Protein 1QLW (pdb70)

Sequence (635 aa):
VPKTPAGPLTLSGQGSFFVGGRDVTSETLSLSPKYDAHGTVTVDQMYVRYQIPQRAKRYPITLIHGCCLTGMTWETTPDGRMGWDEYFLRKGYSTYVIDQSGRGRSATDISAINAVKLGKAPASSLPDLFAAGHEAAWAIFRFGPRYPDAFKDTQFPVQAQAELWQQMVPDWLGSMPTPNPTVANLSKLAIKLDGTVLLSHSQSGIYPFQTAAMNPKGITAIVSVEPGECPKPEDVKPLTSIPVLVVFGDHIEEFPRWAPRLKACHAFIDALNAAGGKGQLMSLPALGVHGNSHMMMQDRNNLQVADLILDWIGRNTAVPKTPAGPLTLSGQGSFFVGGRDVTSETLSLSPKYDAHGTVTVDQMYVRYQIPQRAKRYPITLIHGCCLTGMTWETTPDGRMGWDEYFLRKGYSTYVIDQSGRGRSATDISAINAVKLGKAPASSLPDLFAAGHEAAWAIFRFGPRYPDAFKDTQFPVQAQAELWQQMVPDWLGSMPTPNPTVANLSKLAIKLDGTVLLSHSQSGIYPFQTAAMNPKGITAIVSVEPGECPKPEDVKPLTSIPVLVVFGDHIEEFPRWAPRLKACHAFIDALNAAGGKGQLMSLPALGVHGNSHMMMQDRNNLQVADLILDWIGRNT

Solvent-accessible surface area: 22019 Å² total; per-residue (Å²): 145,35,93,83,41,96,43,72,15,38,4,62,23,17,2,2,42,19,12,20,34,135,94,26,89,7,100,11,0,5,59,52,139,108,17,79,39,108,2,24,12,13,4,21,0,0,0,0,16,48,13,51,6,79,210,39,104,137,57,15,0,0,0,0,0,0,14,1,2,0,0,5,1,1,13,22,3,13,47,55,70,26,2,0,13,32,1,0,2,58,88,17,14,5,1,16,3,0,0,1,1,3,9,18,0,2,5,25,46,0,16,43,1,0,15,4,49,73,68,148,31,85,34,91,52,5,18,57,0,19,8,6,2,10,55,12,0,3,33,18,6,2,0,0,53,154,86,85,81,32,26,212,72,11,28,2,1,38,140,5,48,61,76,0,10,24,1,14,11,12,0,22,59,41,46,32,90,124,69,6,20,0,1,40,7,0,8,112,0,0,66,134,30,81,4,0,0,0,0,0,1,14,30,0,0,30,7,0,5,51,0,1,67,106,50,78,112,15,13,28,0,0,0,0,0,0,0,10,110,10,9,133,53,127,67,9,141,69,3,42,109,9,14,0,0,0,0,0,3,28,34,7,145,99,19,119,78,1,34,73,59,23,160,50,1,75,49,0,6,88,24,0,68,96,51,61,10,110,15,63,25,7,31,0,38,89,93,52,11,102,1,1,0,3,0,0,2,1,0,133,12,2,15,37,0,0,44,49,0,16,79,8,0,36,135,21,38,122,134,37,93,84,37,96,44,73,21,35,4,59,25,37,6,4,44,19,12,21,37,132,92,30,125,9,90,5,0,5,69,45,140,148,32,80,31,134,11,28,13,12,3,20,0,0,0,0,32,51,8,38,8,69,213,41,102,135,61,15,0,0,0,0,0,0,14,1,3,1,0,5,1,1,3,19,4,15,44,56,69,26,2,0,7,19,0,0,2,53,92,15,14,4,2,18,7,0,0,1,1,2,8,17,1,2,3,24,46,0,18,40,0,0,16,4,48,80,66,119,23,94,37,86,47,4,15,62,3,24,8,7,0,9,59,9,0,1,38,15,5,3,0,0,63,155,80,76,75,42,26,118,74,24,42,2,0,29,125,3,46,61,78,0,11,24,1,14,11,12,0,21,55,46,50,29,92,120,67,7,22,0,0,41,8,0,8,116,0,0,66,136,31,86,4,0,0,0,0,0,1,14,31,0,0,20,7,0,5,41,0,2,67,100,50,80,119,16,12,29,0,0,0,0,0,0,0,18,114,16,15,131,56,115,70,7,129,66,4,41,107,9,8,0,0,0,0,0,2,26,35,10,141,100,20,119,69,0,18,74,43,22,152,56,1,76,45,0,6,87,24,0,64,94,52,62,14,97,15,69,26,9,31,0,38,89,95,51,13,102,1,1,1,4,0,0,1,0,0,135,8,2,12,39,0,0,48,49,0,16,85,10,0,47,147,25,76

Structure (mmCIF, N/CA/C/O backbone):
data_1QLW
#
_entry.id   1QLW
#
_cell.length_a   134.730
_cell.length_b   55.600
_cell.length_c   110.200
_cell.angle_alpha   90.00
_cell.angle_beta   125.06
_cell.angle_gamma   90.00
#
_symmetry.space_group_name_H-M   'C 1 2 1'
#
loop_
_entity.id
_entity.type
_entity.pdbx_description
1 polymer ESTERASE
2 non-polymer 'SULFATE ION'
3 water water
#
loop_
_atom_site.group_PDB
_atom_site.id
_atom_site.type_symbol
_atom_site.label_atom_id
_atom_site.label_alt_id
_atom_site.label_comp_id
_atom_site.label_asym_id
_atom_site.label_entity_id
_atom_site.label_seq_id
_atom_site.pdbx_PDB_ins_code
_atom_site.Cartn_x
_atom_site.Cartn_y
_atom_site.Cartn_z
_atom_site.occupancy
_atom_site.B_iso_or_equiv
_atom_site.auth_seq_id
_atom_site.auth_comp_id
_atom_site.auth_asym_id
_atom_site.auth_atom_id
_atom_site.pdbx_PDB_model_num
ATOM 1 N N . VAL A 1 5 ? 53.977 -4.021 35.077 1.00 70.08 5 VAL A N 1
ATOM 2 C CA . VAL A 1 5 ? 52.824 -4.805 34.644 1.00 70.43 5 VAL A CA 1
ATOM 3 C C . VAL A 1 5 ? 51.916 -5.103 35.828 1.00 67.68 5 VAL A C 1
ATOM 4 O O . VAL A 1 5 ? 52.282 -5.828 36.752 1.00 68.01 5 VAL A O 1
ATOM 8 N N . PRO A 1 6 ? 50.725 -4.518 35.816 1.00 63.94 6 PRO A N 1
ATOM 9 C CA . PRO A 1 6 ? 49.758 -4.698 36.877 1.00 60.55 6 PRO A CA 1
ATOM 10 C C . PRO A 1 6 ? 49.040 -6.034 36.787 1.00 54.38 6 PRO A C 1
ATOM 11 O O . PRO A 1 6 ? 48.870 -6.585 35.698 1.00 52.91 6 PRO A O 1
ATOM 15 N N . LYS A 1 7 ? 48.631 -6.545 37.947 1.00 48.77 7 LYS A N 1
ATOM 16 C CA . LYS A 1 7 ? 47.807 -7.759 37.922 1.00 42.71 7 LYS A CA 1
ATOM 17 C C . LYS A 1 7 ? 46.432 -7.314 37.415 1.00 39.27 7 LYS A C 1
ATOM 18 O O . LYS A 1 7 ? 46.039 -6.170 37.650 1.00 38.33 7 LYS A O 1
ATOM 20 N N . THR A 1 8 ? 45.778 -8.176 36.656 1.00 34.31 8 THR A N 1
ATOM 21 C CA . THR A 1 8 ? 44.425 -7.840 36.192 1.00 31.58 8 THR A CA 1
ATOM 22 C C . THR A 1 8 ? 43.489 -7.810 37.391 1.00 29.29 8 THR A C 1
ATOM 23 O O . THR A 1 8 ? 43.433 -8.769 38.169 1.00 29.52 8 THR A O 1
ATOM 27 N N . PRO A 1 9 ? 42.764 -6.716 37.568 1.00 28.02 9 PRO A N 1
ATOM 28 C CA . PRO A 1 9 ? 41.862 -6.612 38.711 1.00 28.65 9 PRO A CA 1
ATOM 29 C C . PRO A 1 9 ? 40.836 -7.731 38.685 1.00 28.34 9 PRO A C 1
ATOM 30 O O . PRO A 1 9 ? 40.260 -8.010 37.635 1.00 30.12 9 PRO A O 1
ATOM 34 N N . ALA A 1 10 ? 40.617 -8.365 39.825 1.00 28.34 10 ALA A N 1
ATOM 35 C CA . ALA A 1 10 ? 39.675 -9.461 39.938 1.00 28.85 10 ALA A CA 1
ATOM 36 C C . ALA A 1 10 ? 38.385 -8.997 40.610 1.00 27.39 10 ALA A C 1
ATOM 37 O O . ALA A 1 10 ? 38.262 -7.905 41.170 1.00 28.14 10 ALA A O 1
ATOM 39 N N . GLY A 1 11 ? 37.384 -9.868 40.542 1.00 25.56 11 GLY A N 1
ATOM 40 C CA . GLY A 1 11 ? 36.114 -9.628 41.181 1.00 23.91 11 GLY A CA 1
ATOM 41 C C . GLY A 1 11 ? 35.149 -8.723 40.439 1.00 21.56 11 GLY A C 1
ATOM 42 O O . GLY A 1 11 ? 35.385 -8.293 39.312 1.00 22.61 11 GLY A O 1
ATOM 43 N N . PRO A 1 12 ? 34.038 -8.434 41.111 1.00 20.33 12 PRO A N 1
ATOM 44 C CA . PRO A 1 12 ? 32.970 -7.655 40.503 1.00 20.04 12 PRO A CA 1
ATOM 45 C C . PRO A 1 12 ? 33.285 -6.183 40.382 1.00 19.70 12 PRO A C 1
ATOM 46 O O . PRO A 1 12 ? 34.284 -5.684 40.895 1.00 23.04 12 PRO A O 1
ATOM 50 N N . LEU A 1 13 ? 32.472 -5.483 39.605 1.00 19.28 13 LEU A N 1
ATOM 51 C CA . LEU A 1 13 ? 32.570 -4.034 39.462 1.00 18.85 13 LEU A CA 1
ATOM 52 C C . LEU A 1 13 ? 31.233 -3.426 39.869 1.00 18.19 13 LEU A C 1
ATOM 53 O O . LEU A 1 13 ? 30.180 -3.890 39.457 1.00 20.25 13 LEU A O 1
ATOM 58 N N . THR A 1 14 ? 31.290 -2.383 40.679 1.00 20.58 14 THR A N 1
ATOM 59 C CA . THR A 1 14 ? 30.103 -1.673 41.106 1.00 20.58 14 THR A CA 1
ATOM 60 C C . THR A 1 14 ? 30.049 -0.334 40.399 1.00 19.66 14 THR A C 1
ATOM 61 O O . THR A 1 14 ? 31.022 0.425 40.387 1.00 21.92 14 THR A O 1
ATOM 65 N N . LEU A 1 15 ? 28.897 -0.067 39.804 1.00 18.67 15 LEU A N 1
ATOM 66 C CA . LEU A 1 15 ? 28.707 1.209 39.161 1.00 19.69 15 LEU A CA 1
ATOM 67 C C . LEU A 1 15 ? 27.621 2.023 39.839 1.00 18.32 15 LEU A C 1
ATOM 68 O O . LEU A 1 15 ? 26.557 1.535 40.229 1.00 21.82 15 LEU A O 1
ATOM 73 N N . SER A 1 16 ? 27.930 3.306 39.965 1.00 16.12 16 SER A N 1
ATOM 74 C CA . SER A 1 16 ? 26.963 4.258 40.494 1.00 16.39 16 SER A CA 1
ATOM 75 C C . SER A 1 16 ? 25.893 4.455 39.424 1.00 18.44 16 SER A C 1
ATOM 76 O O . SER A 1 16 ? 24.728 4.629 39.781 1.00 21.97 16 SER A O 1
ATOM 79 N N . GLY A 1 17 ? 26.246 4.421 38.145 1.00 19.31 17 GLY A N 1
ATOM 80 C CA . GLY A 1 17 ? 25.249 4.571 37.095 1.00 20.92 17 GLY A CA 1
ATOM 81 C C . GLY A 1 17 ? 25.832 4.160 35.751 1.00 17.52 17 GLY A C 1
ATOM 82 O O . GLY A 1 17 ? 27.030 3.965 35.600 1.00 15.05 17 GLY A O 1
ATOM 83 N N . GLN A 1 18 ? 24.924 4.054 34.790 1.00 17.28 18 GLN A N 1
ATOM 84 C CA . GLN A 1 18 ? 25.282 3.706 33.430 1.00 15.08 18 GLN A CA 1
ATOM 85 C C . GLN A 1 18 ? 24.144 4.181 32.529 1.00 14.05 18 GLN A C 1
ATOM 86 O O . GLN A 1 18 ? 23.008 4.342 32.980 1.00 14.93 18 GLN A O 1
ATOM 92 N N . GLY A 1 19 ? 24.459 4.352 31.260 1.00 13.15 19 GLY A N 1
ATOM 93 C CA . GLY A 1 19 ? 23.414 4.757 30.336 1.00 13.38 19 GLY A CA 1
ATOM 94 C C . GLY A 1 19 ? 24.003 5.071 28.970 1.00 12.32 19 GLY A C 1
ATOM 95 O O . GLY A 1 19 ? 25.200 4.898 28.706 1.00 11.99 19 GLY A O 1
ATOM 96 N N . SER A 1 20 ? 23.136 5.620 28.140 1.00 12.51 20 SER A N 1
ATOM 97 C CA . SER A 1 20 ? 23.451 5.933 26.762 1.00 12.70 20 SER A CA 1
ATOM 98 C C . SER A 1 20 ? 22.649 7.140 26.315 1.00 12.49 20 SER A C 1
ATOM 99 O O . SER A 1 20 ? 21.507 7.324 26.776 1.00 13.91 20 SER A O 1
ATOM 102 N N . PHE A 1 21 ? 23.225 7.922 25.412 1.00 12.73 21 PHE A N 1
ATOM 103 C CA . PHE A 1 21 ? 22.530 9.077 24.859 1.00 12.73 21 PHE A CA 1
ATOM 104 C C . PHE A 1 21 ? 23.243 9.448 23.552 1.00 11.86 21 PHE A C 1
ATOM 105 O O . PHE A 1 21 ? 24.285 8.864 23.233 1.00 13.17 21 PHE A O 1
ATOM 113 N N . PHE A 1 22 ? 22.675 10.421 22.857 1.00 12.20 22 PHE A N 1
ATOM 114 C CA . PHE A 1 22 ? 23.296 10.922 21.648 1.00 12.03 22 PHE A CA 1
ATOM 115 C C . PHE A 1 22 ? 23.595 12.399 21.787 1.00 12.85 22 PHE A C 1
ATOM 116 O O . PHE A 1 22 ? 22.919 13.138 22.511 1.00 14.78 22 PHE A O 1
ATOM 124 N N . VAL A 1 23 ? 24.623 12.839 21.066 1.00 12.74 23 VAL A N 1
ATOM 125 C CA . VAL A 1 23 ? 24.998 14.238 21.000 1.00 13.32 23 VAL A CA 1
ATOM 126 C C . VAL A 1 23 ? 24.863 14.708 19.551 1.00 13.13 23 VAL A C 1
ATOM 127 O O . VAL A 1 23 ? 25.332 14.072 18.611 1.00 14.70 23 VAL A O 1
ATOM 131 N N . GLY A 1 24 ? 24.213 15.863 19.385 1.00 14.25 24 GLY A N 1
ATOM 132 C CA . GLY A 1 24 ? 24.198 16.517 18.094 1.00 15.18 24 GLY A CA 1
ATOM 133 C C . GLY A 1 24 ? 23.246 15.894 17.091 1.00 15.13 24 GLY A C 1
ATOM 134 O O . GLY A 1 24 ? 22.218 15.293 17.416 1.00 17.01 24 GLY A O 1
ATOM 135 N N . GLY A 1 25 ? 23.598 16.097 15.828 1.00 16.42 25 GLY A N 1
ATOM 136 C CA . GLY A 1 25 ? 22.756 15.693 14.700 1.00 18.40 25 GLY A CA 1
ATOM 137 C C . GLY A 1 25 ? 22.156 16.921 14.013 1.00 18.64 25 GLY A C 1
ATOM 138 O O . GLY A 1 25 ? 22.068 18.019 14.551 1.00 20.71 25 GLY A O 1
ATOM 139 N N . ARG A 1 26 ? 21.787 16.686 12.759 1.00 17.89 26 ARG A N 1
ATOM 140 C CA . ARG A 1 26 ? 21.105 17.663 11.922 1.00 18.87 26 ARG A CA 1
ATOM 141 C C . ARG A 1 26 ? 19.976 16.930 11.202 1.00 17.37 26 ARG A C 1
ATOM 142 O O . ARG A 1 26 ? 20.089 15.738 10.900 1.00 16.77 26 ARG A O 1
ATOM 150 N N . ASP A 1 27 ? 18.886 17.650 10.929 1.00 18.13 27 ASP A N 1
ATOM 151 C CA . ASP A 1 27 ? 17.761 17.066 10.213 1.00 18.16 27 ASP A CA 1
ATOM 152 C C . ASP A 1 27 ? 17.923 17.315 8.720 1.00 18.90 27 ASP A C 1
ATOM 153 O O . ASP A 1 27 ? 18.290 18.407 8.273 1.00 23.15 27 ASP A O 1
ATOM 158 N N . VAL A 1 28 ? 17.692 16.282 7.934 1.00 17.82 28 VAL A N 1
ATOM 159 C CA . VAL A 1 28 ? 17.811 16.270 6.490 1.00 19.15 28 VAL A CA 1
ATOM 160 C C . VAL A 1 28 ? 16.468 15.843 5.901 1.00 17.40 28 VAL A C 1
ATOM 161 O O . VAL A 1 28 ? 15.929 14.810 6.297 1.00 17.56 28 VAL A O 1
ATOM 165 N N . THR A 1 29 ? 15.970 16.612 4.943 1.00 17.64 29 THR A N 1
ATOM 166 C CA . THR A 1 29 ? 14.770 16.213 4.213 1.00 18.31 29 THR A CA 1
ATOM 167 C C . THR A 1 29 ? 15.220 15.480 2.957 1.00 17.56 29 THR A C 1
ATOM 168 O O . THR A 1 29 ? 15.993 16.038 2.162 1.00 22.61 29 THR A O 1
ATOM 172 N N . SER A 1 30 ? 14.782 14.259 2.790 1.00 16.15 30 SER A N 1
ATOM 173 C CA . SER A 1 30 ? 15.211 13.423 1.686 1.00 16.69 30 SER A CA 1
ATOM 174 C C . SER A 1 30 ? 14.022 12.975 0.855 1.00 16.11 30 SER A C 1
ATOM 175 O O . SER A 1 30 ? 12.899 12.859 1.349 1.00 17.21 30 SER A O 1
ATOM 178 N N . GLU A 1 31 ? 14.286 12.718 -0.413 1.00 16.51 31 GLU A N 1
ATOM 179 C CA . GLU A 1 31 ? 13.323 12.192 -1.354 1.00 17.23 31 GLU A CA 1
ATOM 180 C C . GLU A 1 31 ? 13.585 10.726 -1.657 1.00 15.86 31 GLU A C 1
ATOM 181 O O . GLU A 1 31 ? 12.780 10.122 -2.381 1.00 17.08 31 GLU A O 1
ATOM 187 N N . THR A 1 32 ? 14.639 10.134 -1.101 1.00 14.70 32 THR A N 1
ATOM 188 C CA . THR A 1 32 ? 15.045 8.794 -1.490 1.00 14.86 32 THR A CA 1
ATOM 189 C C . THR A 1 32 ? 15.336 7.896 -0.292 1.00 14.43 32 THR A C 1
ATOM 190 O O . THR A 1 32 ? 16.272 7.086 -0.325 1.00 15.26 32 THR A O 1
ATOM 194 N N . LEU A 1 33 ? 14.490 7.961 0.746 1.00 14.87 33 LEU A N 1
ATOM 195 C CA . LEU A 1 33 ? 14.714 7.163 1.942 1.00 15.16 33 LEU A CA 1
ATOM 196 C C . LEU A 1 33 ? 14.390 5.699 1.772 1.00 15.26 33 LEU A C 1
ATOM 197 O O . LEU A 1 33 ? 14.772 4.868 2.604 1.00 16.50 33 LEU A O 1
ATOM 202 N N . SER A 1 34 ? 13.642 5.343 0.730 1.00 16.67 34 SER A N 1
ATOM 203 C CA . SER A 1 34 ? 13.133 3.985 0.589 1.00 18.80 34 SER A CA 1
ATOM 204 C C . SER A 1 34 ? 12.897 3.681 -0.884 1.00 18.72 34 SER A C 1
ATOM 205 O O . SER A 1 34 ? 12.565 4.566 -1.651 1.00 22.08 34 SER A O 1
ATOM 208 N N . LEU A 1 35 ? 12.986 2.412 -1.201 1.00 19.92 35 LEU A N 1
ATOM 209 C CA . LEU A 1 35 ? 12.653 1.854 -2.494 1.00 22.66 35 LEU A CA 1
ATOM 210 C C . LEU A 1 35 ? 11.332 1.086 -2.446 1.00 24.93 35 LEU A C 1
ATOM 211 O O . LEU A 1 35 ? 10.941 0.518 -3.472 1.00 28.47 35 LEU A O 1
ATOM 216 N N . SER A 1 36 ? 10.703 0.991 -1.275 1.00 28.16 36 SER A N 1
ATOM 217 C CA . SER A 1 36 ? 9.444 0.244 -1.195 1.00 32.28 36 SER A CA 1
ATOM 218 C C . SER A 1 36 ? 8.395 1.018 -0.417 1.00 33.68 36 SER A C 1
ATOM 219 O O . SER A 1 36 ? 8.663 1.904 0.394 1.00 31.46 36 SER A O 1
ATOM 222 N N . PRO A 1 37 ? 7.139 0.594 -0.592 1.00 34.81 37 PRO A N 1
ATOM 223 C CA . PRO A 1 37 ? 6.018 1.227 0.073 1.00 34.91 37 PRO A CA 1
ATOM 224 C C . PRO A 1 37 ? 5.935 0.997 1.566 1.00 33.57 37 PRO A C 1
ATOM 225 O O . PRO A 1 37 ? 5.174 1.707 2.235 1.00 34.49 37 PRO A O 1
ATOM 229 N N . LYS A 1 38 ? 6.738 0.103 2.139 1.00 29.76 38 LYS A N 1
ATOM 230 C CA . LYS A 1 38 ? 6.717 -0.123 3.576 1.00 30.06 38 LYS A CA 1
ATOM 231 C C . LYS A 1 38 ? 7.214 1.092 4.342 1.00 27.56 38 LYS A C 1
ATOM 232 O O . LYS A 1 38 ? 7.004 1.184 5.559 1.00 28.52 38 LYS A O 1
ATOM 238 N N . TYR A 1 39 ? 8.107 1.887 3.757 1.00 25.00 39 TYR A N 1
ATOM 239 C CA . TYR A 1 39 ? 8.689 3.064 4.386 1.00 25.50 39 TYR A CA 1
ATOM 240 C C . TYR A 1 39 ? 8.605 4.225 3.402 1.00 25.78 39 TYR A C 1
ATOM 241 O O . TYR A 1 39 ? 8.964 4.063 2.232 1.00 27.00 39 TYR A O 1
ATOM 250 N N . ASP A 1 40 ? 8.150 5.390 3.844 1.00 25.36 40 ASP A N 1
ATOM 251 C CA . ASP A 1 40 ? 8.018 6.541 2.948 1.00 23.70 40 ASP A CA 1
ATOM 252 C C . ASP A 1 40 ? 9.351 6.970 2.343 1.00 21.38 40 ASP A C 1
ATOM 253 O O . ASP A 1 40 ? 10.340 7.119 3.071 1.00 22.46 40 ASP A O 1
ATOM 258 N N . ALA A 1 41 ? 9.410 7.214 1.027 1.00 21.66 41 ALA A N 1
ATOM 259 C CA . ALA A 1 41 ? 10.641 7.692 0.404 1.00 19.94 41 ALA A CA 1
ATOM 260 C C . ALA A 1 41 ? 10.918 9.158 0.741 1.00 18.04 41 ALA A C 1
ATOM 261 O O . ALA A 1 41 ? 12.089 9.550 0.791 1.00 17.16 41 ALA A O 1
ATOM 263 N N . HIS A 1 42 ? 9.872 9.961 0.911 1.00 18.67 42 HIS A N 1
ATOM 264 C CA . HIS A 1 42 ? 10.053 11.363 1.278 1.00 19.01 42 HIS A CA 1
ATOM 265 C C . HIS A 1 42 ? 9.925 11.463 2.796 1.00 18.07 42 HIS A C 1
ATOM 266 O O . HIS A 1 42 ? 8.897 11.016 3.327 1.00 20.85 42 HIS A O 1
ATOM 273 N N . GLY A 1 43 ? 10.877 12.068 3.483 1.00 16.44 43 GLY A N 1
ATOM 274 C CA . GLY A 1 43 ? 10.774 12.216 4.918 1.00 16.23 43 GLY A CA 1
ATOM 275 C C . GLY A 1 43 ? 12.015 12.904 5.459 1.00 15.51 43 GLY A C 1
ATOM 276 O O . GLY A 1 43 ? 12.917 13.248 4.702 1.00 16.73 43 GLY A O 1
ATOM 277 N N . THR A 1 44 ? 12.009 13.104 6.756 1.00 15.01 44 THR A N 1
ATOM 278 C CA . THR A 1 44 ? 13.098 13.780 7.439 1.00 15.84 44 THR A CA 1
ATOM 279 C C . THR A 1 44 ? 13.833 12.790 8.325 1.00 14.12 44 THR A C 1
ATOM 280 O O . THR A 1 44 ? 13.210 12.063 9.102 1.00 15.33 44 THR A O 1
ATOM 284 N N . VAL A 1 45 ? 15.158 12.780 8.227 1.00 13.69 45 VAL A N 1
ATOM 285 C CA . VAL A 1 45 ? 15.986 11.927 9.073 1.00 13.55 45 VAL A CA 1
ATOM 286 C C . VAL A 1 45 ? 16.979 12.802 9.836 1.00 13.80 45 VAL A C 1
ATOM 287 O O . VAL A 1 45 ? 17.393 13.847 9.351 1.00 16.09 45 VAL A O 1
ATOM 291 N N . THR A 1 46 ? 17.449 12.275 10.963 1.00 13.42 46 THR A N 1
ATOM 292 C CA . THR A 1 46 ? 18.536 12.915 11.720 1.00 13.21 46 THR A CA 1
ATOM 293 C C . THR A 1 46 ? 19.823 12.178 11.403 1.00 12.40 46 THR A C 1
ATOM 294 O O . THR A 1 46 ? 19.886 10.947 11.523 1.00 13.84 46 THR A O 1
ATOM 298 N N . VAL A 1 47 ? 20.860 12.930 11.042 1.00 13.45 47 VAL A N 1
ATOM 299 C CA . VAL A 1 47 ? 22.170 12.360 10.715 1.00 13.90 47 VAL A CA 1
ATOM 300 C C . VAL A 1 47 ? 23.262 13.181 11.403 1.00 13.68 47 VAL A C 1
ATOM 301 O O . VAL A 1 47 ? 23.013 14.288 11.876 1.00 15.08 47 VAL A O 1
ATOM 305 N N . ASP A 1 48 ? 24.444 12.605 11.531 1.00 13.77 48 ASP A N 1
ATOM 306 C CA . ASP A 1 48 ? 25.639 13.197 12.129 1.00 14.53 48 ASP A CA 1
ATOM 307 C C . ASP A 1 48 ? 25.685 13.163 13.657 1.00 13.01 48 ASP A C 1
ATOM 308 O O . ASP A 1 48 ? 26.727 13.505 14.225 1.00 14.68 48 ASP A O 1
ATOM 313 N N . GLN A 1 49 ? 24.633 12.692 14.311 1.00 12.08 49 GLN A N 1
ATOM 314 C CA . GLN A 1 49 ? 24.625 12.534 15.750 1.00 11.66 49 GLN A CA 1
ATOM 315 C C . GLN A 1 49 ? 25.651 11.477 16.172 1.00 11.56 49 GLN A C 1
ATOM 316 O O . GLN A 1 49 ? 25.978 10.551 15.429 1.00 14.33 49 GLN A O 1
ATOM 322 N N . MET A 1 50 ? 26.079 11.572 17.431 1.00 11.56 50 MET A N 1
ATOM 323 C CA . MET A 1 50 ? 27.124 10.702 17.985 1.00 11.52 50 MET A CA 1
ATOM 324 C C . MET A 1 50 ? 26.574 9.901 19.162 1.00 11.30 50 MET A C 1
ATOM 325 O O . MET A 1 50 ? 26.133 10.501 20.165 1.00 11.90 50 MET A O 1
ATOM 330 N N . TYR A 1 51 ? 26.624 8.585 19.065 1.00 11.42 51 TYR A N 1
ATOM 331 C CA . TYR A 1 51 ? 26.266 7.682 20.163 1.00 11.28 51 TYR A CA 1
ATOM 332 C C . TYR A 1 51 ? 27.299 7.754 21.278 1.00 10.31 51 TYR A C 1
ATOM 333 O O . TYR A 1 51 ? 28.508 7.728 21.021 1.00 10.96 51 TYR A O 1
ATOM 342 N N . VAL A 1 52 ? 26.815 7.794 22.513 1.00 10.99 52 VAL A N 1
ATOM 343 C CA . VAL A 1 52 ? 27.650 7.829 23.698 1.00 11.26 52 VAL A CA 1
ATOM 344 C C . VAL A 1 52 ? 27.129 6.822 24.723 1.00 11.01 52 VAL A C 1
ATOM 345 O O . VAL A 1 52 ? 25.967 6.913 25.131 1.00 12.76 52 VAL A O 1
ATOM 349 N N . ARG A 1 53 ? 27.980 5.909 25.170 1.00 11.10 53 ARG A N 1
ATOM 350 C CA . ARG A 1 53 ? 27.661 4.972 26.249 1.00 11.73 53 ARG A CA 1
ATOM 351 C C . ARG A 1 53 ? 28.508 5.371 27.444 1.00 12.05 53 ARG A C 1
ATOM 352 O O . ARG A 1 53 ? 29.733 5.497 27.313 1.00 13.35 53 ARG A O 1
ATOM 360 N N . TYR A 1 54 ? 27.907 5.596 28.605 1.00 12.63 54 TYR A N 1
ATOM 361 C CA . TYR A 1 54 ? 28.634 6.021 29.797 1.00 13.23 54 TYR A CA 1
ATOM 362 C C . TYR A 1 54 ? 28.478 4.985 30.912 1.00 13.26 54 TYR A C 1
ATOM 363 O O . TYR A 1 54 ? 27.448 4.321 31.082 1.00 13.19 54 TYR A O 1
ATOM 372 N N . GLN A 1 55 ? 29.551 4.880 31.699 1.00 12.66 55 GLN A N 1
ATOM 373 C CA . GLN A 1 55 ? 29.571 4.067 32.910 1.00 13.11 55 GLN A CA 1
ATOM 374 C C . GLN A 1 55 ? 30.275 4.901 33.976 1.00 12.37 55 GLN A C 1
ATOM 375 O O . GLN A 1 55 ? 31.329 5.482 33.712 1.00 12.99 55 GLN A O 1
ATOM 381 N N . ILE A 1 56 ? 29.692 4.934 35.171 1.00 12.72 56 ILE A N 1
ATOM 382 C CA . ILE A 1 56 ? 30.158 5.811 36.244 1.00 13.99 56 ILE A CA 1
ATOM 383 C C . ILE A 1 56 ? 30.450 4.952 37.470 1.00 13.62 56 ILE A C 1
ATOM 384 O O . ILE A 1 56 ? 29.529 4.340 38.022 1.00 14.07 56 ILE A O 1
ATOM 389 N N . PRO A 1 57 ? 31.705 4.868 37.879 1.00 13.72 57 PRO A N 1
ATOM 390 C CA . PRO A 1 57 ? 32.061 4.101 39.067 1.00 14.44 57 PRO A CA 1
ATOM 391 C C . PRO A 1 57 ? 31.586 4.845 40.303 1.00 14.17 57 PRO A C 1
ATOM 392 O O . PRO A 1 57 ? 31.242 6.035 40.245 1.00 15.44 57 PRO A O 1
ATOM 396 N N . GLN A 1 58 ? 31.639 4.173 41.453 1.00 15.06 58 GLN A N 1
ATOM 397 C CA . GLN A 1 58 ? 31.338 4.861 42.699 1.00 15.43 58 GLN A CA 1
ATOM 398 C C . GLN A 1 58 ? 32.411 5.898 42.985 1.00 14.33 58 GLN A C 1
ATOM 399 O O . GLN A 1 58 ? 33.588 5.683 42.714 1.00 14.94 58 GLN A O 1
ATOM 405 N N . ARG A 1 59 ? 32.028 7.049 43.534 1.00 14.41 59 ARG A N 1
ATOM 406 C CA . ARG A 1 59 ? 32.967 8.094 43.925 1.00 14.47 59 ARG A CA 1
ATOM 407 C C . ARG A 1 59 ? 33.914 8.413 42.783 1.00 14.09 59 ARG A C 1
ATOM 408 O O . ARG A 1 59 ? 35.135 8.475 42.942 1.00 14.60 59 ARG A O 1
ATOM 416 N N . ALA A 1 60 ? 33.347 8.644 41.600 1.00 14.37 60 ALA A N 1
ATOM 417 C CA . ALA A 1 60 ? 34.172 8.808 40.425 1.00 14.83 60 ALA A CA 1
ATOM 418 C C . ALA A 1 60 ? 35.114 9.987 40.529 1.00 14.59 60 ALA A C 1
ATOM 419 O O . ALA A 1 60 ? 34.802 11.003 41.145 1.00 16.05 60 ALA A O 1
ATOM 421 N N . LYS A 1 61 ? 36.264 9.856 39.902 1.00 14.45 61 LYS A N 1
ATOM 422 C CA . LYS A 1 61 ? 37.219 10.955 39.826 1.00 15.29 61 LYS A CA 1
ATOM 423 C C . LYS A 1 61 ? 36.552 12.127 39.103 1.00 15.43 61 LYS A C 1
ATOM 424 O O . LYS A 1 61 ? 35.600 11.972 38.333 1.00 15.90 61 LYS A O 1
ATOM 430 N N . ARG A 1 62 ? 37.075 13.322 39.360 1.00 16.63 62 ARG A N 1
ATOM 431 C CA . ARG A 1 62 ? 36.452 14.554 38.886 1.00 17.91 62 ARG A CA 1
ATOM 432 C C . ARG A 1 62 ? 36.240 14.604 37.382 1.00 16.16 62 ARG A C 1
ATOM 433 O O . ARG A 1 62 ? 35.201 15.126 36.933 1.00 18.37 62 ARG A O 1
ATOM 441 N N . TYR A 1 63 ? 37.208 14.130 36.597 1.00 15.30 63 TYR A N 1
ATOM 442 C CA . TYR A 1 63 ? 37.123 14.239 35.157 1.00 15.62 63 TYR A CA 1
ATOM 443 C C . TYR A 1 63 ? 36.921 12.892 34.494 1.00 14.34 63 TYR A C 1
ATOM 444 O O . TYR A 1 63 ? 37.762 12.003 34.620 1.00 15.92 63 TYR A O 1
ATOM 453 N N . PRO A 1 64 ? 35.801 12.695 33.813 1.00 13.77 64 PRO A N 1
ATOM 454 C CA . PRO A 1 64 ? 35.611 11.478 33.036 1.00 12.94 64 PRO A CA 1
ATOM 455 C C . PRO A 1 64 ? 36.587 11.394 31.873 1.00 13.06 64 PRO A C 1
ATOM 456 O O . PRO A 1 64 ? 37.056 12.420 31.384 1.00 16.40 64 PRO A O 1
ATOM 460 N N . ILE A 1 65 ? 36.820 10.194 31.375 1.00 12.14 65 ILE A N 1
ATOM 461 C CA . ILE A 1 65 ? 37.590 9.961 30.171 1.00 12.31 65 ILE A CA 1
ATOM 462 C C . ILE A 1 65 ? 36.617 9.618 29.044 1.00 11.52 65 ILE A C 1
ATOM 463 O O . ILE A 1 65 ? 35.777 8.733 29.191 1.00 12.84 65 ILE A O 1
ATOM 468 N N . THR A 1 66 ? 36.744 10.347 27.940 1.00 11.91 66 THR A N 1
ATOM 469 C CA . THR A 1 66 ? 35.979 10.074 26.725 1.00 11.84 66 THR A CA 1
ATOM 470 C C . THR A 1 66 ? 36.897 9.328 25.763 1.00 10.98 66 THR A C 1
ATOM 471 O O . THR A 1 66 ? 37.962 9.847 25.399 1.00 12.86 66 THR A O 1
ATOM 475 N N . LEU A 1 67 ? 36.505 8.133 25.357 1.00 10.92 67 LEU A N 1
ATOM 476 C CA . LEU A 1 67 ? 37.284 7.248 24.496 1.00 11.18 67 LEU A CA 1
ATOM 477 C C . LEU A 1 67 ? 36.756 7.291 23.073 1.00 11.41 67 LEU A C 1
ATOM 478 O O . LEU A 1 67 ? 35.566 7.054 22.856 1.00 10.76 67 LEU A O 1
ATOM 485 N N . ILE A 1 68 ? 37.642 7.601 22.129 1.00 10.80 68 ILE A N 1
ATOM 486 C CA . ILE A 1 68 ? 37.289 7.941 20.760 1.00 10.91 68 ILE A CA 1
ATOM 487 C C . ILE A 1 68 ? 38.045 7.049 19.783 1.00 10.37 68 ILE A C 1
ATOM 488 O O . ILE A 1 68 ? 39.261 7.227 19.580 1.00 11.30 68 ILE A O 1
ATOM 493 N N . HIS A 1 69 ? 37.373 6.068 19.201 1.00 10.56 69 HIS A N 1
ATOM 494 C CA . HIS A 1 69 ? 37.986 5.121 18.285 1.00 11.24 69 HIS A CA 1
ATOM 495 C C . HIS A 1 69 ? 38.424 5.783 16.977 1.00 10.58 69 HIS A C 1
ATOM 496 O O . HIS A 1 69 ? 38.010 6.889 16.641 1.00 12.02 69 HIS A O 1
ATOM 503 N N . GLY A 1 70 ? 39.241 5.030 16.237 1.00 11.55 70 GLY A N 1
ATOM 504 C CA . GLY A 1 70 ? 39.755 5.472 14.958 1.00 12.33 70 GLY A CA 1
ATOM 505 C C . GLY A 1 70 ? 39.091 4.804 13.767 1.00 11.22 70 GLY A C 1
ATOM 506 O O . GLY A 1 70 ? 37.886 4.524 13.801 1.00 11.83 70 GLY A O 1
ATOM 507 N N . CYS A 1 71 ? 39.837 4.641 12.673 1.00 12.20 71 CYS A N 1
ATOM 508 C CA . CYS A 1 71 ? 39.233 4.160 11.443 1.00 12.48 71 CYS A CA 1
ATOM 509 C C . CYS A 1 71 ? 38.764 2.733 11.574 1.00 12.51 71 CYS A C 1
ATOM 510 O O . CYS A 1 71 ? 39.268 1.941 12.365 1.00 15.79 71 CYS A O 1
ATOM 513 N N . CYS A 1 72 ? 37.769 2.368 10.749 1.00 12.01 72 CYS A N 1
ATOM 514 C CA . CYS A 1 72 ? 37.527 0.971 10.451 1.00 12.47 72 CYS A CA 1
ATOM 515 C C . CYS A 1 72 ? 37.044 0.170 11.652 1.00 10.97 72 CYS A C 1
ATOM 516 O O . CYS A 1 72 ? 37.046 -1.064 11.607 1.00 12.21 72 CYS A O 1
ATOM 519 N N . LEU A 1 73 ? 36.641 0.843 12.714 1.00 11.23 73 LEU A N 1
ATOM 520 C CA . LEU A 1 73 ? 36.368 0.284 14.021 1.00 11.06 73 LEU A CA 1
ATOM 521 C C . LEU A 1 73 ? 35.239 1.084 14.656 1.00 10.34 73 LEU A C 1
ATOM 522 O O . LEU A 1 73 ? 34.829 2.122 14.132 1.00 11.16 73 LEU A O 1
ATOM 527 N N . THR A 1 74 ? 34.766 0.604 15.795 1.00 10.82 74 THR A N 1
ATOM 528 C CA . THR A 1 74 ? 33.748 1.299 16.574 1.00 10.70 74 THR A CA 1
ATOM 529 C C . THR A 1 74 ? 34.246 1.405 18.008 1.00 9.94 74 THR A C 1
ATOM 530 O O . THR A 1 74 ? 35.401 1.104 18.327 1.00 10.71 74 THR A O 1
ATOM 534 N N . GLY A 1 75 ? 33.374 1.825 18.920 1.00 10.20 75 GLY A N 1
ATOM 535 C CA . GLY A 1 75 ? 33.716 1.875 20.337 1.00 11.09 75 GLY A CA 1
ATOM 536 C C . GLY A 1 75 ? 34.038 0.519 20.921 1.00 10.24 75 GLY A C 1
ATOM 537 O O . GLY A 1 75 ? 34.632 0.436 22.009 1.00 11.15 75 GLY A O 1
ATOM 538 N N . MET A 1 76 ? 33.693 -0.577 20.223 1.00 10.54 76 MET A N 1
ATOM 539 C CA . MET A 1 76 ? 34.191 -1.904 20.573 1.00 11.05 76 MET A CA 1
ATOM 540 C C . MET A 1 76 ? 35.697 -1.912 20.752 1.00 10.88 76 MET A C 1
ATOM 541 O O . MET A 1 76 ? 36.198 -2.751 21.524 1.00 11.70 76 MET A O 1
ATOM 546 N N . THR A 1 77 ? 36.445 -1.039 20.098 1.00 10.47 77 THR A N 1
ATOM 547 C CA . THR A 1 77 ? 37.891 -0.929 20.241 1.00 10.70 77 THR A CA 1
ATOM 548 C C . THR A 1 77 ? 38.304 -1.075 21.707 1.00 11.03 77 THR A C 1
ATOM 549 O O . THR A 1 77 ? 39.327 -1.718 21.976 1.00 11.48 77 THR A O 1
ATOM 553 N N . TRP A 1 78 ? 37.584 -0.408 22.594 1.00 11.08 78 TRP A N 1
ATOM 554 C CA . TRP A 1 78 ? 37.950 -0.251 23.985 1.00 11.30 78 TRP A CA 1
ATOM 555 C C . TRP A 1 78 ? 37.349 -1.271 24.924 1.00 10.93 78 TRP A C 1
ATOM 556 O O . TRP A 1 78 ? 37.608 -1.216 26.129 1.00 11.90 78 TRP A O 1
ATOM 567 N N . GLU A 1 79 ? 36.469 -2.127 24.395 1.00 11.25 79 GLU A N 1
ATOM 568 C CA . GLU A 1 79 ? 35.723 -3.105 25.190 1.00 12.03 79 GLU A CA 1
ATOM 569 C C . GLU A 1 79 ? 36.567 -4.349 25.368 1.00 12.04 79 GLU A C 1
ATOM 570 O O . GLU A 1 79 ? 37.803 -4.264 25.313 1.00 14.58 79 GLU A O 1
ATOM 576 N N . THR A 1 80 ? 36.003 -5.527 25.591 1.00 12.00 80 THR A N 1
ATOM 577 C CA . THR A 1 80 ? 36.808 -6.733 25.741 1.00 11.83 80 THR A CA 1
ATOM 578 C C . THR A 1 80 ? 37.749 -6.864 24.553 1.00 11.58 80 THR A C 1
ATOM 579 O O . THR A 1 80 ? 37.345 -6.667 23.406 1.00 12.50 80 THR A O 1
ATOM 583 N N . THR A 1 81 ? 38.996 -7.255 24.828 1.00 11.43 81 THR A N 1
ATOM 584 C CA . THR A 1 81 ? 39.944 -7.406 23.722 1.00 11.78 81 THR A CA 1
ATOM 585 C C . THR A 1 81 ? 39.520 -8.561 22.831 1.00 12.12 81 THR A C 1
ATOM 586 O O . THR A 1 81 ? 38.731 -9.435 23.208 1.00 12.97 81 THR A O 1
ATOM 590 N N . PRO A 1 82 ? 40.089 -8.653 21.621 1.00 12.35 82 PRO A N 1
ATOM 591 C CA . PRO A 1 82 ? 39.743 -9.758 20.717 1.00 13.23 82 PRO A CA 1
ATOM 592 C C . PRO A 1 82 ? 39.956 -11.131 21.312 1.00 13.52 82 PRO A C 1
ATOM 593 O O . PRO A 1 82 ? 39.216 -12.073 20.991 1.00 15.05 82 PRO A O 1
ATOM 597 N N . ASP A 1 83 ? 40.949 -11.302 22.188 1.00 13.97 83 ASP A N 1
ATOM 598 C CA . ASP A 1 83 ? 41.243 -12.556 22.850 1.00 14.66 83 ASP A CA 1
ATOM 599 C C . ASP A 1 83 ? 40.583 -12.708 24.209 1.00 15.41 83 ASP A C 1
ATOM 600 O O . ASP A 1 83 ? 40.916 -13.645 24.947 1.00 18.48 83 ASP A O 1
ATOM 605 N N . GLY A 1 84 ? 39.638 -11.846 24.551 1.00 13.54 84 GLY A N 1
ATOM 606 C CA . GLY A 1 84 ? 38.795 -12.053 25.713 1.00 13.84 84 GLY A CA 1
ATOM 607 C C . GLY A 1 84 ? 39.234 -11.405 26.999 1.00 13.97 84 GLY A C 1
ATOM 608 O O . GLY A 1 84 ? 38.642 -11.701 28.048 1.00 16.18 84 GLY A O 1
ATOM 609 N N . ARG A 1 85 ? 40.226 -10.537 26.977 1.00 12.94 85 ARG A N 1
ATOM 610 C CA . ARG A 1 85 ? 40.737 -9.913 28.181 1.00 13.11 85 ARG A CA 1
ATOM 611 C C . ARG A 1 85 ? 40.061 -8.565 28.428 1.00 12.86 85 ARG A C 1
ATOM 612 O O . ARG A 1 85 ? 39.434 -7.950 27.574 1.00 12.98 85 ARG A O 1
ATOM 620 N N . MET A 1 86 ? 40.268 -8.070 29.638 1.00 13.75 86 MET A N 1
ATOM 621 C CA . MET A 1 86 ? 39.773 -6.764 30.036 1.00 13.94 86 MET A CA 1
ATOM 622 C C . MET A 1 86 ? 40.354 -5.681 29.120 1.00 14.09 86 MET A C 1
ATOM 623 O O . MET A 1 86 ? 41.557 -5.636 28.836 1.00 15.69 86 MET A O 1
ATOM 628 N N . GLY A 1 87 ? 39.472 -4.812 28.676 1.00 15.80 87 GLY A N 1
ATOM 629 C CA . GLY A 1 87 ? 39.873 -3.676 27.852 1.00 17.71 87 GLY A CA 1
ATOM 630 C C . GLY A 1 87 ? 40.051 -2.432 28.724 1.00 16.37 87 GLY A C 1
ATOM 631 O O . GLY A 1 87 ? 39.832 -2.411 29.935 1.00 18.19 87 GLY A O 1
ATOM 632 N N . TRP A 1 88 ? 40.407 -1.343 28.035 1.00 15.32 88 TRP A N 1
ATOM 633 C CA . TRP A 1 88 ? 40.635 -0.093 28.733 1.00 15.77 88 TRP A CA 1
ATOM 634 C C . TRP A 1 88 ? 39.359 0.495 29.300 1.00 16.06 88 TRP A C 1
ATOM 635 O O . TRP A 1 88 ? 39.420 1.148 30.351 1.00 17.57 88 TRP A O 1
ATOM 646 N N . ASP A 1 89 ? 38.216 0.323 28.652 1.00 16.19 89 ASP A N 1
ATOM 647 C CA . ASP A 1 89 ? 36.991 0.873 29.236 1.00 16.33 89 ASP A CA 1
ATOM 648 C C . ASP A 1 89 ? 36.740 0.328 30.641 1.00 15.82 89 ASP A C 1
ATOM 649 O O . ASP A 1 89 ? 36.639 1.066 31.625 1.00 18.00 89 ASP A O 1
ATOM 654 N N . GLU A 1 90 ? 36.723 -1.009 30.775 1.00 15.29 90 GLU A N 1
ATOM 655 C CA . GLU A 1 90 ? 36.512 -1.632 32.069 1.00 15.16 90 GLU A CA 1
ATOM 656 C C . GLU A 1 90 ? 37.642 -1.306 33.029 1.00 14.24 90 GLU A C 1
ATOM 657 O O . GLU A 1 90 ? 37.411 -1.051 34.215 1.00 14.77 90 GLU A O 1
ATOM 663 N N . TYR A 1 91 ? 38.878 -1.308 32.552 1.00 14.08 91 TYR A N 1
ATOM 664 C CA . TYR A 1 91 ? 40.012 -1.024 33.429 1.00 14.48 91 TYR A CA 1
ATOM 665 C C . TYR A 1 91 ? 39.918 0.387 33.991 1.00 13.70 91 TYR A C 1
ATOM 666 O O . TYR A 1 91 ? 40.123 0.618 35.189 1.00 14.32 91 TYR A O 1
ATOM 675 N N . PHE A 1 92 ? 39.580 1.356 33.131 1.00 13.62 92 PHE A N 1
ATOM 676 C CA . PHE A 1 92 ? 39.464 2.736 33.584 1.00 13.18 92 PHE A CA 1
ATOM 677 C C . PHE A 1 92 ? 38.372 2.858 34.642 1.00 12.80 92 PHE A C 1
ATOM 678 O O . PHE A 1 92 ? 38.555 3.558 35.648 1.00 13.76 92 PHE A O 1
ATOM 686 N N . LEU A 1 93 ? 37.245 2.174 34.439 1.00 12.87 93 LEU A N 1
ATOM 687 C CA . LEU A 1 93 ? 36.168 2.176 35.436 1.00 13.66 93 LEU A CA 1
ATOM 688 C C . LEU A 1 93 ? 36.666 1.624 36.765 1.00 13.86 93 LEU A C 1
ATOM 689 O O . LEU A 1 93 ? 36.394 2.181 37.837 1.00 14.65 93 LEU A O 1
ATOM 694 N N . ARG A 1 94 ? 37.419 0.522 36.723 1.00 14.12 94 ARG A N 1
ATOM 695 C CA . ARG A 1 94 ? 37.963 -0.115 37.918 1.00 14.89 94 ARG A CA 1
ATOM 696 C C . ARG A 1 94 ? 38.989 0.767 38.611 1.00 15.01 94 ARG A C 1
ATOM 697 O O . ARG A 1 94 ? 39.173 0.686 39.827 1.00 16.93 94 ARG A O 1
ATOM 705 N N . LYS A 1 95 ? 39.637 1.656 37.862 1.00 14.37 95 LYS A N 1
ATOM 706 C CA . LYS A 1 95 ? 40.572 2.630 38.385 1.00 15.37 95 LYS A CA 1
ATOM 707 C C . LYS A 1 95 ? 39.877 3.890 38.874 1.00 15.15 95 LYS A C 1
ATOM 708 O O . LYS A 1 95 ? 40.562 4.807 39.361 1.00 17.98 95 LYS A O 1
ATOM 714 N N . GLY A 1 96 ? 38.553 3.957 38.782 1.00 14.70 96 GLY A N 1
ATOM 715 C CA . GLY A 1 96 ? 37.798 5.048 39.348 1.00 14.60 96 GLY A CA 1
ATOM 716 C C . GLY A 1 96 ? 37.419 6.173 38.421 1.00 13.20 96 GLY A C 1
ATOM 717 O O . GLY A 1 96 ? 36.950 7.209 38.890 1.00 15.06 96 GLY A O 1
ATOM 718 N N . TYR A 1 97 ? 37.649 6.004 37.111 1.00 13.11 97 TYR A N 1
ATOM 719 C CA . TYR A 1 97 ? 37.250 7.009 36.145 1.00 13.29 97 TYR A CA 1
ATOM 720 C C . TYR A 1 97 ? 35.918 6.643 35.502 1.00 13.19 97 TYR A C 1
ATOM 721 O O . TYR A 1 97 ? 35.719 5.528 35.038 1.00 14.68 97 TYR A O 1
ATOM 730 N N . SER A 1 98 ? 35.038 7.634 35.417 1.00 12.72 98 SER A N 1
ATOM 731 C CA . SER A 1 98 ? 33.894 7.521 34.538 1.00 13.09 98 SER A CA 1
ATOM 732 C C . SER A 1 98 ? 34.340 7.465 33.086 1.00 13.01 98 SER A C 1
ATOM 733 O O . SER A 1 98 ? 35.312 8.138 32.733 1.00 14.30 98 SER A O 1
ATOM 736 N N . THR A 1 99 ? 33.652 6.660 32.295 1.00 12.24 99 THR A N 1
ATOM 737 C CA . THR A 1 99 ? 34.006 6.510 30.898 1.00 12.97 99 THR A CA 1
ATOM 738 C C . THR A 1 99 ? 32.821 6.848 29.996 1.00 11.91 99 THR A C 1
ATOM 739 O O . THR A 1 99 ? 31.669 6.512 30.291 1.00 13.39 99 THR A O 1
ATOM 743 N N . TYR A 1 100 ? 33.137 7.546 28.918 1.00 12.01 100 TYR A N 1
ATOM 744 C CA . TYR A 1 100 ? 32.165 7.913 27.879 1.00 11.98 100 TYR A CA 1
ATOM 745 C C . TYR A 1 100 ? 32.728 7.353 26.577 1.00 11.70 100 TYR A C 1
ATOM 746 O O . TYR A 1 100 ? 33.732 7.875 26.096 1.00 13.32 100 TYR A O 1
ATOM 755 N N . VAL A 1 101 ? 32.162 6.272 26.079 1.00 11.15 101 VAL A N 1
ATOM 756 C CA . VAL A 1 101 ? 32.700 5.562 24.913 1.00 11.43 101 VAL A CA 1
ATOM 757 C C . VAL A 1 101 ? 31.774 5.849 23.742 1.00 11.02 101 VAL A C 1
ATOM 758 O O . VAL A 1 101 ? 30.588 5.485 23.779 1.00 11.84 101 VAL A O 1
ATOM 762 N N . ILE A 1 102 ? 32.312 6.487 22.710 1.00 11.15 102 ILE A N 1
ATOM 763 C CA . ILE A 1 102 ? 31.503 6.929 21.584 1.00 11.42 102 ILE A CA 1
ATOM 764 C C . ILE A 1 102 ? 31.589 5.981 20.398 1.00 10.88 102 ILE A C 1
ATOM 765 O O . ILE A 1 102 ? 32.522 5.189 20.266 1.00 12.02 102 ILE A O 1
ATOM 770 N N . ASP A 1 103 ? 30.578 6.098 19.521 1.00 10.72 103 ASP A N 1
ATOM 771 C CA . ASP A 1 103 ? 30.747 5.720 18.121 1.00 10.59 103 ASP A CA 1
ATOM 772 C C . ASP A 1 103 ? 30.787 7.041 17.338 1.00 10.24 103 ASP A C 1
ATOM 773 O O . ASP A 1 103 ? 29.908 7.883 17.501 1.00 11.08 103 ASP A O 1
ATOM 778 N N . GLN A 1 104 ? 31.830 7.198 16.518 1.00 10.91 104 GLN A N 1
ATOM 779 C CA . GLN A 1 104 ? 31.938 8.404 15.712 1.00 11.00 104 GLN A CA 1
ATOM 780 C C . GLN A 1 104 ? 30.670 8.648 14.903 1.00 10.71 104 GLN A C 1
ATOM 781 O O . GLN A 1 104 ? 29.971 7.703 14.523 1.00 11.21 104 GLN A O 1
ATOM 787 N N . SER A 1 105 ? 30.421 9.910 14.592 1.00 11.81 105 SER A N 1
ATOM 788 C CA . SER A 1 105 ? 29.373 10.224 13.624 1.00 11.79 105 SER A CA 1
ATOM 789 C C . SER A 1 105 ? 29.570 9.347 12.389 1.00 12.19 105 SER A C 1
ATOM 790 O O . SER A 1 105 ? 30.691 9.166 11.903 1.00 12.86 105 SER A O 1
ATOM 793 N N . GLY A 1 106 ? 28.477 8.790 11.882 1.00 11.83 106 GLY A N 1
ATOM 794 C CA . GLY A 1 106 ? 28.522 7.981 10.685 1.00 12.55 106 GLY A CA 1
ATOM 795 C C . GLY A 1 106 ? 29.219 6.645 10.835 1.00 11.30 106 GLY A C 1
ATOM 796 O O . GLY A 1 106 ? 29.672 6.101 9.826 1.00 12.59 106 GLY A O 1
ATOM 797 N N . ARG A 1 107 ? 29.288 6.119 12.044 1.00 11.31 107 ARG A N 1
ATOM 798 C CA . ARG A 1 107 ? 29.930 4.844 12.326 1.00 11.09 107 ARG A CA 1
ATOM 799 C C . ARG A 1 107 ? 29.108 4.125 13.399 1.00 10.37 107 ARG A C 1
ATOM 800 O O . ARG A 1 107 ? 28.572 4.750 14.297 1.00 11.18 107 ARG A O 1
ATOM 808 N N . GLY A 1 108 ? 29.087 2.790 13.361 1.00 11.17 108 GLY A N 1
ATOM 809 C CA . GLY A 1 108 ? 28.482 2.057 14.465 1.00 11.74 108 GLY A CA 1
ATOM 810 C C . GLY A 1 108 ? 27.030 2.463 14.660 1.00 10.98 108 GLY A C 1
ATOM 811 O O . GLY A 1 108 ? 26.224 2.463 13.708 1.00 11.54 108 GLY A O 1
ATOM 812 N N . ARG A 1 109 ? 26.690 2.766 15.907 1.00 10.61 109 ARG A N 1
ATOM 813 C CA . ARG A 1 109 ? 25.321 3.138 16.255 1.00 10.84 109 ARG A CA 1
ATOM 814 C C . ARG A 1 109 ? 24.928 4.567 15.905 1.00 10.83 109 ARG A C 1
ATOM 815 O O . ARG A 1 109 ? 23.791 4.953 16.180 1.00 12.14 109 ARG A O 1
ATOM 823 N N . SER A 1 110 ? 25.840 5.329 15.304 1.00 10.74 110 SER A N 1
ATOM 824 C CA . SER A 1 110 ? 25.636 6.715 14.886 1.00 10.85 110 SER A CA 1
ATOM 825 C C . SER A 1 110 ? 25.249 6.775 13.415 1.00 10.81 110 SER A C 1
ATOM 826 O O . SER A 1 110 ? 26.023 6.366 12.542 1.00 11.87 110 SER A O 1
ATOM 829 N N . ALA A 1 111 ? 24.045 7.273 13.118 1.00 11.76 111 ALA A N 1
ATOM 830 C CA . ALA A 1 111 ? 23.457 7.130 11.799 1.00 11.96 111 ALA A CA 1
ATOM 831 C C . ALA A 1 111 ? 24.230 7.796 10.672 1.00 11.77 111 ALA A C 1
ATOM 832 O O . ALA A 1 111 ? 24.684 8.934 10.776 1.00 13.67 111 ALA A O 1
ATOM 834 N N . THR A 1 112 ? 24.264 7.097 9.552 1.00 13.02 112 THR A N 1
ATOM 835 C CA . THR A 1 112 ? 24.616 7.608 8.247 1.00 12.76 112 THR A CA 1
ATOM 836 C C . THR A 1 112 ? 23.346 8.028 7.499 1.00 13.23 112 THR A C 1
ATOM 837 O O . THR A 1 112 ? 22.247 7.749 7.948 1.00 14.54 112 THR A O 1
ATOM 841 N N . ASP A 1 113 ? 23.508 8.676 6.354 1.00 14.66 113 ASP A N 1
ATOM 842 C CA . ASP A 1 113 ? 22.414 8.998 5.438 1.00 14.54 113 ASP A CA 1
ATOM 843 C C . ASP A 1 113 ? 22.602 8.095 4.209 1.00 13.54 113 ASP A C 1
ATOM 844 O O . ASP A 1 113 ? 23.655 8.188 3.556 1.00 15.89 113 ASP A O 1
ATOM 849 N N . ILE A 1 114 ? 21.620 7.267 3.911 1.00 13.27 114 ILE A N 1
ATOM 850 C CA . ILE A 1 114 ? 21.697 6.380 2.761 1.00 13.76 114 ILE A CA 1
ATOM 851 C C . ILE A 1 114 ? 21.007 6.937 1.529 1.00 13.13 114 ILE A C 1
ATOM 852 O O . ILE A 1 114 ? 20.926 6.279 0.487 1.00 14.35 114 ILE A O 1
ATOM 857 N N . SER A 1 115 ? 20.583 8.192 1.577 1.00 13.22 115 SER A N 1
ATOM 858 C CA . SER A 1 115 ? 19.799 8.785 0.495 1.00 14.00 115 SER A CA 1
ATOM 859 C C . SER A 1 115 ? 20.523 8.726 -0.843 1.00 13.53 115 SER A C 1
ATOM 860 O O . SER A 1 115 ? 19.850 8.482 -1.854 1.00 13.73 115 SER A O 1
ATOM 863 N N . ALA A 1 116 ? 21.828 9.007 -0.871 1.00 13.35 116 ALA A N 1
ATOM 864 C CA . ALA A 1 116 ? 22.510 9.036 -2.156 1.00 14.12 116 ALA A CA 1
ATOM 865 C C . ALA A 1 116 ? 22.604 7.661 -2.785 1.00 13.93 116 ALA A C 1
ATOM 866 O O . ALA A 1 116 ? 22.589 7.527 -4.011 1.00 16.53 116 ALA A O 1
ATOM 868 N N . ILE A 1 117 ? 22.747 6.618 -1.953 1.00 13.37 117 ILE A N 1
ATOM 869 C CA . ILE A 1 117 ? 22.793 5.265 -2.497 1.00 13.59 117 ILE A CA 1
ATOM 870 C C . ILE A 1 117 ? 21.456 4.946 -3.160 1.00 13.09 117 ILE A C 1
ATOM 871 O O . ILE A 1 117 ? 21.424 4.493 -4.309 1.00 14.05 117 ILE A O 1
ATOM 876 N N . ASN A 1 118 ? 20.358 5.235 -2.453 1.00 13.75 118 ASN A N 1
ATOM 877 C CA . ASN A 1 118 ? 19.050 4.950 -3.040 1.00 14.05 118 ASN A CA 1
ATOM 878 C C . ASN A 1 118 ? 18.797 5.804 -4.277 1.00 13.76 118 ASN A C 1
ATOM 879 O O . ASN A 1 118 ? 18.152 5.329 -5.214 1.00 14.60 118 ASN A O 1
ATOM 884 N N . ALA A 1 119 ? 19.275 7.059 -4.308 1.00 13.57 119 ALA A N 1
ATOM 885 C CA . ALA A 1 119 ? 19.061 7.887 -5.487 1.00 13.84 119 ALA A CA 1
ATOM 886 C C . ALA A 1 119 ? 19.668 7.264 -6.715 1.00 13.58 119 ALA A C 1
ATOM 887 O O . ALA A 1 119 ? 19.116 7.323 -7.829 1.00 14.36 119 ALA A O 1
ATOM 889 N N . VAL A 1 120 ? 20.866 6.676 -6.583 1.00 13.53 120 VAL A N 1
ATOM 890 C CA . VAL A 1 120 ? 21.502 5.996 -7.705 1.00 14.09 120 VAL A CA 1
ATOM 891 C C . VAL A 1 120 ? 20.737 4.740 -8.071 1.00 14.55 120 VAL A C 1
ATOM 892 O O . VAL A 1 120 ? 20.482 4.462 -9.246 1.00 15.86 120 VAL A O 1
ATOM 896 N N . LYS A 1 121 ? 20.306 3.949 -7.083 1.00 14.83 121 LYS A N 1
ATOM 897 C CA . LYS A 1 121 ? 19.542 2.738 -7.366 1.00 16.00 121 LYS A CA 1
ATOM 898 C C . LYS A 1 121 ? 18.264 3.050 -8.119 1.00 16.48 121 LYS A C 1
ATOM 899 O O . LYS A 1 121 ? 17.829 2.262 -8.961 1.00 18.81 121 LYS A O 1
ATOM 905 N N . LEU A 1 122 ? 17.639 4.173 -7.801 1.00 15.97 122 LEU A N 1
ATOM 906 C CA . LEU A 1 122 ? 16.412 4.629 -8.432 1.00 17.53 122 LEU A CA 1
ATOM 907 C C . LEU A 1 122 ? 16.629 5.254 -9.796 1.00 17.70 122 LEU A C 1
ATOM 908 O O . LEU A 1 122 ? 15.655 5.674 -10.442 1.00 20.47 122 LEU A O 1
ATOM 913 N N . GLY A 1 123 ? 17.873 5.412 -10.238 1.00 16.91 123 GLY A N 1
ATOM 914 C CA . GLY A 1 123 ? 18.175 5.996 -11.529 1.00 18.14 123 GLY A CA 1
ATOM 915 C C . GLY A 1 123 ? 18.024 7.506 -11.560 1.00 16.65 123 GLY A C 1
ATOM 916 O O . GLY A 1 123 ? 17.983 8.077 -12.652 1.00 20.94 123 GLY A O 1
ATOM 917 N N . LYS A 1 124 ? 18.019 8.145 -10.403 1.00 15.41 124 LYS A N 1
ATOM 918 C CA . LYS A 1 124 ? 17.853 9.596 -10.304 1.00 14.81 124 LYS A CA 1
ATOM 919 C C . LYS A 1 124 ? 19.170 10.340 -10.188 1.00 15.48 124 LYS A C 1
ATOM 920 O O . LYS A 1 124 ? 19.194 11.561 -10.348 1.00 17.59 124 LYS A O 1
ATOM 926 N N . ALA A 1 125 ? 20.256 9.648 -9.886 1.00 15.25 125 ALA A N 1
ATOM 927 C CA . ALA A 1 125 ? 21.564 10.248 -9.697 1.00 14.93 125 ALA A CA 1
ATOM 928 C C . ALA A 1 125 ? 22.601 9.267 -10.239 1.00 15.08 125 ALA A C 1
ATOM 929 O O . ALA A 1 125 ? 22.380 8.050 -10.274 1.00 15.50 125 ALA A O 1
ATOM 931 N N . PRO A 1 126 ? 23.764 9.765 -10.645 1.00 16.88 126 PRO A N 1
ATOM 932 C CA . PRO A 1 126 ? 24.798 8.960 -11.225 1.00 17.19 126 PRO A CA 1
ATOM 933 C C . PRO A 1 126 ? 25.639 8.207 -10.223 1.00 15.49 126 PRO A C 1
ATOM 934 O O . PRO A 1 126 ? 25.792 8.629 -9.079 1.00 15.85 126 PRO A O 1
ATOM 938 N N . ALA A 1 127 ? 26.298 7.153 -10.680 1.00 15.82 127 ALA A N 1
ATOM 939 C CA . ALA A 1 127 ? 27.181 6.369 -9.813 1.00 15.68 127 ALA A CA 1
ATOM 940 C C . ALA A 1 127 ? 28.283 7.190 -9.181 1.00 15.25 127 ALA A C 1
ATOM 941 O O . ALA A 1 127 ? 28.703 6.895 -8.054 1.00 15.23 127 ALA A O 1
ATOM 943 N N . SER A 1 128 ? 28.760 8.247 -9.844 1.00 14.64 128 SER A N 1
ATOM 944 C CA . SER A 1 128 ? 29.801 9.094 -9.287 1.00 15.45 128 SER A CA 1
ATOM 945 C C . SER A 1 128 ? 29.360 9.827 -8.030 1.00 14.54 128 SER A C 1
ATOM 946 O O . SER A 1 128 ? 30.196 10.308 -7.274 1.00 16.70 128 SER A O 1
ATOM 949 N N . SER A 1 129 ? 28.048 9.921 -7.795 1.00 14.99 129 SER A N 1
ATOM 950 C CA . SER A 1 129 ? 27.553 10.580 -6.600 1.00 15.49 129 SER A CA 1
ATOM 951 C C . SER A 1 129 ? 27.411 9.639 -5.411 1.00 14.97 129 SER A C 1
ATOM 952 O O . SER A 1 129 ? 26.979 10.057 -4.335 1.00 16.88 129 SER A O 1
ATOM 955 N N . LEU A 1 130 ? 27.756 8.361 -5.570 1.00 13.74 130 LEU A N 1
ATOM 956 C CA . LEU A 1 130 ? 27.739 7.462 -4.410 1.00 13.42 130 LEU A CA 1
ATOM 957 C C . LEU A 1 130 ? 28.741 7.954 -3.383 1.00 14.56 130 LEU A C 1
ATOM 958 O O . LEU A 1 130 ? 29.785 8.529 -3.721 1.00 15.84 130 LEU A O 1
ATOM 963 N N . PRO A 1 131 ? 28.495 7.705 -2.102 1.00 15.13 131 PRO A N 1
ATOM 964 C CA . PRO A 1 131 ? 29.439 8.128 -1.075 1.00 15.55 131 PRO A CA 1
ATOM 965 C C . PRO A 1 131 ? 30.792 7.473 -1.217 1.00 14.84 131 PRO A C 1
ATOM 966 O O . PRO A 1 131 ? 30.899 6.348 -1.687 1.00 16.03 131 PRO A O 1
ATOM 970 N N . ASP A 1 132 ? 31.825 8.164 -0.755 1.00 16.42 132 ASP A N 1
ATOM 971 C CA . ASP A 1 132 ? 33.177 7.647 -0.666 1.00 16.40 132 ASP A CA 1
ATOM 972 C C . ASP A 1 132 ? 33.277 6.769 0.581 1.00 14.89 132 ASP A C 1
ATOM 973 O O . ASP A 1 132 ? 33.248 7.274 1.707 1.00 17.94 132 ASP A O 1
ATOM 978 N N . LEU A 1 133 ? 33.384 5.472 0.389 1.00 13.79 133 LEU A N 1
ATOM 979 C CA . LEU A 1 133 ? 33.407 4.472 1.444 1.00 13.36 133 LEU A CA 1
ATOM 980 C C . LEU A 1 133 ? 34.635 3.592 1.318 1.00 12.98 133 LEU A C 1
ATOM 981 O O . LEU A 1 133 ? 35.082 3.337 0.184 1.00 14.49 133 LEU A O 1
ATOM 986 N N . PHE A 1 134 ? 35.147 3.077 2.438 1.00 12.79 134 PHE A N 1
ATOM 987 C CA . PHE A 1 134 ? 36.209 2.090 2.340 1.00 13.18 134 PHE A CA 1
ATOM 988 C C . PHE A 1 134 ? 36.095 1.120 3.502 1.00 12.51 134 PHE A C 1
ATOM 989 O O . PHE A 1 134 ? 35.433 1.370 4.500 1.00 13.25 134 PHE A O 1
ATOM 997 N N . ALA A 1 135 ? 36.789 0.006 3.349 1.00 12.69 135 ALA A N 1
ATOM 998 C CA . ALA A 1 135 ? 36.962 -0.964 4.425 1.00 13.13 135 ALA A CA 1
ATOM 999 C C . ALA A 1 135 ? 38.420 -1.431 4.346 1.00 13.57 135 ALA A C 1
ATOM 1000 O O . ALA A 1 135 ? 38.949 -1.551 3.247 1.00 15.70 135 ALA A O 1
ATOM 1002 N N . ALA A 1 136 ? 39.020 -1.668 5.494 1.00 13.26 136 ALA A N 1
ATOM 1003 C CA . ALA A 1 136 ? 40.388 -2.183 5.534 1.00 14.27 136 ALA A CA 1
ATOM 1004 C C . ALA A 1 136 ? 40.316 -3.710 5.570 1.00 13.70 136 ALA A C 1
ATOM 1005 O O . ALA A 1 136 ? 39.746 -4.306 6.488 1.00 16.95 136 ALA A O 1
ATOM 1007 N N . GLY A 1 137 ? 40.886 -4.321 4.555 1.00 13.42 137 GLY A N 1
ATOM 1008 C CA . GLY A 1 137 ? 40.951 -5.780 4.501 1.00 14.59 137 GLY A CA 1
ATOM 1009 C C . GLY A 1 137 ? 41.924 -6.301 5.562 1.00 13.08 137 GLY A C 1
ATOM 1010 O O . GLY A 1 137 ? 42.758 -5.570 6.088 1.00 14.19 137 GLY A O 1
ATOM 1011 N N . HIS A 1 138 ? 41.850 -7.607 5.795 1.00 12.51 138 HIS A N 1
ATOM 1012 C CA . HIS A 1 138 ? 42.703 -8.228 6.804 1.00 13.24 138 HIS A CA 1
ATOM 1013 C C . HIS A 1 138 ? 44.186 -8.001 6.503 1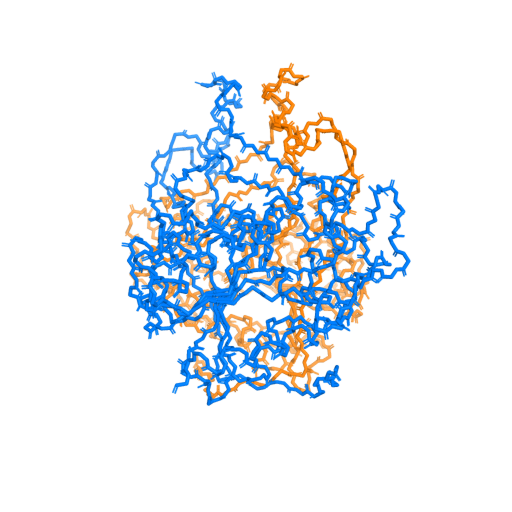.00 13.28 138 HIS A C 1
ATOM 1014 O O . HIS A 1 138 ? 44.977 -7.688 7.394 1.00 14.01 138 HIS A O 1
ATOM 1021 N N . GLU A 1 139 ? 44.526 -8.166 5.236 1.00 13.97 139 GLU A N 1
ATOM 1022 C CA . GLU A 1 139 ? 45.922 -8.085 4.818 1.00 15.70 139 GLU A CA 1
ATOM 1023 C C . GLU A 1 139 ? 46.451 -6.666 4.959 1.00 15.61 139 GLU A C 1
ATOM 1024 O O . GLU A 1 139 ? 47.567 -6.444 5.438 1.00 17.85 139 GLU A O 1
ATOM 1030 N N . ALA A 1 140 ? 45.635 -5.687 4.552 1.00 15.61 140 ALA A N 1
ATOM 1031 C CA . ALA A 1 140 ? 46.020 -4.287 4.676 1.00 16.93 140 ALA A CA 1
ATOM 1032 C C . ALA A 1 140 ? 46.147 -3.903 6.147 1.00 15.81 140 ALA A C 1
ATOM 1033 O O . ALA A 1 140 ? 47.112 -3.239 6.550 1.00 16.86 140 ALA A O 1
ATOM 1035 N N . ALA A 1 141 ? 45.178 -4.318 6.954 1.00 14.31 141 ALA A N 1
ATOM 1036 C CA . ALA A 1 141 ? 45.163 -3.984 8.371 1.00 13.73 141 ALA A CA 1
ATOM 1037 C C . ALA A 1 141 ? 46.384 -4.544 9.082 1.00 13.42 141 ALA A C 1
ATOM 1038 O O . ALA A 1 141 ? 46.918 -3.904 9.997 1.00 14.06 141 ALA A O 1
ATOM 1040 N N . TRP A 1 142 ? 46.813 -5.742 8.724 1.00 14.09 142 TRP A N 1
ATOM 1041 C CA . TRP A 1 142 ? 47.985 -6.348 9.359 1.00 14.97 142 TRP A CA 1
ATOM 1042 C C . TRP A 1 142 ? 49.185 -5.411 9.320 1.00 15.40 142 TRP A C 1
ATOM 1043 O O . TRP A 1 142 ? 49.917 -5.261 10.301 1.00 16.57 142 TRP A O 1
ATOM 1054 N N . ALA A 1 143 ? 49.401 -4.790 8.170 1.00 16.09 143 ALA A N 1
ATOM 1055 C CA . ALA A 1 143 ? 50.527 -3.879 7.983 1.00 16.93 143 ALA A CA 1
ATOM 1056 C C . ALA A 1 143 ? 50.239 -2.515 8.582 1.00 16.37 143 ALA A C 1
ATOM 1057 O O . ALA A 1 143 ? 51.135 -1.909 9.197 1.00 17.58 143 ALA A O 1
ATOM 1059 N N . ILE A 1 144 ? 49.030 -1.974 8.431 1.00 15.74 144 ILE A N 1
ATOM 1060 C CA . ILE A 1 144 ? 48.689 -0.695 9.058 1.00 16.29 144 ILE A CA 1
ATOM 1061 C C . ILE A 1 144 ? 48.875 -0.752 10.568 1.00 14.21 144 ILE A C 1
ATOM 1062 O O . ILE A 1 144 ? 49.366 0.185 11.202 1.00 15.59 144 ILE A O 1
ATOM 1067 N N . PHE A 1 145 ? 48.519 -1.897 11.156 1.00 13.48 145 PHE A N 1
ATOM 1068 C CA . PHE A 1 145 ? 48.588 -2.071 12.591 1.00 12.87 145 PHE A CA 1
ATOM 1069 C C . PHE A 1 145 ? 49.958 -2.523 13.075 1.00 12.45 145 PHE A C 1
ATOM 1070 O O . PHE A 1 145 ? 50.188 -2.583 14.284 1.00 13.69 145 PHE A O 1
ATOM 1078 N N . A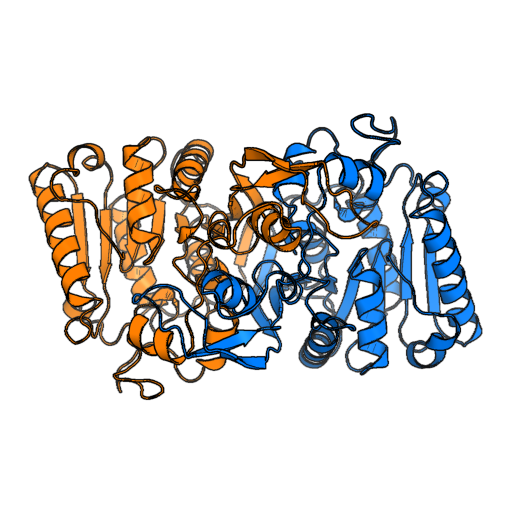RG A 1 146 ? 50.864 -2.832 12.147 1.00 13.53 146 ARG A N 1
ATOM 1079 C CA . ARG A 1 146 ? 52.231 -3.211 12.430 1.00 14.29 146 ARG A CA 1
ATOM 1080 C C . ARG A 1 146 ? 52.292 -4.516 13.218 1.00 15.17 146 ARG A C 1
ATOM 1081 O O . ARG A 1 146 ? 53.154 -4.688 14.097 1.00 17.28 146 ARG A O 1
ATOM 1089 N N . PHE A 1 147 ? 51.490 -5.495 12.808 1.00 14.81 147 PHE A N 1
ATOM 1090 C CA . PHE A 1 147 ? 51.591 -6.804 13.424 1.00 15.21 147 PHE A CA 1
ATOM 1091 C C . PHE A 1 147 ? 52.804 -7.591 12.921 1.00 15.97 147 PHE A C 1
ATOM 1092 O O . PHE A 1 147 ? 53.267 -8.496 13.592 1.00 16.64 147 PHE A O 1
ATOM 1100 N N . GLY A 1 148 ? 53.244 -7.252 11.721 1.00 16.07 148 GLY A N 1
ATOM 1101 C CA . GLY A 1 148 ? 54.399 -7.905 11.091 1.00 17.37 148 GLY A CA 1
ATOM 1102 C C . GLY A 1 148 ? 54.628 -7.166 9.791 1.00 19.10 148 GLY A C 1
ATOM 1103 O O . GLY A 1 148 ? 53.928 -6.228 9.451 1.00 20.92 148 GLY A O 1
ATOM 1104 N N . PRO A 1 149 ? 55.663 -7.575 9.070 1.00 21.53 149 PRO A N 1
ATOM 1105 C CA . PRO A 1 149 ? 56.054 -6.847 7.869 1.00 24.34 149 PRO A CA 1
ATOM 1106 C C . PRO A 1 149 ? 55.035 -6.896 6.755 1.00 24.87 149 PRO A C 1
ATOM 1107 O O . PRO A 1 149 ? 54.819 -5.938 5.999 1.00 28.18 149 PRO A O 1
ATOM 1111 N N . ARG A 1 150 ? 54.343 -8.027 6.664 1.00 23.09 150 ARG A N 1
ATOM 1112 C CA . ARG A 1 150 ? 53.350 -8.273 5.640 1.00 23.19 150 ARG A CA 1
ATOM 1113 C C . ARG A 1 150 ? 52.542 -9.492 6.067 1.00 19.95 150 ARG A C 1
ATOM 1114 O O . ARG A 1 150 ? 52.998 -10.335 6.844 1.00 20.24 150 ARG A O 1
ATOM 1122 N N . TYR A 1 151 ? 51.284 -9.513 5.654 1.00 18.51 151 TYR A N 1
ATOM 1123 C CA . TYR A 1 151 ? 50.402 -10.602 6.048 1.00 17.05 151 TYR A CA 1
ATOM 1124 C C . TYR A 1 151 ? 50.858 -11.906 5.410 1.00 17.16 151 TYR A C 1
ATOM 1125 O O . TYR A 1 151 ? 51.248 -11.923 4.224 1.00 19.99 151 TYR A O 1
ATOM 1134 N N . PRO A 1 152 ? 50.803 -13.031 6.118 1.00 16.79 152 PRO A N 1
ATOM 1135 C CA . PRO A 1 152 ? 50.358 -13.221 7.474 1.00 16.12 152 PRO A CA 1
ATOM 1136 C C . PRO A 1 152 ? 51.509 -13.524 8.435 1.00 15.91 152 PRO A C 1
ATOM 1137 O O . PRO A 1 152 ? 51.396 -14.369 9.316 1.00 18.36 152 PRO A O 1
ATOM 1141 N N . ASP A 1 153 ? 52.618 -12.824 8.262 1.00 17.36 153 ASP A N 1
ATOM 1142 C CA . ASP A 1 153 ? 53.796 -13.033 9.099 1.00 18.22 153 ASP A CA 1
ATOM 1143 C C . ASP A 1 153 ? 53.867 -12.012 10.225 1.00 17.01 153 ASP A C 1
ATOM 1144 O O . ASP A 1 153 ? 53.865 -10.816 9.975 1.00 18.12 153 ASP A O 1
ATOM 1149 N N . ALA A 1 154 ? 53.834 -12.498 11.458 1.00 17.57 154 ALA A N 1
ATOM 1150 C CA . ALA A 1 154 ? 53.852 -11.625 12.615 1.00 17.53 154 ALA A CA 1
ATOM 1151 C C . ALA A 1 154 ? 55.277 -11.398 13.119 1.00 17.85 154 ALA A C 1
ATOM 1152 O O . ALA A 1 154 ? 56.123 -12.294 13.073 1.00 19.52 154 ALA A O 1
ATOM 1154 N N . PHE A 1 155 ? 55.516 -10.215 13.662 1.00 17.15 155 PHE A N 1
ATOM 1155 C CA . PHE A 1 155 ? 56.756 -9.985 14.393 1.00 17.56 155 PHE A CA 1
ATOM 1156 C C . PHE A 1 155 ? 56.803 -10.976 15.554 1.00 18.26 155 PHE A C 1
ATOM 1157 O O . PHE A 1 155 ? 55.799 -11.164 16.250 1.00 18.86 155 PHE A O 1
ATOM 1165 N N . LYS A 1 156 ? 57.955 -11.586 15.806 1.00 19.60 156 LYS A N 1
ATOM 1166 C CA . LYS A 1 156 ? 58.086 -12.531 16.909 1.00 21.98 156 LYS A CA 1
ATOM 1167 C C . LYS A 1 156 ? 57.848 -11.892 18.268 1.00 21.42 156 LYS A C 1
ATOM 1168 O O . LYS A 1 156 ? 57.359 -12.582 19.168 1.00 25.00 156 LYS A O 1
ATOM 1174 N N . ASP A 1 157 ? 58.102 -10.589 18.404 1.00 18.96 157 ASP A N 1
ATOM 1175 C CA . ASP A 1 157 ? 57.917 -9.917 19.683 1.00 19.37 157 ASP A CA 1
ATOM 1176 C C . ASP A 1 157 ? 56.630 -9.106 19.763 1.00 18.44 157 ASP A C 1
ATOM 1177 O O . ASP A 1 157 ? 56.483 -8.307 20.699 1.00 19.30 157 ASP A O 1
ATOM 1182 N N . THR A 1 158 ? 55.697 -9.278 18.829 1.00 17.42 158 THR A N 1
ATOM 1183 C CA . THR A 1 158 ? 54.515 -8.427 18.895 1.00 16.79 158 THR A CA 1
ATOM 1184 C C . THR A 1 158 ? 53.750 -8.683 20.190 1.00 16.51 158 THR A C 1
ATOM 1185 O O . THR A 1 158 ? 53.621 -9.799 20.678 1.00 18.73 158 THR A O 1
ATOM 1189 N N . GLN A 1 159 ? 53.227 -7.598 20.747 1.00 15.03 159 GLN A N 1
ATOM 1190 C CA . GLN A 1 159 ? 52.309 -7.684 21.879 1.00 15.22 159 GLN A CA 1
ATOM 1191 C C . GLN A 1 159 ? 50.874 -7.967 21.435 1.00 14.44 159 GLN A C 1
ATOM 1192 O O . GLN A 1 159 ? 50.038 -8.259 22.291 1.00 15.32 159 GLN A O 1
ATOM 1198 N N . PHE A 1 160 ? 50.567 -7.859 20.149 1.00 14.27 160 PHE A N 1
ATOM 1199 C CA . PHE A 1 160 ? 49.168 -8.085 19.783 1.00 13.95 160 PHE A CA 1
ATOM 1200 C C . PHE A 1 160 ? 48.867 -9.565 19.845 1.00 14.28 160 PHE A C 1
ATOM 1201 O O . PHE A 1 160 ? 49.689 -10.373 19.402 1.00 15.90 160 PHE A O 1
ATOM 1209 N N . PRO A 1 161 ? 47.694 -9.958 20.356 1.00 14.30 161 PRO A N 1
ATOM 1210 C CA . PRO A 1 161 ? 47.310 -11.372 20.410 1.00 15.82 161 PRO A CA 1
ATOM 1211 C C . PRO A 1 161 ? 46.895 -11.851 19.013 1.00 15.39 161 PRO A C 1
ATOM 1212 O O . PRO A 1 161 ? 45.708 -12.020 18.704 1.00 15.68 161 PRO A O 1
ATOM 1216 N N . VAL A 1 162 ? 47.892 -12.116 18.161 1.00 16.46 162 VAL A N 1
ATOM 1217 C CA . VAL A 1 162 ? 47.646 -12.487 16.782 1.00 16.20 162 VAL A CA 1
ATOM 1218 C C . VAL A 1 162 ? 46.915 -13.802 16.643 1.00 15.91 162 VAL A C 1
ATOM 1219 O O . VAL A 1 162 ? 46.256 -14.019 15.620 1.00 16.43 162 VAL A O 1
ATOM 1223 N N . GLN A 1 163 ? 46.917 -14.663 17.661 1.00 16.45 163 GLN A N 1
ATOM 1224 C CA . GLN A 1 163 ? 46.075 -15.853 17.642 1.00 17.28 163 GLN A CA 1
ATOM 1225 C C . GLN A 1 163 ? 44.595 -15.516 17.566 1.00 15.33 163 GLN A C 1
ATOM 1226 O O . GLN A 1 163 ? 43.799 -16.374 17.167 1.00 18.00 163 GLN A O 1
ATOM 1232 N N . ALA A 1 164 ? 44.220 -14.309 17.944 1.00 14.32 164 ALA A N 1
ATOM 1233 C CA . ALA A 1 164 ? 42.845 -13.834 17.918 1.00 13.86 164 ALA A CA 1
ATOM 1234 C C . ALA A 1 164 ? 42.613 -12.867 16.775 1.00 12.71 164 ALA A C 1
ATOM 1235 O O . ALA A 1 164 ? 41.705 -12.034 16.820 1.00 13.17 164 ALA A O 1
ATOM 1237 N N . GLN A 1 165 ? 43.380 -13.005 15.682 1.00 13.13 165 GLN A N 1
ATOM 1238 C CA . GLN A 1 165 ? 43.164 -12.112 14.547 1.00 12.83 165 GLN A CA 1
ATOM 1239 C C . GLN A 1 165 ? 41.739 -12.239 14.016 1.00 12.28 165 GLN A C 1
ATOM 1240 O O . GLN A 1 165 ? 41.159 -11.247 13.595 1.00 13.24 165 GLN A O 1
ATOM 1246 N N . ALA A 1 166 ? 41.145 -13.442 14.014 1.00 12.91 166 ALA A N 1
ATOM 1247 C CA . ALA A 1 166 ? 39.776 -13.573 13.507 1.00 13.28 166 ALA A CA 1
ATOM 1248 C C . ALA A 1 166 ? 38.801 -12.679 14.260 1.00 12.50 166 ALA A C 1
ATOM 1249 O O . ALA A 1 166 ? 37.872 -12.095 13.680 1.00 12.83 166 ALA A O 1
ATOM 1251 N N . GLU A 1 167 ? 38.967 -12.606 15.576 1.00 12.63 167 GLU A N 1
ATOM 1252 C CA . GLU A 1 167 ? 38.111 -11.781 16.425 1.00 12.61 167 GLU A CA 1
ATOM 1253 C C . GLU A 1 167 ? 38.375 -10.315 16.136 1.00 11.40 167 GLU A C 1
ATOM 1254 O O . GLU A 1 167 ? 37.413 -9.529 16.090 1.00 12.24 167 GLU A O 1
ATOM 1260 N N . LEU A 1 168 ? 39.618 -9.907 15.907 1.00 11.52 168 LEU A N 1
ATOM 1261 C CA . LEU A 1 168 ? 39.847 -8.524 15.505 1.00 12.14 168 LEU A CA 1
ATOM 1262 C C . LEU A 1 168 ? 39.101 -8.225 14.206 1.00 11.76 168 LEU A C 1
ATOM 1263 O O . LEU A 1 168 ? 38.425 -7.209 14.079 1.00 11.87 168 LEU A O 1
ATOM 1268 N N . TRP A 1 169 ? 39.198 -9.130 13.233 1.00 11.49 169 TRP A N 1
ATOM 1269 C CA . TRP A 1 169 ? 38.514 -8.879 11.958 1.00 11.75 169 TRP A CA 1
ATOM 1270 C C . TRP A 1 169 ? 37.021 -8.746 12.143 1.00 11.53 169 TRP A C 1
ATOM 1271 O O . TRP A 1 169 ? 36.347 -7.979 11.456 1.00 12.06 169 TRP A O 1
ATOM 1282 N N . GLN A 1 170 ? 36.439 -9.495 13.109 1.00 11.17 170 GLN A N 1
ATOM 1283 C CA . GLN A 1 170 ? 35.024 -9.377 13.389 1.00 11.31 170 GLN A CA 1
ATOM 1284 C C . GLN A 1 170 ? 34.622 -7.969 13.817 1.00 11.18 170 GLN A C 1
ATOM 1285 O O . GLN A 1 170 ? 33.469 -7.588 13.569 1.00 11.64 170 GLN A O 1
ATOM 1291 N N . GLN A 1 171 ? 35.491 -7.232 14.516 1.00 10.81 171 GLN A N 1
ATOM 1292 C CA . GLN A 1 171 ? 35.087 -5.924 15.005 1.00 11.18 171 GLN A CA 1
ATOM 1293 C C . GLN A 1 171 ? 35.349 -4.799 14.014 1.00 11.18 171 GLN A C 1
ATOM 1294 O O . GLN A 1 171 ? 34.988 -3.649 14.313 1.00 11.16 171 GLN A O 1
ATOM 1300 N N . MET A 1 172 ? 35.940 -5.085 12.869 1.00 11.17 172 MET A N 1
ATOM 1301 C CA . MET A 1 172 ? 36.226 -4.065 11.864 1.00 11.44 172 MET A CA 1
ATOM 1302 C C . MET A 1 172 ? 35.021 -3.878 10.953 1.00 11.10 172 MET A C 1
ATOM 1303 O O . MET A 1 172 ? 34.306 -4.835 10.625 1.00 12.81 172 MET A O 1
ATOM 1308 N N . VAL A 1 173 ? 34.791 -2.623 10.580 1.00 11.14 173 VAL A N 1
ATOM 1309 C CA . VAL A 1 173 ? 33.595 -2.197 9.858 1.00 11.09 173 VAL A CA 1
ATOM 1310 C C . VAL A 1 173 ? 33.950 -1.220 8.756 1.00 11.05 173 VAL A C 1
ATOM 1311 O O . VAL A 1 173 ? 34.987 -0.543 8.817 1.00 11.70 173 VAL A O 1
ATOM 1315 N N . PRO A 1 174 ? 33.062 -1.041 7.775 1.00 11.59 174 PRO A N 1
ATOM 1316 C CA . PRO A 1 174 ? 33.247 0.014 6.780 1.00 11.64 174 PRO A CA 1
ATOM 1317 C C . PRO A 1 174 ? 33.274 1.393 7.405 1.00 11.01 174 PRO A C 1
ATOM 1318 O O . PRO A 1 174 ? 32.624 1.671 8.411 1.00 11.79 174 PRO A O 1
ATOM 1322 N N . ASP A 1 175 ? 33.994 2.269 6.728 1.00 11.37 175 ASP A N 1
ATOM 1323 C CA . ASP A 1 175 ? 34.275 3.617 7.204 1.00 11.64 175 ASP A CA 1
ATOM 1324 C C . ASP A 1 175 ? 33.744 4.638 6.219 1.00 11.37 175 ASP A C 1
ATOM 1325 O O . ASP A 1 175 ? 34.075 4.590 5.032 1.00 12.81 175 ASP A O 1
ATOM 1330 N N . TRP A 1 176 ? 32.899 5.549 6.721 1.00 12.02 176 TRP A N 1
ATOM 1331 C CA . TRP A 1 176 ? 32.274 6.595 5.936 1.00 12.40 176 TRP A CA 1
ATOM 1332 C C . TRP A 1 176 ? 32.987 7.930 6.086 1.00 12.90 176 TRP A C 1
ATOM 1333 O O . TRP A 1 176 ? 32.438 8.946 5.587 1.00 15.58 176 TRP A O 1
ATOM 1344 N N . LEU A 1 177 ? 34.191 7.993 6.615 1.00 13.13 177 LEU A N 1
ATOM 1345 C CA . LEU A 1 177 ? 34.890 9.254 6.830 1.00 13.79 177 LEU A CA 1
ATOM 1346 C C . LEU A 1 177 ? 34.900 10.144 5.593 1.00 14.04 177 LEU A C 1
ATOM 1347 O O . LEU A 1 177 ? 34.656 11.362 5.662 1.00 15.91 177 LEU A O 1
ATOM 1352 N N . GLY A 1 178 ? 35.209 9.544 4.443 1.00 14.92 178 GLY A N 1
ATOM 1353 C CA . GLY A 1 178 ? 35.408 10.277 3.217 1.00 18.37 178 GLY A CA 1
ATOM 1354 C C . GLY A 1 178 ? 34.157 10.872 2.628 1.00 18.66 178 GLY A C 1
ATOM 1355 O O . GLY A 1 178 ? 34.241 11.697 1.710 1.00 21.06 178 GLY A O 1
ATOM 1356 N N . SER A 1 179 ? 32.997 10.485 3.141 1.00 17.27 179 SER A N 1
ATOM 1357 C CA . SER A 1 179 ? 31.717 10.971 2.695 1.00 19.04 179 SER A CA 1
ATOM 1358 C C . SER A 1 179 ? 31.119 12.011 3.640 1.00 18.57 179 SER A C 1
ATOM 1359 O O . SER A 1 179 ? 29.982 12.419 3.444 1.00 21.87 179 SER A O 1
ATOM 1362 N N . MET A 1 180 ? 31.851 12.479 4.630 1.00 16.99 180 MET A N 1
ATOM 1363 C CA . MET A 1 180 ? 31.424 13.506 5.574 1.00 16.36 180 MET A CA 1
ATOM 1364 C C . MET A 1 180 ? 32.397 14.658 5.448 1.00 13.80 180 MET A C 1
ATOM 1365 O O . MET A 1 180 ? 33.506 14.513 4.885 1.00 15.37 180 MET A O 1
ATOM 1370 N N . PRO A 1 181 ? 32.053 15.828 5.981 1.00 13.88 181 PRO A N 1
ATOM 1371 C CA . PRO A 1 181 ? 32.936 16.985 5.942 1.00 13.11 181 PRO A CA 1
ATOM 1372 C C . PRO A 1 181 ? 34.184 16.759 6.784 1.00 12.81 181 PRO A C 1
ATOM 1373 O O . PRO A 1 181 ? 34.268 15.839 7.607 1.00 13.35 181 PRO A O 1
ATOM 1377 N N . THR A 1 182 ? 35.127 17.683 6.622 1.00 13.42 182 THR A N 1
ATOM 1378 C CA . THR A 1 182 ? 36.308 17.783 7.462 1.00 13.71 182 THR A CA 1
ATOM 1379 C C . THR A 1 182 ? 36.369 19.206 7.997 1.00 13.94 182 THR A C 1
ATOM 1380 O O . THR A 1 182 ? 36.294 20.139 7.183 1.00 15.59 182 THR A O 1
ATOM 1384 N N . PRO A 1 183 ? 36.503 19.407 9.293 1.00 14.24 183 PRO A N 1
ATOM 1385 C CA . PRO A 1 183 ? 36.585 18.389 10.325 1.00 14.30 183 PRO A CA 1
ATOM 1386 C C . PRO A 1 183 ? 35.357 17.507 10.392 1.00 12.67 183 PRO A C 1
ATOM 1387 O O . PRO A 1 183 ? 34.223 17.901 10.095 1.00 13.79 183 PRO A O 1
ATOM 1391 N N . ASN A 1 184 ? 35.591 16.255 10.757 1.00 12.39 184 ASN A N 1
ATOM 1392 C CA . ASN A 1 184 ? 34.488 15.296 10.844 1.00 12.04 184 ASN A CA 1
ATOM 1393 C C . ASN A 1 184 ? 33.477 15.809 11.847 1.00 11.84 184 ASN A C 1
ATOM 1394 O O . ASN A 1 184 ? 33.838 16.435 12.839 1.00 12.14 184 ASN A O 1
ATOM 1399 N N . PRO A 1 185 ? 32.193 15.516 11.667 1.00 12.37 185 PRO A N 1
ATOM 1400 C CA . PRO A 1 185 ? 31.157 15.934 12.609 1.00 12.57 185 PRO A CA 1
ATOM 1401 C C . PRO A 1 185 ? 31.381 15.493 14.037 1.00 12.08 185 PRO A C 1
ATOM 1402 O O . PRO A 1 185 ? 30.890 16.129 14.993 1.00 12.64 185 PRO A O 1
ATOM 1406 N N . THR A 1 186 ? 32.159 14.423 14.260 1.00 11.93 186 THR A N 1
ATOM 1407 C CA . THR A 1 186 ? 32.505 14.017 15.615 1.00 11.69 186 THR A CA 1
ATOM 1408 C C . THR A 1 186 ? 33.159 15.159 16.380 1.00 11.49 186 THR A C 1
ATOM 1409 O O . THR A 1 186 ? 32.989 15.269 17.592 1.00 12.41 186 THR A O 1
ATOM 1413 N N . VAL A 1 187 ? 33.974 15.966 15.712 1.00 11.80 187 VAL A N 1
ATOM 1414 C CA . VAL A 1 187 ? 34.704 17.047 16.380 1.00 12.37 187 VAL A CA 1
ATOM 1415 C C . VAL A 1 187 ? 33.788 18.013 17.090 1.00 12.38 187 VAL A C 1
ATOM 1416 O O . VAL A 1 187 ? 33.984 18.301 18.284 1.00 13.47 187 VAL A O 1
ATOM 1420 N N . ALA A 1 188 ? 32.767 18.546 16.395 1.00 12.83 188 ALA A N 1
ATOM 1421 C CA . ALA A 1 188 ? 31.837 19.443 17.051 1.00 13.38 188 ALA A CA 1
ATOM 1422 C C . ALA A 1 188 ? 31.056 18.731 18.149 1.00 13.07 188 ALA A C 1
ATOM 1423 O O . ALA A 1 188 ? 30.733 19.312 19.180 1.00 13.97 188 ALA A O 1
ATOM 1425 N N . ASN A 1 189 ? 30.709 17.464 17.929 1.00 12.31 189 ASN A N 1
ATOM 1426 C CA . ASN A 1 189 ? 29.985 16.705 18.945 1.00 12.85 189 ASN A CA 1
ATOM 1427 C C . ASN A 1 189 ? 30.822 16.491 20.195 1.00 12.21 189 ASN A C 1
ATOM 1428 O O . ASN A 1 189 ? 30.278 16.501 21.305 1.00 12.87 189 ASN A O 1
ATOM 1433 N N . LEU A 1 190 ? 32.144 16.325 20.048 1.00 12.28 190 LEU A N 1
ATOM 1434 C CA . LEU A 1 190 ? 32.991 16.194 21.230 1.00 12.22 190 LEU A CA 1
ATOM 1435 C C . LEU A 1 190 ? 32.999 17.499 22.028 1.00 12.13 190 LEU A C 1
ATOM 1436 O O . LEU A 1 190 ? 33.095 17.438 23.257 1.00 13.15 190 LEU A O 1
ATOM 1441 N N . SER A 1 191 ? 32.905 18.656 21.370 1.00 12.94 191 SER A N 1
ATOM 1442 C CA . SER A 1 191 ? 32.821 19.910 22.122 1.00 12.88 191 SER A CA 1
ATOM 1443 C C . SER A 1 191 ? 31.514 19.954 22.905 1.00 13.42 191 SER A C 1
ATOM 1444 O O . SER A 1 191 ? 31.505 20.289 24.086 1.00 14.13 191 SER A O 1
ATOM 1447 N N . LYS A 1 192 ? 30.397 19.595 22.255 1.00 13.11 192 LYS A N 1
ATOM 1448 C CA . LYS A 1 192 ? 29.126 19.579 22.982 1.00 14.35 192 LYS A CA 1
ATOM 1449 C C . LYS A 1 192 ? 29.217 18.655 24.173 1.00 14.12 192 LYS A C 1
ATOM 1450 O O . LYS A 1 192 ? 28.703 18.976 25.251 1.00 15.53 192 LYS A O 1
ATOM 1456 N N . LEU A 1 193 ? 29.808 17.462 23.999 1.00 13.19 193 LEU A N 1
ATOM 1457 C CA . LEU A 1 193 ? 29.938 16.534 25.112 1.00 13.73 193 LEU A CA 1
ATOM 1458 C C . LEU A 1 193 ? 30.814 17.089 26.222 1.00 13.90 193 LEU A C 1
ATOM 1459 O O . LEU A 1 193 ? 30.464 17.011 27.404 1.00 15.00 193 LEU A O 1
ATOM 1464 N N . ALA A 1 194 ? 31.965 17.659 25.859 1.00 13.59 194 ALA A N 1
ATOM 1465 C CA . ALA A 1 194 ? 32.858 18.220 26.878 1.00 14.81 194 ALA A CA 1
ATOM 1466 C C . ALA A 1 194 ? 32.174 19.314 27.687 1.00 15.52 194 ALA A C 1
ATOM 1467 O O . ALA A 1 194 ? 32.374 19.417 28.905 1.00 16.84 194 ALA A O 1
ATOM 1469 N N . ILE A 1 195 ? 31.408 20.162 27.011 1.00 15.89 195 ILE A N 1
ATOM 1470 C CA . ILE A 1 195 ? 30.688 21.247 27.688 1.00 17.58 195 ILE A CA 1
ATOM 1471 C C . ILE A 1 195 ? 29.635 20.662 28.605 1.00 18.39 195 ILE A C 1
ATOM 1472 O O . ILE A 1 195 ? 29.468 21.095 29.746 1.00 20.37 195 ILE A O 1
ATOM 1477 N N . LYS A 1 196 ? 28.901 19.657 28.152 1.00 17.55 196 LYS A N 1
ATOM 1478 C CA . LYS A 1 196 ? 27.880 18.994 28.950 1.00 19.61 196 LYS A CA 1
ATOM 1479 C C . LYS A 1 196 ? 28.491 18.425 30.226 1.00 19.94 196 LYS A C 1
ATOM 1480 O O . LYS A 1 196 ? 27.915 18.544 31.307 1.00 23.17 196 LYS A O 1
ATOM 1486 N N . LEU A 1 197 ? 29.635 17.766 30.088 1.00 18.99 197 LEU A N 1
ATOM 1487 C CA . LEU A 1 197 ? 30.291 17.138 31.229 1.00 20.66 197 LEU A CA 1
ATOM 1488 C C . LEU A 1 197 ? 31.008 18.146 32.118 1.00 22.31 197 LEU A C 1
ATOM 1489 O O . LEU A 1 197 ? 31.265 17.836 33.280 1.00 24.99 197 LEU A O 1
ATOM 1494 N N . ASP A 1 198 ? 31.361 19.304 31.580 1.00 22.72 198 ASP A N 1
ATOM 1495 C CA . ASP A 1 198 ? 32.091 20.324 32.304 1.00 22.80 198 ASP A CA 1
ATOM 1496 C C . ASP A 1 198 ? 33.450 19.793 32.735 1.00 20.58 198 ASP A C 1
ATOM 1497 O O . ASP A 1 198 ? 33.891 19.988 33.862 1.00 21.69 198 ASP A O 1
ATOM 1502 N N . GLY A 1 199 ? 34.171 19.184 31.785 1.00 21.20 199 GLY A N 1
ATOM 1503 C CA . GLY A 1 199 ? 35.533 18.755 32.036 1.00 21.44 199 GLY A CA 1
ATOM 1504 C C . GLY A 1 199 ? 35.726 17.276 31.792 1.00 19.72 199 GLY A C 1
ATOM 1505 O O . GLY A 1 199 ? 35.295 16.443 32.592 1.00 24.85 199 GLY A O 1
ATOM 1506 N N . THR A 1 200 ? 36.377 16.934 30.696 1.00 17.20 200 THR A N 1
ATOM 1507 C CA . THR A 1 200 ? 36.673 15.552 30.368 1.00 14.86 200 THR A CA 1
ATOM 1508 C C . THR A 1 200 ? 38.054 15.473 29.739 1.00 14.09 200 THR A C 1
ATOM 1509 O O . THR A 1 200 ? 38.544 16.422 29.112 1.00 16.22 200 THR A O 1
ATOM 1513 N N . VAL A 1 201 ? 38.677 14.329 29.912 1.00 13.94 201 VAL A N 1
ATOM 1514 C CA . VAL A 1 201 ? 39.922 14.003 29.249 1.00 13.72 201 VAL A CA 1
ATOM 1515 C C . VAL A 1 201 ? 39.522 13.316 27.936 1.00 13.52 201 VAL A C 1
ATOM 1516 O O . VAL A 1 201 ? 38.859 12.273 27.979 1.00 17.25 201 VAL A O 1
ATOM 1520 N N . LEU A 1 202 ? 39.923 13.847 26.792 1.00 12.53 202 LEU A N 1
ATOM 1521 C CA . LEU A 1 202 ? 39.633 13.245 25.498 1.00 12.57 202 LEU A CA 1
ATOM 1522 C C . LEU A 1 202 ? 40.768 12.310 25.119 1.00 12.35 202 LEU A C 1
ATOM 1523 O O . LEU A 1 202 ? 41.912 12.770 25.048 1.00 14.53 202 LEU A O 1
ATOM 1528 N N . LEU A 1 203 ? 40.458 11.052 24.847 1.00 11.41 203 LEU A N 1
ATOM 1529 C CA . LEU A 1 203 ? 41.450 10.048 24.470 1.00 11.76 203 LEU A CA 1
ATOM 1530 C C . LEU A 1 203 ? 41.059 9.493 23.106 1.00 11.74 203 LEU A C 1
ATOM 1531 O O . LEU A 1 203 ? 40.003 8.898 22.936 1.00 12.64 203 LEU A O 1
ATOM 1536 N N . SER A 1 204 ? 41.918 9.739 22.118 1.00 11.82 204 SER A N 1
ATOM 1537 C CA . SER A 1 204 ? 41.659 9.361 20.735 1.00 12.61 204 SER A CA 1
ATOM 1538 C C . SER A 1 204 ? 42.713 8.429 20.179 1.00 11.72 204 SER A C 1
ATOM 1539 O O . SER A 1 204 ? 43.723 8.115 20.817 1.00 12.01 204 SER A O 1
ATOM 1542 N N . HIS A 1 205 ? 42.495 7.974 18.943 1.00 12.74 205 HIS A N 1
ATOM 1543 C CA . HIS A 1 205 ? 43.309 6.939 18.325 1.00 12.67 205 HIS A CA 1
ATOM 1544 C C . HIS A 1 205 ? 43.360 7.108 16.822 1.00 12.45 205 HIS A C 1
ATOM 1545 O O . HIS A 1 205 ? 42.315 7.140 16.178 1.00 13.00 205 HIS A O 1
ATOM 1552 N N . SER A 1 206 ? 44.550 7.173 16.226 1.00 14.71 206 SER A N 1
ATOM 1553 C CA . SER A 1 206 ? 44.693 7.021 14.779 1.00 16.06 206 SER A CA 1
ATOM 1554 C C . SER A 1 206 ? 43.886 7.993 13.949 1.00 14.24 206 SER A C 1
ATOM 1555 O O . SER A 1 206 ? 44.187 9.183 14.071 1.00 14.18 206 SER A O 1
ATOM 1558 N N . GLN A 1 207 ? 42.905 7.595 13.141 1.00 12.93 207 GLN A N 1
ATOM 1559 C CA . GLN A 1 207 ? 42.077 8.556 12.398 1.00 12.34 207 GLN A CA 1
ATOM 1560 C C . GLN A 1 207 ? 41.497 9.648 13.282 1.00 12.22 207 GLN A C 1
ATOM 1561 O O . GLN A 1 207 ? 41.358 10.793 12.843 1.00 12.98 207 GLN A O 1
ATOM 1567 N N . SER A 1 208 ? 41.084 9.314 14.502 1.00 12.10 208 SER A N 1
ATOM 1568 C CA . SER A 1 208 ? 40.515 10.323 15.394 1.00 11.99 208 SER A CA 1
ATOM 1569 C C . SER A 1 208 ? 41.587 11.005 16.225 1.00 12.21 208 SER A C 1
ATOM 1570 O O . SER A 1 208 ? 41.248 11.880 17.035 1.00 12.62 208 SER A O 1
ATOM 1573 N N . GLY A 1 209 ? 42.854 10.667 16.018 1.00 12.61 209 GLY A N 1
ATOM 1574 C CA . GLY A 1 209 ? 43.936 11.282 16.767 1.00 13.26 209 GLY A CA 1
ATOM 1575 C C . GLY A 1 209 ? 43.856 12.792 16.789 1.00 12.60 209 GLY A C 1
ATOM 1576 O O . GLY A 1 209 ? 44.039 13.414 17.840 1.00 14.58 209 GLY A O 1
ATOM 1577 N N . ILE A 1 210 ? 43.613 13.391 15.627 1.00 12.31 210 ILE A N 1
ATOM 1578 C CA . ILE A 1 210 ? 43.555 14.845 15.506 1.00 12.32 210 ILE A CA 1
ATOM 1579 C C . ILE A 1 210 ? 42.284 15.450 16.081 1.00 11.91 210 ILE A C 1
ATOM 1580 O O . ILE A 1 210 ? 42.243 16.640 16.395 1.00 13.27 210 ILE A O 1
ATOM 1585 N N . TYR A 1 211 ? 41.208 14.654 16.208 1.00 12.07 211 TYR A N 1
ATOM 1586 C CA . TYR A 1 211 ? 39.924 15.213 16.621 1.00 12.34 211 TYR A CA 1
ATOM 1587 C C . TYR A 1 211 ? 39.953 16.066 17.864 1.00 11.99 211 TYR A C 1
ATOM 1588 O O . TYR A 1 211 ? 39.417 17.176 17.830 1.00 13.19 211 TYR A O 1
ATOM 1597 N N . PRO A 1 212 ? 40.511 15.603 18.979 1.00 12.59 212 PRO A N 1
ATOM 1598 C CA . PRO A 1 212 ? 40.451 16.426 20.193 1.00 13.19 212 PRO A CA 1
ATOM 1599 C C . PRO A 1 212 ? 41.110 17.773 20.042 1.00 12.35 212 PRO A C 1
ATOM 1600 O O . PRO A 1 212 ? 40.693 18.742 20.679 1.00 13.32 212 PRO A O 1
ATOM 1604 N N . PHE A 1 213 ? 42.176 17.825 19.247 1.00 12.60 213 PHE A N 1
ATOM 1605 C CA . PHE A 1 213 ? 42.872 19.079 19.009 1.00 12.52 213 PHE A CA 1
ATOM 1606 C C . PHE A 1 213 ? 42.025 20.031 18.183 1.00 12.60 213 PHE A C 1
ATOM 1607 O O . PHE A 1 213 ? 42.031 21.238 18.407 1.00 14.20 213 PHE A O 1
ATOM 1615 N N . GLN A 1 214 ? 41.304 19.487 17.182 1.00 12.90 214 GLN A N 1
ATOM 1616 C CA . GLN A 1 214 ? 40.370 20.298 16.419 1.00 13.54 214 GLN A CA 1
ATOM 1617 C C . GLN A 1 214 ? 39.213 20.747 17.303 1.00 13.16 214 GLN A C 1
ATOM 1618 O O . GLN A 1 214 ? 38.729 21.880 17.177 1.00 14.83 214 GLN A O 1
ATOM 1624 N N . THR A 1 215 ? 38.734 19.902 18.203 1.00 12.98 215 THR A N 1
ATOM 1625 C CA . THR A 1 215 ? 37.669 20.287 19.126 1.00 13.42 215 THR A CA 1
ATOM 1626 C C . THR A 1 215 ? 38.152 21.464 19.966 1.00 13.40 215 THR A C 1
ATOM 1627 O O . THR A 1 215 ? 37.435 22.466 20.095 1.00 14.30 215 THR A O 1
ATOM 1631 N N . ALA A 1 216 ? 39.359 21.353 20.534 1.00 13.92 216 ALA A N 1
ATOM 1632 C CA . ALA A 1 216 ? 39.865 22.393 21.410 1.00 14.68 216 ALA A CA 1
ATOM 1633 C C . ALA A 1 216 ? 40.075 23.713 20.690 1.00 15.40 216 ALA A C 1
ATOM 1634 O O . ALA A 1 216 ? 39.844 24.777 21.273 1.00 16.90 216 ALA A O 1
ATOM 1636 N N . ALA A 1 217 ? 40.511 23.652 19.430 1.00 15.54 217 ALA A N 1
ATOM 1637 C CA . ALA A 1 217 ? 40.671 24.878 18.647 1.00 17.35 217 ALA A CA 1
ATOM 1638 C C . ALA A 1 217 ? 39.313 25.527 18.399 1.00 17.52 217 ALA A C 1
ATOM 1639 O O . ALA A 1 217 ? 39.189 26.763 18.403 1.00 20.49 217 ALA A O 1
ATOM 1641 N N . MET A 1 218 ? 38.267 24.730 18.170 1.00 17.25 218 MET A N 1
ATOM 1642 C CA . MET A 1 218 ? 36.928 25.266 17.946 1.00 18.87 218 MET A CA 1
ATOM 1643 C C . MET A 1 218 ? 36.394 25.914 19.222 1.00 17.25 218 MET A C 1
ATOM 1644 O O . MET A 1 218 ? 35.832 27.011 19.200 1.00 19.98 218 MET A O 1
ATOM 1649 N N . ASN A 1 219 ? 36.581 25.242 20.347 1.00 16.45 219 ASN A N 1
ATOM 1650 C CA . ASN A 1 219 ? 36.119 25.732 21.647 1.00 16.93 219 ASN A CA 1
ATOM 1651 C C . ASN A 1 219 ? 36.838 24.947 22.731 1.00 16.79 219 ASN A C 1
ATOM 1652 O O . ASN A 1 219 ? 36.665 23.730 22.813 1.00 16.57 219 ASN A O 1
ATOM 1657 N N . PRO A 1 220 ? 37.679 25.577 23.550 1.00 17.49 220 PRO A N 1
ATOM 1658 C CA . PRO A 1 220 ? 38.420 24.850 24.561 1.00 17.29 220 PRO A CA 1
ATOM 1659 C C . PRO A 1 220 ? 37.586 24.454 25.771 1.00 16.76 220 PRO A C 1
ATOM 1660 O O . PRO A 1 220 ? 38.080 23.709 26.634 1.00 17.80 220 PRO A O 1
ATOM 1664 N N . LYS A 1 221 ? 36.365 24.945 25.899 1.00 16.88 221 LYS A N 1
ATOM 1665 C CA . LYS A 1 221 ? 35.565 24.723 27.089 1.00 17.23 221 LYS A CA 1
ATOM 1666 C C . LYS A 1 221 ? 35.330 23.247 27.372 1.00 16.34 221 LYS A C 1
ATOM 1667 O O . LYS A 1 221 ? 34.894 22.479 26.531 1.00 17.37 221 LYS A O 1
ATOM 1673 N N . GLY A 1 222 ? 35.634 22.864 28.599 1.00 16.07 222 GLY A N 1
ATOM 1674 C CA . GLY A 1 222 ? 35.402 21.506 29.073 1.00 16.66 222 GLY A CA 1
ATOM 1675 C C . GLY A 1 222 ? 36.464 20.492 28.699 1.00 15.82 222 GLY A C 1
ATOM 1676 O O . GLY A 1 222 ? 36.304 19.305 29.030 1.00 17.29 222 GLY A O 1
ATOM 1677 N N . ILE A 1 223 ? 37.537 20.911 28.021 1.00 15.88 223 ILE A N 1
ATOM 1678 C CA . ILE A 1 223 ? 38.578 19.971 27.622 1.00 17.29 223 ILE A CA 1
ATOM 1679 C C . ILE A 1 223 ? 39.703 20.031 28.635 1.00 16.65 223 ILE A C 1
ATOM 1680 O O . ILE A 1 223 ? 40.486 20.989 28.670 1.00 20.09 223 ILE A O 1
ATOM 1685 N N . THR A 1 224 ? 39.814 19.023 29.476 1.00 16.47 224 THR A N 1
ATOM 1686 C CA . THR A 1 224 ? 40.747 19.054 30.598 1.00 16.54 224 THR A CA 1
ATOM 1687 C C . THR A 1 224 ? 42.144 18.651 30.183 1.00 15.45 224 THR A C 1
ATOM 1688 O O . THR A 1 224 ? 43.120 19.235 30.657 1.00 17.45 224 THR A O 1
ATOM 1692 N N . ALA A 1 225 ? 42.235 17.662 29.325 1.00 14.09 225 ALA A N 1
ATOM 1693 C CA . ALA A 1 225 ? 43.495 17.128 28.862 1.00 14.06 225 ALA A CA 1
ATOM 1694 C C . ALA A 1 225 ? 43.213 16.295 27.612 1.00 13.26 225 ALA A C 1
ATOM 1695 O O . ALA A 1 225 ? 42.065 15.902 27.391 1.00 13.54 225 ALA A O 1
ATOM 1697 N N . ILE A 1 226 ? 44.247 16.054 26.824 1.00 13.22 226 ILE A N 1
ATOM 1698 C CA . ILE A 1 226 ? 44.131 15.252 25.613 1.00 12.85 226 ILE A CA 1
ATOM 1699 C C . ILE A 1 226 ? 45.184 14.159 25.634 1.00 12.69 226 ILE A C 1
ATOM 1700 O O . ILE A 1 226 ? 46.354 14.460 25.858 1.00 13.89 226 ILE A O 1
ATOM 1705 N N . VAL A 1 227 ? 44.744 12.942 25.340 1.00 12.47 227 VAL A N 1
ATOM 1706 C CA . VAL A 1 227 ? 45.615 11.802 25.141 1.00 12.22 227 VAL A CA 1
ATOM 1707 C C . VAL A 1 227 ? 45.365 11.291 23.720 1.00 12.48 227 VAL A C 1
ATOM 1708 O O . VAL A 1 227 ? 44.211 11.020 23.393 1.00 13.68 227 VAL A O 1
ATOM 1712 N N . SER A 1 228 ? 46.397 11.192 22.898 1.00 13.44 228 SER A N 1
ATOM 1713 C CA . SER A 1 228 ? 46.205 10.731 21.517 1.00 15.24 228 SER A CA 1
ATOM 1714 C C . SER A 1 228 ? 47.132 9.544 21.297 1.00 15.11 228 SER A C 1
ATOM 1715 O O . SER A 1 228 ? 48.350 9.695 21.406 1.00 17.16 228 SER A O 1
ATOM 1718 N N . VAL A 1 229 ? 46.553 8.394 20.978 1.00 14.84 229 VAL A N 1
ATOM 1719 C CA . VAL A 1 229 ? 47.292 7.162 20.730 1.00 14.19 229 VAL A CA 1
ATOM 1720 C C . VAL A 1 229 ? 47.571 7.018 19.240 1.00 13.17 229 VAL A C 1
ATOM 1721 O O . VAL A 1 229 ? 46.612 6.901 18.452 1.00 13.82 229 VAL A O 1
ATOM 1725 N N . GLU A 1 230 ? 48.840 7.090 18.862 1.00 12.75 230 GLU A N 1
ATOM 1726 C CA . GLU A 1 230 ? 49.258 6.940 17.476 1.00 13.51 230 GLU A CA 1
ATOM 1727 C C . GLU A 1 230 ? 48.363 7.681 16.498 1.00 13.18 230 GLU A C 1
ATOM 1728 O O . GLU A 1 230 ? 47.744 7.083 15.607 1.00 13.96 230 GLU A O 1
ATOM 1734 N N . PRO A 1 231 ? 48.271 8.986 16.643 1.00 13.95 231 PRO A N 1
ATOM 1735 C CA . PRO A 1 231 ? 47.457 9.780 15.739 1.00 14.17 231 PRO A CA 1
ATOM 1736 C C . PRO A 1 231 ? 47.939 9.711 14.305 1.00 14.92 231 PRO A C 1
ATOM 1737 O O . PRO A 1 231 ? 49.145 9.709 14.019 1.00 16.40 231 PRO A O 1
ATOM 1741 N N . GLY A 1 232 ? 46.970 9.742 13.381 1.00 14.60 232 GLY A N 1
ATOM 1742 C CA . GLY A 1 232 ? 47.284 9.834 11.961 1.00 16.31 232 GLY A CA 1
ATOM 1743 C C . GLY A 1 232 ? 47.904 11.184 11.644 1.00 16.14 232 GLY A C 1
ATOM 1744 O O . GLY A 1 232 ? 48.780 11.271 10.774 1.00 18.91 232 GLY A O 1
ATOM 1745 N N . GLU A 1 233 ? 47.452 12.214 12.346 1.00 16.25 233 GLU A N 1
ATOM 1746 C CA . GLU A 1 233 ? 48.028 13.545 12.236 1.00 19.39 233 GLU A CA 1
ATOM 1747 C C . GLU A 1 233 ? 48.020 14.208 13.611 1.00 17.98 233 GLU A C 1
ATOM 1748 O O . GLU A 1 233 ? 47.054 14.087 14.350 1.00 18.02 233 GLU A O 1
ATOM 1754 N N . CYS A 1 234 ? 49.101 14.915 13.926 1.00 21.18 234 CYS A N 1
ATOM 1755 C CA . CYS A 1 234 ? 49.142 15.780 15.101 1.00 20.49 234 CYS A CA 1
ATOM 1756 C C . CYS A 1 234 ? 48.925 17.194 14.552 1.00 18.98 234 CYS A C 1
ATOM 1757 O O . CYS A 1 234 ? 49.093 17.441 13.351 1.00 21.23 234 CYS A O 1
ATOM 1760 N N . PRO A 1 235 ? 48.568 18.147 15.394 1.00 18.13 235 PRO A N 1
ATOM 1761 C CA . PRO A 1 235 ? 48.495 19.540 14.976 1.00 18.85 235 PRO A CA 1
ATOM 1762 C C . PRO A 1 235 ? 49.835 20.033 14.442 1.00 19.39 235 PRO A C 1
ATOM 1763 O O . PRO A 1 235 ? 50.878 19.446 14.773 1.00 20.52 235 PRO A O 1
ATOM 1767 N N . LYS A 1 236 ? 49.807 21.068 13.617 1.00 20.20 236 LYS A N 1
ATOM 1768 C CA . LYS A 1 236 ? 51.028 21.697 13.124 1.00 21.57 236 LYS A CA 1
ATOM 1769 C C . LYS A 1 236 ? 51.604 22.566 14.223 1.00 22.78 236 LYS A C 1
ATOM 1770 O O . LYS A 1 236 ? 50.967 22.920 15.218 1.00 23.81 236 LYS A O 1
ATOM 1776 N N . PRO A 1 237 ? 52.924 22.819 14.177 1.00 24.29 237 PRO A N 1
ATOM 1777 C CA . PRO A 1 237 ? 53.568 23.637 15.197 1.00 24.06 237 PRO A CA 1
ATOM 1778 C C . PRO A 1 237 ? 52.858 24.971 15.317 1.00 23.46 237 PRO A C 1
ATOM 1779 O O . PRO A 1 237 ? 52.729 25.535 16.403 1.00 24.33 237 PRO A O 1
ATOM 1783 N N . GLU A 1 238 ? 52.285 25.484 14.240 1.00 23.25 238 GLU A N 1
ATOM 1784 C CA . GLU A 1 238 ? 51.568 26.732 14.179 1.00 26.40 238 GLU A CA 1
ATOM 1785 C C . GLU A 1 238 ? 50.217 26.685 14.884 1.00 25.10 238 GLU A C 1
ATOM 1786 O O . GLU A 1 238 ? 49.585 27.727 15.078 1.00 26.20 238 GLU A O 1
ATOM 1792 N N . ASP A 1 239 ? 49.739 25.516 15.290 1.00 23.68 239 ASP A N 1
ATOM 1793 C CA . ASP A 1 239 ? 48.466 25.353 15.963 1.00 22.87 239 ASP A CA 1
ATOM 1794 C C . ASP A 1 239 ? 48.588 25.347 17.473 1.00 21.67 239 ASP A C 1
ATOM 1795 O O . ASP A 1 239 ? 47.567 25.156 18.142 1.00 22.89 239 ASP A O 1
ATOM 1800 N N . VAL A 1 240 ? 49.770 25.601 18.048 1.00 21.79 240 VAL A N 1
ATOM 1801 C CA . VAL A 1 240 ? 49.906 25.409 19.480 1.00 21.76 240 VAL A CA 1
ATOM 1802 C C . VAL A 1 240 ? 49.296 26.458 20.366 1.00 22.57 240 VAL A C 1
ATOM 1803 O O . VAL A 1 240 ? 48.947 26.115 21.498 1.00 21.66 240 VAL A O 1
ATOM 1807 N N . LYS A 1 241 ? 49.230 27.728 19.945 1.00 25.23 241 LYS A N 1
ATOM 1808 C CA . LYS A 1 241 ? 48.778 28.789 20.849 1.00 27.42 241 LYS A CA 1
ATOM 1809 C C . LYS A 1 241 ? 47.459 28.524 21.540 1.00 25.91 241 LYS A C 1
ATOM 1810 O O . LYS A 1 241 ? 47.373 28.592 22.775 1.00 26.46 241 LYS A O 1
ATOM 1816 N N . PRO A 1 242 ? 46.434 28.066 20.830 1.00 25.45 242 PRO A N 1
ATOM 1817 C CA . PRO A 1 242 ? 45.149 27.760 21.439 1.00 26.03 242 PRO A CA 1
ATOM 1818 C C . PRO A 1 242 ? 45.160 26.564 22.372 1.00 24.27 242 PRO A C 1
ATOM 1819 O O . PRO A 1 242 ? 44.196 26.339 23.123 1.00 25.83 242 PRO A O 1
ATOM 1823 N N . LEU A 1 243 ? 46.218 25.768 22.396 1.00 21.73 243 LEU A N 1
ATOM 1824 C CA . LEU A 1 243 ? 46.340 24.563 23.190 1.00 20.35 243 LEU A CA 1
ATOM 1825 C C . LEU A 1 243 ? 47.232 24.647 24.409 1.00 20.43 243 LEU A C 1
ATOM 1826 O O . LEU A 1 243 ? 47.452 23.658 25.121 1.00 21.11 243 LEU A O 1
ATOM 1831 N N . THR A 1 244 ? 47.812 25.818 24.703 1.00 20.64 244 THR A N 1
ATOM 1832 C CA . THR A 1 244 ? 48.833 25.879 25.753 1.00 21.79 244 THR A CA 1
ATOM 1833 C C . THR A 1 244 ? 48.307 25.673 27.161 1.00 21.75 244 THR A C 1
ATOM 1834 O O . THR A 1 244 ? 49.136 25.517 28.073 1.00 26.04 244 THR A O 1
ATOM 1838 N N . SER A 1 245 ? 47.004 25.700 27.406 1.00 20.42 245 SER A N 1
ATOM 1839 C CA . SER A 1 245 ? 46.481 25.447 28.733 1.00 21.86 245 SER A CA 1
ATOM 1840 C C . SER A 1 245 ? 45.918 24.036 28.855 1.00 19.02 245 SER A C 1
ATOM 1841 O O . SER A 1 245 ? 45.393 23.709 29.924 1.00 22.12 245 SER A O 1
ATOM 1844 N N . ILE A 1 246 ? 46.042 23.205 27.830 1.00 17.45 246 ILE A N 1
ATOM 1845 C CA . ILE A 1 246 ? 45.506 21.841 27.885 1.00 15.72 246 ILE A CA 1
ATOM 1846 C C . ILE A 1 246 ? 46.671 20.865 27.840 1.00 14.95 246 ILE A C 1
ATOM 1847 O O . ILE A 1 246 ? 47.330 20.781 26.797 1.00 16.08 246 ILE A O 1
ATOM 1852 N N . PRO A 1 247 ? 46.956 20.127 28.894 1.00 15.08 247 PRO A N 1
ATOM 1853 C CA . PRO A 1 247 ? 48.056 19.154 28.849 1.00 15.88 247 PRO A CA 1
ATOM 1854 C C . PRO A 1 247 ? 47.766 18.105 27.786 1.00 14.39 247 PRO A C 1
ATOM 1855 O O . PRO A 1 247 ? 46.628 17.654 27.629 1.00 14.28 247 PRO A O 1
ATOM 1859 N N . VAL A 1 248 ? 48.833 17.688 27.101 1.00 14.38 248 VAL A N 1
ATOM 1860 C CA . VAL A 1 248 ? 48.750 16.732 26.013 1.00 14.25 248 VAL A CA 1
ATOM 1861 C C . VAL A 1 248 ? 49.751 15.595 26.155 1.00 13.49 248 VAL A C 1
ATOM 1862 O O . VAL A 1 248 ? 50.921 15.820 26.421 1.00 14.70 248 VAL A O 1
ATOM 1866 N N . LEU A 1 249 ? 49.234 14.375 25.944 1.00 13.55 249 LEU A N 1
ATOM 1867 C CA . LEU A 1 249 ? 50.048 13.181 25.895 1.00 13.83 249 LEU A CA 1
ATOM 1868 C C . LEU A 1 249 ? 49.826 12.486 24.556 1.00 13.88 249 LEU A C 1
ATOM 1869 O O . LEU A 1 249 ? 48.668 12.220 24.221 1.00 14.73 249 LEU A O 1
ATOM 1874 N N . VAL A 1 250 ? 50.890 12.222 23.818 1.00 13.87 250 VAL A N 1
ATOM 1875 C CA . VAL A 1 250 ? 50.808 11.475 22.561 1.00 14.24 250 VAL A CA 1
ATOM 1876 C C . VAL A 1 250 ? 51.593 10.191 22.793 1.00 14.14 250 VAL A C 1
ATOM 1877 O O . VAL A 1 250 ? 52.730 10.247 23.257 1.00 16.23 250 VAL A O 1
ATOM 1881 N N . VAL A 1 251 ? 51.015 9.033 22.470 1.00 14.08 251 VAL A N 1
ATOM 1882 C CA . VAL A 1 251 ? 51.627 7.747 22.770 1.00 14.30 251 VAL A CA 1
ATOM 1883 C C . VAL A 1 251 ? 51.903 6.973 21.486 1.00 14.01 251 VAL A C 1
ATOM 1884 O O . VAL A 1 251 ? 51.012 6.819 20.645 1.00 15.27 251 VAL A O 1
ATOM 1888 N N . PHE A 1 252 ? 53.129 6.468 21.350 1.00 14.28 252 PHE A N 1
ATOM 1889 C CA . PHE A 1 252 ? 53.518 5.631 20.227 1.00 13.79 252 PHE A CA 1
ATOM 1890 C C . PHE A 1 252 ? 54.108 4.310 20.710 1.00 13.75 252 PHE A C 1
ATOM 1891 O O . PHE A 1 252 ? 54.811 4.256 21.722 1.00 15.75 252 PHE A O 1
ATOM 1899 N N . GLY A 1 253 ? 53.816 3.259 19.954 1.00 14.62 253 GLY A N 1
ATOM 1900 C CA . GLY A 1 253 ? 54.306 1.934 20.198 1.00 14.62 253 GLY A CA 1
ATOM 1901 C C . GLY A 1 253 ? 55.619 1.598 19.528 1.00 14.57 253 GLY A C 1
ATOM 1902 O O . GLY A 1 253 ? 56.528 2.428 19.414 1.00 16.33 253 GLY A O 1
ATOM 1903 N N . ASP A 1 254 ? 55.731 0.347 19.095 1.00 14.79 254 ASP A N 1
ATOM 1904 C CA . ASP A 1 254 ? 56.969 -0.182 18.541 1.00 15.06 254 ASP A CA 1
ATOM 1905 C C . ASP A 1 254 ? 56.875 -0.574 17.094 1.00 15.01 254 ASP A C 1
ATOM 1906 O O . ASP A 1 254 ? 55.814 -0.476 16.457 1.00 15.19 254 ASP A O 1
ATOM 1911 N N . HIS A 1 255 ? 58.016 -0.973 16.529 1.00 15.39 255 HIS A N 1
ATOM 1912 C CA . HIS A 1 255 ? 58.149 -1.322 15.130 1.00 16.24 255 HIS A CA 1
ATOM 1913 C C . HIS A 1 255 ? 57.732 -0.153 14.241 1.00 16.03 255 HIS A C 1
ATOM 1914 O O . HIS A 1 255 ? 57.291 -0.336 13.108 1.00 18.59 255 HIS A O 1
ATOM 1921 N N . ILE A 1 256 ? 58.003 1.084 14.688 1.00 16.22 256 ILE A N 1
ATOM 1922 C CA . ILE A 1 256 ? 57.592 2.239 13.913 1.00 16.70 256 ILE A CA 1
ATOM 1923 C C . ILE A 1 256 ? 58.483 2.468 12.707 1.00 17.06 256 ILE A C 1
ATOM 1924 O O . ILE A 1 256 ? 58.040 2.783 11.598 1.00 17.46 256 ILE A O 1
ATOM 1929 N N . GLU A 1 257 ? 59.793 2.374 12.927 1.00 18.60 257 GLU A N 1
ATOM 1930 C CA . GLU A 1 257 ? 60.768 2.773 11.935 1.00 20.38 257 GLU A CA 1
ATOM 1931 C C . GLU A 1 257 ? 60.694 2.086 10.601 1.00 20.89 257 GLU A C 1
ATOM 1932 O O . GLU A 1 257 ? 60.923 2.741 9.568 1.00 22.70 257 GLU A O 1
ATOM 1938 N N . GLU A 1 258 ? 60.248 0.830 10.590 1.00 20.27 258 GLU A N 1
ATOM 1939 C CA . GLU A 1 258 ? 60.243 0.097 9.333 1.00 22.66 258 GLU A CA 1
ATOM 1940 C C . GLU A 1 258 ? 58.991 0.310 8.514 1.00 21.11 258 GLU A C 1
ATOM 1941 O O . GLU A 1 258 ? 58.928 -0.233 7.407 1.00 23.71 258 GLU A O 1
ATOM 1947 N N . PHE A 1 259 ? 58.044 1.114 8.979 1.00 18.50 259 PHE A N 1
ATOM 1948 C CA . PHE A 1 259 ? 56.845 1.394 8.202 1.00 17.67 259 PHE A CA 1
ATOM 1949 C C . PHE A 1 259 ? 56.812 2.845 7.761 1.00 17.67 259 PHE A C 1
ATOM 1950 O O . PHE A 1 259 ? 56.610 3.750 8.587 1.00 18.58 259 PHE A O 1
ATOM 1958 N N . PRO A 1 260 ? 56.867 3.088 6.458 1.00 20.06 260 PRO A N 1
ATOM 1959 C CA . PRO A 1 260 ? 56.775 4.454 5.945 1.00 21.94 260 PRO A CA 1
ATOM 1960 C C . PRO A 1 260 ? 55.474 5.151 6.294 1.00 21.08 260 PRO A C 1
ATOM 1961 O O . PRO A 1 260 ? 55.465 6.399 6.313 1.00 23.48 260 PRO A O 1
ATOM 1965 N N . ARG A 1 261 ? 54.393 4.448 6.611 1.00 20.52 261 ARG A N 1
ATOM 1966 C CA . ARG A 1 261 ? 53.124 5.049 7.001 1.00 21.65 261 ARG A CA 1
ATOM 1967 C C . ARG A 1 261 ? 53.315 5.741 8.355 1.00 20.81 261 ARG A C 1
ATOM 1968 O O . ARG A 1 261 ? 52.686 6.754 8.650 1.00 24.57 261 ARG A O 1
ATOM 1976 N N . TRP A 1 262 ? 54.167 5.185 9.211 1.00 17.76 262 TRP A N 1
ATOM 1977 C CA . TRP A 1 262 ? 54.228 5.543 10.606 1.00 16.69 262 TRP A CA 1
ATOM 1978 C C . TRP A 1 262 ? 55.428 6.360 11.033 1.00 16.82 262 TRP A C 1
ATOM 1979 O O . TRP A 1 262 ? 55.286 7.261 11.857 1.00 17.88 262 TRP A O 1
ATOM 1990 N N . ALA A 1 263 ? 56.602 6.101 10.457 1.00 17.15 263 ALA A N 1
ATOM 1991 C CA . ALA A 1 263 ? 57.803 6.838 10.840 1.00 17.85 263 ALA A CA 1
ATOM 1992 C C . ALA A 1 263 ? 57.646 8.333 10.750 1.00 17.42 263 ALA A C 1
ATOM 1993 O O . ALA A 1 263 ? 58.049 9.051 11.688 1.00 18.46 263 ALA A O 1
ATOM 1995 N N . PRO A 1 264 ? 57.051 8.884 9.704 1.00 17.96 264 PRO A N 1
ATOM 1996 C CA . PRO A 1 264 ? 56.908 10.330 9.595 1.00 17.98 264 PRO A CA 1
ATOM 1997 C C . PRO A 1 264 ? 55.890 10.897 10.575 1.00 17.41 264 PRO A C 1
ATOM 1998 O O . PRO A 1 264 ? 55.994 12.062 10.930 1.00 18.56 264 PRO A O 1
ATOM 2002 N N . ARG A 1 265 ? 54.916 10.085 10.984 1.00 17.00 265 ARG A N 1
ATOM 2003 C CA . ARG A 1 265 ? 53.893 10.539 11.922 1.00 17.48 265 ARG A CA 1
ATOM 2004 C C . ARG A 1 265 ? 54.492 10.732 13.310 1.00 17.15 265 ARG A C 1
ATOM 2005 O O . ARG A 1 265 ? 54.188 11.718 13.994 1.00 18.24 265 ARG A O 1
ATOM 2013 N N . LEU A 1 266 ? 55.363 9.812 13.721 1.00 16.45 266 LEU A N 1
ATOM 2014 C CA . LEU A 1 266 ? 56.054 9.975 15.005 1.00 16.96 266 LEU A CA 1
ATOM 2015 C C . LEU A 1 266 ? 56.891 11.245 14.995 1.00 17.05 266 LEU A C 1
ATOM 2016 O O . LEU A 1 266 ? 56.862 12.058 15.917 1.00 17.15 266 LEU A O 1
ATOM 2021 N N . LYS A 1 267 ? 57.648 11.474 13.911 1.00 17.83 267 LYS A N 1
ATOM 2022 C CA . LYS A 1 267 ? 58.481 12.670 13.798 1.00 19.36 267 LYS A CA 1
ATOM 2023 C C . LYS A 1 267 ? 57.667 13.953 13.854 1.00 18.40 267 LYS A C 1
ATOM 2024 O O . LYS A 1 267 ? 58.016 14.920 14.541 1.00 18.80 267 LYS A O 1
ATOM 2030 N N . ALA A 1 268 ? 56.560 13.991 13.113 1.00 17.61 268 ALA A N 1
ATOM 2031 C CA . ALA A 1 268 ? 55.689 15.160 13.099 1.00 18.77 268 ALA A CA 1
ATOM 2032 C C . ALA A 1 268 ? 55.074 15.401 14.471 1.00 17.45 268 ALA A C 1
ATOM 2033 O O . ALA A 1 268 ? 54.909 16.549 14.865 1.00 18.60 268 ALA A O 1
ATOM 2035 N N . CYS A 1 269 ? 54.715 14.337 15.182 1.00 16.97 269 CYS A N 1
ATOM 2036 C CA . CYS A 1 269 ? 54.158 14.529 16.523 1.00 16.90 269 CYS A CA 1
ATOM 2037 C C . CYS A 1 269 ? 55.207 15.110 17.455 1.00 15.82 269 CYS A C 1
ATOM 2038 O O . CYS A 1 269 ? 54.863 15.954 18.288 1.00 16.21 269 CYS A O 1
ATOM 2041 N N . HIS A 1 270 ? 56.475 14.730 17.329 1.00 15.99 270 HIS A N 1
ATOM 2042 C CA . HIS A 1 270 ? 57.515 15.388 18.125 1.00 16.36 270 HIS A CA 1
ATOM 2043 C C . HIS A 1 270 ? 57.578 16.880 17.811 1.00 16.21 270 HIS A C 1
ATOM 2044 O O . HIS A 1 270 ? 57.762 17.685 18.724 1.00 17.84 270 HIS A O 1
ATOM 2051 N N . ALA A 1 271 ? 57.470 17.256 16.544 1.00 16.74 271 ALA A N 1
ATOM 2052 C CA . ALA A 1 271 ? 57.566 18.681 16.195 1.00 17.57 271 ALA A CA 1
ATOM 2053 C C . ALA A 1 271 ? 56.450 19.434 16.918 1.00 16.54 271 ALA A C 1
ATOM 2054 O O . ALA A 1 271 ? 56.660 20.539 17.404 1.00 17.74 271 ALA A O 1
ATOM 2056 N N . PHE A 1 272 ? 55.250 18.864 16.931 1.00 16.69 272 PHE A N 1
ATOM 2057 C CA . PHE A 1 272 ? 54.122 19.449 17.639 1.00 16.16 272 PHE A CA 1
ATOM 2058 C C . PHE A 1 272 ? 54.390 19.578 19.122 1.00 16.23 272 PHE A C 1
ATOM 2059 O O . PHE A 1 272 ? 54.215 20.657 19.683 1.00 17.18 272 PHE A O 1
ATOM 2067 N N . ILE A 1 273 ? 54.763 18.484 19.763 1.00 15.69 273 ILE A N 1
ATOM 2068 C CA . ILE A 1 273 ? 54.975 18.502 21.210 1.00 15.51 273 ILE A CA 1
ATOM 2069 C C . ILE A 1 273 ? 56.061 19.487 21.583 1.00 15.82 273 ILE A C 1
ATOM 2070 O O . ILE A 1 273 ? 55.912 20.243 22.551 1.00 16.43 273 ILE A O 1
ATOM 2075 N N . ASP A 1 274 ? 57.166 19.489 20.852 1.00 16.60 274 ASP A N 1
ATOM 2076 C CA . ASP A 1 274 ? 58.235 20.436 21.149 1.00 16.78 274 ASP A CA 1
ATOM 2077 C C . ASP A 1 274 ? 57.769 21.866 20.995 1.00 17.72 274 ASP A C 1
ATOM 2078 O O . ASP A 1 274 ? 58.110 22.722 21.819 1.00 17.88 274 ASP A O 1
ATOM 2083 N N . ALA A 1 275 ? 57.021 22.161 19.934 1.00 16.91 275 ALA A N 1
ATOM 2084 C CA . ALA A 1 275 ? 56.466 23.496 19.740 1.00 18.30 275 ALA A CA 1
ATOM 2085 C C . ALA A 1 275 ? 55.524 23.879 20.872 1.00 17.87 275 ALA A C 1
ATOM 2086 O O . ALA A 1 275 ? 55.534 25.025 21.328 1.00 18.73 275 ALA A O 1
ATOM 2088 N N . LEU A 1 276 ? 54.716 22.929 21.324 1.00 16.64 276 LEU A N 1
ATOM 2089 C CA . LEU A 1 276 ? 53.781 23.173 22.410 1.00 16.40 276 LEU A CA 1
ATOM 2090 C C . LEU A 1 276 ? 54.523 23.540 23.688 1.00 16.98 276 LEU A C 1
ATOM 2091 O O . LEU A 1 276 ? 54.185 24.515 24.372 1.00 18.27 276 LEU A O 1
ATOM 2096 N N . ASN A 1 277 ? 55.568 22.767 24.025 1.00 16.82 277 ASN A N 1
ATOM 2097 C CA . ASN A 1 277 ? 56.350 23.088 25.216 1.00 17.98 277 ASN A CA 1
ATOM 2098 C C . ASN A 1 277 ? 57.063 24.425 25.079 1.00 17.76 277 ASN A C 1
ATOM 2099 O O . ASN A 1 277 ? 57.105 25.205 26.037 1.00 19.75 277 ASN A O 1
ATOM 2104 N N . ALA A 1 278 ? 57.584 24.715 23.881 1.00 18.51 278 ALA A N 1
ATOM 2105 C CA . ALA A 1 278 ? 58.295 25.984 23.694 1.00 19.87 278 ALA A CA 1
ATOM 2106 C C . ALA A 1 278 ? 57.374 27.181 23.836 1.00 20.23 278 ALA A C 1
ATOM 2107 O O . ALA A 1 278 ? 57.827 28.255 24.250 1.00 21.99 278 ALA A O 1
ATOM 2109 N N . ALA A 1 279 ? 56.084 27.013 23.553 1.00 19.65 279 ALA A N 1
ATOM 2110 C CA . ALA A 1 279 ? 55.089 28.053 23.647 1.00 20.79 279 ALA A CA 1
ATOM 2111 C C . ALA A 1 279 ? 54.474 28.177 25.041 1.00 21.16 279 ALA A C 1
ATOM 2112 O O . ALA A 1 279 ? 53.566 28.994 25.238 1.00 24.09 279 ALA A O 1
ATOM 2114 N N . GLY A 1 280 ? 54.955 27.401 25.996 1.00 21.37 280 GLY A N 1
ATOM 2115 C CA . GLY A 1 280 ? 54.453 27.481 27.353 1.00 23.01 280 GLY A CA 1
ATOM 2116 C C . GLY A 1 280 ? 53.396 26.451 27.693 1.00 21.71 280 GLY A C 1
ATOM 2117 O O . GLY A 1 280 ? 52.831 26.509 28.790 1.00 23.50 280 GLY A O 1
ATOM 2118 N N . GLY A 1 281 ? 53.123 25.521 26.783 1.00 20.31 281 GLY A N 1
ATOM 2119 C CA . GLY A 1 281 ? 52.172 24.442 27.059 1.00 20.33 281 GLY A CA 1
ATOM 2120 C C . GLY A 1 281 ? 52.903 23.302 27.767 1.00 19.26 281 GLY A C 1
ATOM 2121 O O . GLY A 1 281 ? 54.039 23.434 28.216 1.00 21.07 281 GLY A O 1
ATOM 2122 N N . LYS A 1 282 ? 52.211 22.177 27.851 1.00 19.51 282 LYS A N 1
ATOM 2123 C CA . LYS A 1 282 ? 52.685 20.995 28.549 1.00 21.06 282 LYS A CA 1
ATOM 2124 C C . LYS A 1 282 ? 52.326 19.790 27.678 1.00 19.02 282 LYS A C 1
ATOM 2125 O O . LYS A 1 282 ? 51.174 19.359 27.634 1.00 21.45 282 LYS A O 1
ATOM 2131 N N . GLY A 1 283 ? 53.317 19.270 26.973 1.00 18.01 283 GLY A N 1
ATOM 2132 C CA . GLY A 1 283 ? 53.141 18.121 26.113 1.00 17.17 283 GLY A CA 1
ATOM 2133 C C . GLY A 1 283 ? 54.201 17.068 26.373 1.00 16.47 283 GLY A C 1
ATOM 2134 O O . GLY A 1 283 ? 55.350 17.395 26.656 1.00 17.26 283 GLY A O 1
ATOM 2135 N N . GLN A 1 284 ? 53.827 15.811 26.190 1.00 16.01 284 GLN A N 1
ATOM 2136 C CA . GLN A 1 284 ? 54.755 14.704 26.265 1.00 16.31 284 GLN A CA 1
ATOM 2137 C C . GLN A 1 284 ? 54.486 13.739 25.123 1.00 15.56 284 GLN A C 1
ATOM 2138 O O . GLN A 1 284 ? 53.330 13.401 24.861 1.00 15.66 284 GLN A O 1
ATOM 2144 N N . LEU A 1 285 ? 55.558 13.280 24.497 1.00 16.17 285 LEU A N 1
ATOM 2145 C CA . LEU A 1 285 ? 55.470 12.202 23.526 1.00 16.37 285 LEU A CA 1
ATOM 2146 C C . LEU A 1 285 ? 56.055 10.975 24.234 1.00 15.52 285 LEU A C 1
ATOM 2147 O O . LEU A 1 285 ? 57.263 10.924 24.499 1.00 17.01 285 LEU A O 1
ATOM 2152 N N . MET A 1 286 ? 55.188 10.039 24.559 1.00 15.57 286 MET A N 1
ATOM 2153 C CA . MET A 1 286 ? 55.573 8.801 25.192 1.00 16.64 286 MET A CA 1
ATOM 2154 C C . MET A 1 286 ? 55.811 7.729 24.137 1.00 15.71 286 MET A C 1
ATOM 2155 O O . MET A 1 286 ? 54.850 7.250 23.531 1.00 16.68 286 MET A O 1
ATOM 2160 N N . SER A 1 287 ? 57.072 7.405 23.912 1.00 17.21 287 SER A N 1
ATOM 2161 C CA . SER A 1 287 ? 57.455 6.327 23.016 1.00 17.51 287 SER A CA 1
ATOM 2162 C C . SER A 1 287 ? 57.702 5.121 23.920 1.00 17.56 287 SER A C 1
ATOM 2163 O O . SER A 1 287 ? 58.648 5.093 24.714 1.00 19.29 287 SER A O 1
ATOM 2166 N N . LEU A 1 288 ? 56.859 4.100 23.815 1.00 16.64 288 LEU A N 1
ATOM 2167 C CA . LEU A 1 288 ? 56.944 2.967 24.731 1.00 16.96 288 LEU A CA 1
ATOM 2168 C C . LEU A 1 288 ? 58.304 2.324 24.756 1.00 17.05 288 LEU A C 1
ATOM 2169 O O . LEU A 1 288 ? 58.763 2.003 25.865 1.00 17.95 288 LEU A O 1
ATOM 2174 N N . PRO A 1 289 ? 58.975 2.069 23.642 1.00 16.84 289 PRO A N 1
ATOM 2175 C CA . PRO A 1 289 ? 60.289 1.427 23.701 1.00 17.76 289 PRO A CA 1
ATOM 2176 C C . PRO A 1 289 ? 61.304 2.167 24.541 1.00 18.66 289 PRO A C 1
ATOM 2177 O O . PRO A 1 289 ? 62.144 1.532 25.203 1.00 20.65 289 PRO A O 1
ATOM 2181 N N . ALA A 1 290 ? 61.243 3.492 24.602 1.00 19.21 290 ALA A N 1
ATOM 2182 C CA . ALA A 1 290 ? 62.157 4.275 25.425 1.00 19.94 290 ALA A CA 1
ATOM 2183 C C . ALA A 1 290 ? 61.917 4.066 26.916 1.00 20.15 290 ALA A C 1
ATOM 2184 O O . ALA A 1 290 ? 62.837 4.279 27.724 1.00 22.18 290 ALA A O 1
ATOM 2186 N N . LEU A 1 291 ? 60.744 3.568 27.284 1.00 20.18 291 LEU A N 1
ATOM 2187 C CA . LEU A 1 291 ? 60.428 3.251 28.666 1.00 20.82 291 LEU A CA 1
ATOM 2188 C C . LEU A 1 291 ? 60.700 1.782 28.961 1.00 23.02 291 LEU A C 1
ATOM 2189 O O . LEU A 1 291 ? 60.367 1.281 30.046 1.00 26.67 291 LEU A O 1
ATOM 2194 N N . GLY A 1 292 ? 61.293 1.065 28.023 1.00 21.92 292 GLY A N 1
ATOM 2195 C CA . GLY A 1 292 ? 61.572 -0.357 28.199 1.00 23.93 292 GLY A CA 1
ATOM 2196 C C . GLY A 1 292 ? 60.346 -1.220 27.945 1.00 23.32 292 GLY A C 1
ATOM 2197 O O . GLY A 1 292 ? 60.305 -2.367 28.394 1.00 26.41 292 GLY A O 1
ATOM 2198 N N . VAL A 1 293 ? 59.367 -0.733 27.192 1.00 20.79 293 VAL A N 1
ATOM 2199 C CA . VAL A 1 293 ? 58.146 -1.471 26.872 1.00 20.21 293 VAL A CA 1
ATOM 2200 C C . VAL A 1 293 ? 58.215 -1.732 25.376 1.00 19.78 293 VAL A C 1
ATOM 2201 O O . VAL A 1 293 ? 58.131 -0.804 24.578 1.00 20.02 293 VAL A O 1
ATOM 2205 N N . HIS A 1 294 ? 58.326 -3.002 24.984 1.00 20.07 294 HIS A N 1
ATOM 2206 C CA . HIS A 1 294 ? 58.595 -3.354 23.605 1.00 20.79 294 HIS A CA 1
ATOM 2207 C C . HIS A 1 294 ? 57.486 -4.164 22.948 1.00 18.95 294 HIS A C 1
ATOM 2208 O O . HIS A 1 294 ? 56.745 -4.880 23.623 1.00 20.97 294 HIS A O 1
ATOM 2215 N N . GLY A 1 295 ? 57.406 -4.046 21.630 1.00 18.58 295 GLY A N 1
ATOM 2216 C CA . GLY A 1 295 ? 56.516 -4.872 20.840 1.00 18.71 295 GLY A CA 1
ATOM 2217 C C . GLY A 1 295 ? 55.106 -4.340 20.656 1.00 16.20 295 GLY A C 1
ATOM 2218 O O . GLY A 1 295 ? 54.315 -5.031 20.012 1.00 17.45 295 GLY A O 1
ATOM 2219 N N . ASN A 1 296 ? 54.738 -3.187 21.177 1.00 15.17 296 ASN A N 1
ATOM 2220 C CA . ASN A 1 296 ? 53.354 -2.750 21.037 1.00 14.14 296 ASN A CA 1
ATOM 2221 C C . ASN A 1 296 ? 53.009 -2.438 19.589 1.00 14.29 296 ASN A C 1
ATOM 2222 O O . ASN A 1 296 ? 53.769 -1.831 18.856 1.00 15.53 296 ASN A O 1
ATOM 2227 N N . SER A 1 297 ? 51.786 -2.868 19.254 1.00 13.72 297 SER A N 1
ATOM 2228 C CA . SER A 1 297 ? 51.233 -2.627 17.936 1.00 13.46 297 SER A CA 1
ATOM 2229 C C . SER A 1 297 ? 50.476 -1.304 17.933 1.00 12.95 297 SER A C 1
ATOM 2230 O O . SER A 1 297 ? 50.338 -0.613 18.951 1.00 14.46 297 SER A O 1
ATOM 2233 N N . HIS A 1 298 ? 49.881 -0.992 16.777 1.00 12.93 298 HIS A N 1
ATOM 2234 C CA . HIS A 1 298 ? 48.994 0.171 16.728 1.00 13.18 298 HIS A CA 1
ATOM 2235 C C . HIS A 1 298 ? 47.755 -0.007 17.604 1.00 13.81 298 HIS A C 1
ATOM 2236 O O . HIS A 1 298 ? 47.177 0.967 18.074 1.00 15.12 298 HIS A O 1
ATOM 2243 N N . MET A 1 299 ? 47.340 -1.255 17.800 1.00 12.83 299 MET A N 1
ATOM 2244 C CA . MET A 1 299 ? 46.185 -1.592 18.613 1.00 12.97 299 MET A CA 1
ATOM 2245 C C . MET A 1 299 ? 46.606 -1.832 20.057 1.00 12.75 299 MET A C 1
ATOM 2246 O O . MET A 1 299 ? 46.206 -2.816 20.697 1.00 13.77 299 MET A O 1
ATOM 2251 N N . MET A 1 300 ? 47.366 -0.887 20.618 1.00 12.98 300 MET A N 1
ATOM 2252 C CA . MET A 1 300 ? 48.015 -1.134 21.912 1.00 13.28 300 MET A CA 1
ATOM 2253 C C . MET A 1 300 ? 47.020 -1.276 23.060 1.00 13.01 300 MET A C 1
ATOM 2254 O O . MET A 1 300 ? 47.341 -1.895 24.076 1.00 13.88 300 MET A O 1
ATOM 2259 N N . MET A 1 301 ? 45.818 -0.715 22.926 1.00 12.07 301 MET A N 1
ATOM 2260 C CA . MET A 1 301 ? 44.764 -0.892 23.914 1.00 12.43 301 MET A CA 1
ATOM 2261 C C . MET A 1 301 ? 44.233 -2.321 23.947 1.00 12.20 301 MET A C 1
ATOM 2262 O O . MET A 1 301 ? 43.551 -2.708 24.898 1.00 12.97 301 MET A O 1
ATOM 2267 N N . GLN A 1 302 ? 44.559 -3.135 22.943 1.00 11.65 302 GLN A N 1
ATOM 2268 C CA . GLN A 1 302 ? 44.168 -4.529 22.849 1.00 12.24 302 GLN A CA 1
ATOM 2269 C C . GLN A 1 302 ? 45.345 -5.498 23.037 1.00 12.19 302 GLN A C 1
ATOM 2270 O O . GLN A 1 302 ? 45.144 -6.719 23.066 1.00 13.47 302 GLN A O 1
ATOM 2276 N N . ASP A 1 303 ? 46.557 -4.968 23.122 1.00 12.31 303 ASP A N 1
ATOM 2277 C CA . ASP A 1 303 ? 47.764 -5.765 23.209 1.00 12.90 303 ASP A CA 1
ATOM 2278 C C . ASP A 1 303 ? 47.823 -6.540 24.518 1.00 12.81 303 ASP A C 1
ATOM 2279 O O . ASP A 1 303 ? 47.098 -6.268 25.481 1.00 13.35 303 ASP A O 1
ATOM 2284 N N . ARG A 1 304 ? 48.727 -7.525 24.589 1.00 14.00 304 ARG A N 1
ATOM 2285 C CA . ARG A 1 304 ? 48.835 -8.381 25.762 1.00 15.00 304 ARG A CA 1
ATOM 2286 C C . ARG A 1 304 ? 49.256 -7.611 27.007 1.00 15.39 304 ARG A C 1
ATOM 2287 O O . ARG A 1 304 ? 48.931 -8.016 28.121 1.00 18.49 304 ARG A O 1
ATOM 2295 N N . ASN A 1 305 ? 50.014 -6.535 26.845 1.00 14.61 305 ASN A N 1
ATOM 2296 C CA . ASN A 1 305 ? 50.427 -5.669 27.939 1.00 14.84 305 ASN A CA 1
ATOM 2297 C C . ASN A 1 305 ? 49.562 -4.404 27.947 1.00 13.87 305 ASN A C 1
ATOM 2298 O O . ASN A 1 305 ? 49.997 -3.370 28.459 1.00 14.71 305 ASN A O 1
ATOM 2303 N N . ASN A 1 306 ? 48.291 -4.508 27.537 1.00 13.80 306 ASN A N 1
ATOM 2304 C CA . ASN A 1 306 ? 47.459 -3.314 27.482 1.00 13.53 306 ASN A CA 1
ATOM 2305 C C . ASN A 1 306 ? 47.274 -2.659 28.829 1.00 13.62 306 ASN A C 1
ATOM 2306 O O . ASN A 1 306 ? 47.072 -1.429 28.843 1.00 14.70 306 ASN A O 1
ATOM 2311 N N . LEU A 1 307 ? 47.285 -3.382 29.937 1.00 14.05 307 LEU A N 1
ATOM 2312 C CA . LEU A 1 307 ? 47.084 -2.736 31.238 1.00 14.67 307 LEU A CA 1
ATOM 2313 C C . LEU A 1 307 ? 48.350 -2.031 31.707 1.00 14.75 307 LEU A C 1
ATOM 2314 O O . LEU A 1 307 ? 48.258 -1.030 32.430 1.00 16.50 307 LEU A O 1
ATOM 2319 N N . GLN A 1 308 ? 49.528 -2.519 31.302 1.00 15.31 308 GLN A N 1
ATOM 2320 C CA . GLN A 1 308 ? 50.779 -1.820 31.558 1.00 16.12 308 GLN A CA 1
ATOM 2321 C C . GLN A 1 308 ? 50.741 -0.457 30.848 1.00 15.87 308 GLN A C 1
ATOM 2322 O O . GLN A 1 308 ? 51.123 0.579 31.402 1.00 16.89 308 GLN A O 1
ATOM 2328 N N . VAL A 1 309 ? 50.293 -0.455 29.587 1.00 15.34 309 VAL A N 1
ATOM 2329 C CA . VAL A 1 309 ? 50.187 0.790 28.820 1.00 15.34 309 VAL A CA 1
ATOM 2330 C C . VAL A 1 309 ? 49.150 1.696 29.459 1.00 14.99 309 VAL A C 1
ATOM 2331 O O . VAL A 1 309 ? 49.361 2.910 29.635 1.00 16.04 309 VAL A O 1
ATOM 2335 N N . ALA A 1 310 ? 48.006 1.130 29.845 1.00 14.78 310 ALA A N 1
ATOM 2336 C CA . ALA A 1 310 ? 46.973 1.933 30.500 1.00 15.49 310 ALA A CA 1
ATOM 2337 C C . ALA A 1 310 ? 47.503 2.598 31.769 1.00 15.67 310 ALA A C 1
ATOM 2338 O O . ALA A 1 310 ? 47.195 3.770 32.031 1.00 15.65 310 ALA A O 1
ATOM 2340 N N . ASP A 1 311 ? 48.278 1.873 32.581 1.00 15.78 311 ASP A N 1
ATOM 2341 C CA . ASP A 1 311 ? 48.811 2.466 33.800 1.00 17.02 311 ASP A CA 1
ATOM 2342 C C . ASP A 1 311 ? 49.700 3.657 33.511 1.00 16.26 311 ASP A C 1
ATOM 2343 O O . ASP A 1 311 ? 49.670 4.637 34.246 1.00 17.12 311 ASP A O 1
ATOM 2348 N N . LEU A 1 312 ? 50.512 3.600 32.459 1.00 16.47 312 LEU A N 1
ATOM 2349 C CA . LEU A 1 312 ? 51.349 4.747 32.097 1.00 16.23 312 LEU A CA 1
ATOM 2350 C C . LEU A 1 312 ? 50.477 5.945 31.772 1.00 15.88 312 LEU A C 1
ATOM 2351 O O . LEU A 1 312 ? 50.788 7.075 32.154 1.00 16.71 312 LEU A O 1
ATOM 2356 N N . ILE A 1 313 ? 49.418 5.729 30.998 1.00 15.41 313 ILE A N 1
ATOM 2357 C CA . ILE A 1 313 ? 48.525 6.812 30.607 1.00 15.88 313 ILE A CA 1
ATOM 2358 C C . ILE A 1 313 ? 47.775 7.361 31.811 1.00 15.77 313 ILE A C 1
ATOM 2359 O O . ILE A 1 313 ? 47.677 8.578 31.991 1.00 15.99 313 ILE A O 1
ATOM 2364 N N . LEU A 1 314 ? 47.240 6.481 32.651 1.00 16.63 314 LEU A N 1
ATOM 2365 C CA . LEU A 1 314 ? 46.491 6.931 33.822 1.00 17.81 314 LEU A CA 1
ATOM 2366 C C . LEU A 1 314 ? 47.370 7.676 34.818 1.00 18.48 314 LEU A C 1
ATOM 2367 O O . LEU A 1 314 ? 46.941 8.653 35.430 1.00 19.26 314 LEU A O 1
ATOM 2372 N N . ASP A 1 315 ? 48.620 7.231 34.955 1.00 19.13 315 ASP A N 1
ATOM 2373 C CA . ASP A 1 315 ? 49.573 7.944 35.816 1.00 20.54 315 ASP A CA 1
ATOM 2374 C C . ASP A 1 315 ? 49.757 9.368 35.302 1.00 18.50 315 ASP A C 1
ATOM 2375 O O . ASP A 1 315 ? 49.747 10.340 36.064 1.00 19.59 315 ASP A O 1
ATOM 2380 N N . TRP A 1 316 ? 49.903 9.526 33.988 1.00 16.89 316 TRP A N 1
ATOM 2381 C CA . TRP A 1 316 ? 50.038 10.844 33.385 1.00 16.75 316 TRP A CA 1
ATOM 2382 C C . TRP A 1 316 ? 48.775 11.663 33.598 1.00 16.20 316 TRP A C 1
ATOM 2383 O O . TRP A 1 316 ? 48.856 12.838 33.977 1.00 18.06 316 TRP A O 1
ATOM 2394 N N . ILE A 1 317 ? 47.604 11.054 33.393 1.00 16.21 317 ILE A N 1
ATOM 2395 C CA . ILE A 1 317 ? 46.360 11.799 33.586 1.00 17.13 317 ILE A CA 1
ATOM 2396 C C . ILE A 1 317 ? 46.256 12.294 35.020 1.00 19.22 317 ILE A C 1
ATOM 2397 O O . ILE A 1 317 ? 45.938 13.457 35.259 1.00 21.09 317 ILE A O 1
ATOM 2402 N N . GLY A 1 318 ? 46.614 11.449 35.987 1.00 19.43 318 GLY A N 1
ATOM 2403 C CA . GLY A 1 318 ? 46.560 11.844 37.393 1.00 22.52 318 GLY A CA 1
ATOM 2404 C C . GLY A 1 318 ? 47.482 13.006 37.706 1.00 23.57 318 GLY A C 1
ATOM 2405 O O . GLY A 1 318 ? 47.148 13.868 38.523 1.00 27.55 318 GLY A O 1
ATOM 2406 N N . ARG A 1 319 ? 48.647 13.078 37.078 1.00 23.41 319 ARG A N 1
ATOM 2407 C CA . ARG A 1 319 ? 49.596 14.158 37.300 1.00 26.03 319 ARG A CA 1
ATOM 2408 C C . ARG A 1 319 ? 49.197 15.440 36.588 1.00 26.83 319 ARG A C 1
ATOM 2409 O O . ARG A 1 319 ? 49.690 16.514 36.941 1.00 30.49 319 ARG A O 1
ATOM 2417 N N . ASN A 1 320 ? 48.340 15.386 35.580 1.00 26.92 320 ASN A N 1
ATOM 2418 C CA . ASN A 1 320 ? 48.037 16.527 34.739 1.00 28.76 320 ASN A CA 1
ATOM 2419 C C . ASN A 1 320 ? 46.590 16.965 34.812 1.00 32.00 320 ASN A C 1
ATOM 2420 O O . ASN A 1 320 ? 46.083 17.681 33.954 1.00 35.21 320 ASN A O 1
ATOM 2425 N N . THR A 1 321 ? 45.910 16.536 35.858 1.00 32.11 321 THR A N 1
ATOM 2426 C CA . THR A 1 321 ? 44.532 16.884 36.130 1.00 35.87 321 THR A CA 1
ATOM 2427 C C . THR A 1 321 ? 44.503 17.268 37.619 1.00 39.48 321 THR A C 1
ATOM 2428 O O . THR A 1 321 ? 43.446 17.590 38.127 1.00 41.91 321 THR A O 1
ATOM 2432 N N . ALA A 1 322 ? 45.654 17.105 38.259 1.00 44.03 322 ALA A N 1
ATOM 2433 C CA . ALA A 1 322 ? 45.873 17.389 39.655 1.00 45.91 322 ALA A CA 1
ATOM 2434 C C . ALA A 1 322 ? 45.303 18.741 40.069 1.00 48.44 322 ALA A C 1
ATOM 2435 O O . ALA A 1 322 ? 45.451 19.130 41.232 1.00 51.50 322 ALA A O 1
ATOM 2437 N N . VAL B 1 5 ? 2.450 -0.772 38.681 1.00 80.87 5 VAL B N 1
ATOM 2438 C CA . VAL B 1 5 ? 3.724 -0.201 38.174 1.00 81.01 5 VAL B CA 1
ATOM 2439 C C . VAL B 1 5 ? 4.734 -0.192 39.329 1.00 78.12 5 VAL B C 1
ATOM 2440 O O . VAL B 1 5 ? 4.466 0.256 40.439 1.00 78.07 5 VAL B O 1
ATOM 2444 N N . PRO B 1 6 ? 5.886 -0.809 39.082 1.00 74.16 6 PRO B N 1
ATOM 2445 C CA . PRO B 1 6 ? 6.941 -0.942 40.067 1.00 70.22 6 PRO B CA 1
ATOM 2446 C C . PRO B 1 6 ? 7.691 0.360 40.296 1.00 63.05 6 PRO B C 1
ATOM 2447 O O . PRO B 1 6 ? 7.704 1.232 39.426 1.00 61.76 6 PRO B O 1
ATOM 2451 N N . LYS B 1 7 ? 8.297 0.494 41.472 1.00 56.11 7 LYS B N 1
ATOM 2452 C CA . LYS B 1 7 ? 9.145 1.659 41.718 1.00 48.58 7 LYS B CA 1
ATOM 2453 C C . LYS B 1 7 ? 10.451 1.446 40.950 1.00 43.82 7 LYS B C 1
ATOM 2454 O O . LYS B 1 7 ? 10.894 0.304 40.805 1.00 41.03 7 LYS B O 1
ATOM 2456 N N . THR B 1 8 ? 11.047 2.525 40.467 1.00 37.31 8 THR B N 1
ATOM 2457 C CA . THR B 1 8 ? 12.315 2.371 39.738 1.00 33.54 8 THR B CA 1
ATOM 2458 C C . THR B 1 8 ? 13.396 2.017 40.744 1.00 31.16 8 THR B C 1
ATOM 2459 O O . THR B 1 8 ? 13.546 2.717 41.755 1.00 29.80 8 THR B O 1
ATOM 2463 N N . PRO B 1 9 ? 14.065 0.891 40.557 1.00 29.69 9 PRO B N 1
ATOM 2464 C CA . PRO B 1 9 ? 15.111 0.473 41.483 1.00 30.86 9 PRO B CA 1
ATOM 2465 C C . PRO B 1 9 ? 16.170 1.556 41.626 1.00 31.27 9 PRO B C 1
ATOM 2466 O O . PRO B 1 9 ? 16.570 2.153 40.623 1.00 32.30 9 PRO B O 1
ATOM 2470 N N . ALA B 1 10 ? 16.594 1.784 42.862 1.00 31.55 10 ALA B N 1
ATOM 2471 C CA . ALA B 1 10 ? 17.556 2.835 43.155 1.00 32.05 10 ALA B CA 1
ATOM 2472 C C . ALA B 1 10 ? 18.904 2.250 43.557 1.00 30.77 10 ALA B C 1
ATOM 2473 O O . ALA B 1 10 ? 19.037 1.052 43.801 1.00 32.11 10 ALA B O 1
ATOM 2475 N N . GLY B 1 11 ? 19.902 3.120 43.642 1.00 29.83 11 GLY B N 1
ATOM 2476 C CA . GLY B 1 11 ? 21.225 2.742 44.094 1.00 27.44 11 GLY B CA 1
ATOM 2477 C C . GLY B 1 11 ? 22.092 2.157 42.994 1.00 25.93 11 GLY B C 1
ATOM 2478 O O . GLY B 1 11 ? 21.721 2.101 41.825 1.00 27.04 11 GLY B O 1
ATOM 2479 N N . PRO B 1 12 ? 23.290 1.750 43.393 1.00 24.32 12 PRO B N 1
ATOM 2480 C CA . PRO B 1 12 ? 24.264 1.236 42.445 1.00 22.83 12 PRO B CA 1
ATOM 2481 C C . PRO B 1 12 ? 23.931 -0.149 41.919 1.00 22.65 12 PRO B C 1
ATOM 2482 O O . PRO B 1 12 ? 23.029 -0.836 42.410 1.00 25.93 12 PRO B O 1
ATOM 2486 N N . LEU B 1 13 ? 24.674 -0.554 40.895 1.00 20.88 13 LEU B N 1
ATOM 2487 C CA . LEU B 1 13 ? 24.489 -1.884 40.318 1.00 21.50 13 LEU B CA 1
ATOM 2488 C C . LEU B 1 13 ? 25.841 -2.577 40.345 1.00 20.11 13 LEU B C 1
ATOM 2489 O O . LEU B 1 13 ? 26.871 -1.997 40.020 1.00 22.97 13 LEU B O 1
ATOM 2494 N N . THR B 1 14 ? 25.872 -3.839 40.710 1.00 21.86 14 THR B N 1
ATOM 2495 C CA . THR B 1 14 ? 27.098 -4.621 40.774 1.00 21.20 14 THR B CA 1
ATOM 2496 C C . THR B 1 14 ? 27.094 -5.671 39.680 1.00 20.51 14 THR B C 1
ATOM 2497 O O . THR B 1 14 ? 26.120 -6.413 39.519 1.00 24.27 14 THR B O 1
ATOM 2501 N N . LEU B 1 15 ? 28.176 -5.700 38.925 1.00 19.91 15 LEU B N 1
ATOM 2502 C CA . LEU B 1 15 ? 28.350 -6.635 37.833 1.00 21.23 15 LEU B CA 1
ATOM 2503 C C . LEU B 1 15 ? 29.341 -7.707 38.272 1.00 18.63 15 LEU B C 1
ATOM 2504 O O . LEU B 1 15 ? 30.503 -7.379 38.525 1.00 21.64 15 LEU B O 1
ATOM 2509 N N . SER B 1 16 ? 28.953 -8.966 38.189 1.00 17.01 16 SER B N 1
ATOM 2510 C CA . SER B 1 16 ? 29.894 -10.057 38.329 1.00 17.57 16 SER B CA 1
ATOM 2511 C C . SER B 1 16 ? 30.777 -10.172 37.092 1.00 19.05 16 SER B C 1
ATOM 2512 O O . SER B 1 16 ? 31.935 -10.556 37.210 1.00 22.95 16 SER B O 1
ATOM 2515 N N . GLY B 1 17 ? 30.232 -9.879 35.917 1.00 19.23 17 GLY B N 1
ATOM 2516 C CA . GLY B 1 17 ? 30.941 -9.990 34.658 1.00 21.26 17 GLY B CA 1
ATOM 2517 C C . GLY B 1 17 ? 30.374 -8.997 33.650 1.00 17.90 17 GLY B C 1
ATOM 2518 O O . GLY B 1 17 ? 29.233 -8.555 33.785 1.00 15.69 17 GLY B O 1
ATOM 2519 N N . GLN B 1 18 ? 31.150 -8.637 32.645 1.00 18.81 18 GLN B N 1
ATOM 2520 C CA . GLN B 1 18 ? 30.718 -7.743 31.575 1.00 16.48 18 GLN B CA 1
ATOM 2521 C C . GLN B 1 18 ? 31.703 -7.901 30.425 1.00 14.97 18 GLN B C 1
ATOM 2522 O O . GLN B 1 18 ? 32.891 -8.161 30.635 1.00 16.78 18 GLN B O 1
ATOM 2528 N N . GLY B 1 19 ? 31.222 -7.713 29.213 1.00 13.50 19 GLY B N 1
ATOM 2529 C CA . GLY B 1 19 ? 32.119 -7.779 28.074 1.00 13.96 19 GLY B CA 1
ATOM 2530 C C . GLY B 1 19 ? 31.374 -7.665 26.762 1.00 12.51 19 GLY B C 1
ATOM 2531 O O . GLY B 1 19 ? 30.161 -7.446 26.727 1.00 12.97 19 GLY B O 1
ATOM 2532 N N . SER B 1 20 ? 32.126 -7.897 25.703 1.00 12.60 20 SER B N 1
ATOM 2533 C CA . SER B 1 20 ? 31.647 -7.818 24.347 1.00 12.68 20 SER B CA 1
ATOM 2534 C C . SER B 1 20 ? 32.358 -8.852 23.495 1.00 12.37 20 SER B C 1
ATOM 2535 O O . SER B 1 20 ? 33.547 -9.110 23.718 1.00 13.63 20 SER B O 1
ATOM 2538 N N . PHE B 1 21 ? 31.664 -9.370 22.500 1.00 12.39 21 PHE B N 1
ATOM 2539 C CA . PHE B 1 21 ? 32.253 -10.302 21.561 1.00 12.69 21 PHE B CA 1
ATOM 2540 C C . PHE B 1 21 ? 31.382 -10.328 20.313 1.00 11.86 21 PHE B C 1
ATOM 2541 O O . PHE B 1 21 ? 30.327 -9.694 20.260 1.00 12.92 21 PHE B O 1
ATOM 2549 N N . PHE B 1 22 ? 31.853 -11.062 19.309 1.00 11.90 22 PHE B N 1
ATOM 2550 C CA . PHE B 1 22 ? 31.081 -11.249 18.086 1.00 12.28 22 PHE B CA 1
ATOM 2551 C C . PHE B 1 22 ? 30.774 -12.715 17.882 1.00 12.42 22 PHE B C 1
ATOM 2552 O O . PHE B 1 22 ? 31.532 -13.595 18.308 1.00 14.48 22 PHE B O 1
ATOM 2560 N N . VAL B 1 23 ? 29.670 -12.965 17.193 1.00 12.61 23 VAL B N 1
ATOM 2561 C CA . VAL B 1 23 ? 29.269 -14.290 16.780 1.00 12.81 23 VAL B CA 1
ATOM 2562 C C . VAL B 1 23 ? 29.238 -14.347 15.260 1.00 13.23 23 VAL B C 1
ATOM 2563 O O . VAL B 1 23 ? 28.674 -13.458 14.619 1.00 14.53 23 VAL B O 1
ATOM 2567 N N . GLY B 1 24 ? 29.818 -15.404 14.701 1.00 14.08 24 GLY B N 1
ATOM 2568 C CA . GLY B 1 24 ? 29.673 -15.641 13.282 1.00 14.81 24 GLY B CA 1
ATOM 2569 C C . GLY B 1 24 ? 30.562 -14.767 12.427 1.00 14.16 24 GLY B C 1
ATOM 2570 O O . GLY B 1 24 ? 31.651 -14.320 12.804 1.00 15.66 24 GLY B O 1
ATOM 2571 N N . GLY B 1 25 ? 30.109 -14.552 11.202 1.00 15.32 25 GLY B N 1
ATOM 2572 C CA . GLY B 1 25 ? 30.852 -13.877 10.172 1.00 16.71 25 GLY B CA 1
ATOM 2573 C C . GLY B 1 25 ? 31.253 -14.848 9.064 1.00 15.90 25 GLY B C 1
ATOM 2574 O O . GLY B 1 25 ? 31.393 -16.044 9.263 1.00 17.84 25 GLY B O 1
ATOM 2575 N N . ARG B 1 26 ? 31.457 -14.260 7.901 1.00 14.70 26 ARG B N 1
ATOM 2576 C CA . ARG B 1 26 ? 31.968 -14.963 6.740 1.00 15.22 26 ARG B CA 1
ATOM 2577 C C . ARG B 1 26 ? 33.048 -14.077 6.123 1.00 14.45 26 ARG B C 1
ATOM 2578 O O . ARG B 1 26 ? 32.924 -12.865 6.107 1.00 15.24 26 ARG B O 1
ATOM 2586 N N . ASP B 1 27 ? 34.107 -14.719 5.619 1.00 15.37 27 ASP B N 1
ATOM 2587 C CA . ASP B 1 27 ? 35.212 -13.994 4.986 1.00 15.38 27 ASP B CA 1
ATOM 2588 C C . ASP B 1 27 ? 34.979 -13.975 3.489 1.00 17.91 27 ASP B C 1
ATOM 2589 O O . ASP B 1 27 ? 34.705 -15.007 2.858 1.00 21.76 27 ASP B O 1
ATOM 2594 N N . VAL B 1 28 ? 35.019 -12.780 2.924 1.00 17.36 28 VAL B N 1
ATOM 2595 C CA . VAL B 1 28 ? 34.838 -12.628 1.495 1.00 18.54 28 VAL B CA 1
ATOM 2596 C C . VAL B 1 28 ? 36.022 -11.892 0.909 1.00 17.18 28 VAL B C 1
ATOM 2597 O O . VAL B 1 28 ? 36.685 -11.081 1.549 1.00 18.46 28 VAL B O 1
ATOM 2601 N N . THR B 1 29 ? 36.226 -12.171 -0.364 1.00 16.47 29 THR B N 1
ATOM 2602 C CA . THR B 1 29 ? 37.255 -11.531 -1.180 1.00 16.32 29 THR B CA 1
ATOM 2603 C C . THR B 1 29 ? 36.618 -10.430 -2.021 1.00 15.08 29 THR B C 1
ATOM 2604 O O . THR B 1 29 ? 35.654 -10.693 -2.734 1.00 17.92 29 THR B O 1
ATOM 2608 N N . SER B 1 30 ? 37.195 -9.255 -1.972 1.00 13.52 30 SER B N 1
ATOM 2609 C CA . SER B 1 30 ? 36.713 -8.091 -2.688 1.00 13.22 30 SER B CA 1
ATOM 2610 C C . SER B 1 30 ? 37.822 -7.520 -3.551 1.00 13.41 30 SER B C 1
ATOM 2611 O O . SER B 1 30 ? 39.008 -7.659 -3.224 1.00 14.18 30 SER B O 1
ATOM 2614 N N . GLU B 1 31 ? 37.432 -6.805 -4.601 1.00 13.13 31 GLU B N 1
ATOM 2615 C CA . GLU B 1 31 ? 38.363 -6.003 -5.374 1.00 14.02 31 GLU B CA 1
ATOM 2616 C C . GLU B 1 31 ? 37.907 -4.538 -5.378 1.00 14.02 31 GLU B C 1
ATOM 2617 O O . GLU B 1 31 ? 38.393 -3.733 -6.171 1.00 15.37 31 GLU B O 1
ATOM 2623 N N . THR B 1 32 ? 37.031 -4.163 -4.448 1.00 12.93 32 THR B N 1
ATOM 2624 C CA . THR B 1 32 ? 36.477 -2.809 -4.403 1.00 13.15 32 THR B CA 1
ATOM 2625 C C . THR B 1 32 ? 36.420 -2.264 -2.978 1.00 13.88 32 THR B C 1
ATOM 2626 O O . THR B 1 32 ? 35.536 -1.478 -2.650 1.00 14.16 32 THR B O 1
ATOM 2630 N N . LEU B 1 33 ? 37.429 -2.590 -2.161 1.00 12.80 33 LEU B N 1
ATOM 2631 C CA . LEU B 1 33 ? 37.407 -2.138 -0.771 1.00 12.92 33 LEU B CA 1
ATOM 2632 C C . LEU B 1 33 ? 37.705 -0.664 -0.603 1.00 13.62 33 LEU B C 1
ATOM 2633 O O . LEU B 1 33 ? 37.418 -0.082 0.438 1.00 15.36 33 LEU B O 1
ATOM 2638 N N . SER B 1 34 ? 38.282 -0.056 -1.623 1.00 15.91 34 SER B N 1
ATOM 2639 C CA . SER B 1 34 ? 38.733 1.332 -1.529 1.00 17.99 34 SER B CA 1
ATOM 2640 C C . SER B 1 34 ? 38.825 1.912 -2.922 1.00 19.02 34 SER B C 1
ATOM 2641 O O . SER B 1 34 ? 39.168 1.206 -3.866 1.00 21.79 34 SER B O 1
ATOM 2644 N N . LEU B 1 35 ? 38.551 3.197 -3.026 1.00 21.02 35 LEU B N 1
ATOM 2645 C CA . LEU B 1 35 ? 38.781 3.945 -4.256 1.00 24.55 35 LEU B CA 1
ATOM 2646 C C . LEU B 1 35 ? 40.019 4.843 -4.076 1.00 28.27 35 LEU B C 1
ATOM 2647 O O . LEU B 1 35 ? 40.335 5.628 -4.969 1.00 30.38 35 LEU B O 1
ATOM 2652 N N . SER B 1 36 ? 40.744 4.701 -2.982 1.00 31.97 36 SER B N 1
ATOM 2653 C CA . SER B 1 36 ? 41.923 5.494 -2.665 1.00 35.53 36 SER B CA 1
ATOM 2654 C C . SER B 1 36 ? 43.182 4.691 -2.395 1.00 38.07 36 SER B C 1
ATOM 2655 O O . SER B 1 36 ? 43.157 3.571 -1.873 1.00 36.36 36 SER B O 1
ATOM 2657 N N . PRO B 1 37 ? 44.358 5.306 -2.577 1.00 39.65 37 PRO B N 1
ATOM 2658 C CA . PRO B 1 37 ? 45.646 4.680 -2.350 1.00 40.44 37 PRO B CA 1
ATOM 2659 C C . PRO B 1 37 ? 46.012 4.377 -0.913 1.00 39.55 37 PRO B C 1
ATOM 2660 O O . PRO B 1 37 ? 46.867 3.522 -0.639 1.00 39.63 37 PRO B O 1
ATOM 2664 N N . LYS B 1 38 ? 45.305 4.957 0.051 1.00 38.01 38 LYS B N 1
ATOM 2665 C CA . LYS B 1 38 ? 45.574 4.721 1.461 1.00 37.74 38 LYS B CA 1
ATOM 2666 C C . LYS B 1 38 ? 45.249 3.309 1.908 1.00 34.59 38 LYS B C 1
ATOM 2667 O O . LYS B 1 38 ? 45.645 2.925 3.018 1.00 34.05 38 LYS B O 1
ATOM 2673 N N . TYR B 1 39 ? 44.254 2.652 1.310 1.00 31.25 39 TYR B N 1
ATOM 2674 C CA . TYR B 1 39 ? 43.805 1.318 1.656 1.00 28.96 39 TYR B CA 1
ATOM 2675 C C . TYR B 1 39 ? 43.718 0.470 0.382 1.00 28.43 39 TYR B C 1
ATOM 2676 O O . TYR B 1 39 ? 43.278 0.981 -0.646 1.00 29.34 39 TYR B O 1
ATOM 2685 N N . ASP B 1 40 ? 44.137 -0.775 0.491 1.00 27.53 40 ASP B N 1
ATOM 2686 C CA . ASP B 1 40 ? 44.119 -1.666 -0.668 1.00 24.78 40 ASP B CA 1
ATOM 2687 C C . ASP B 1 40 ? 42.698 -1.929 -1.154 1.00 21.70 40 ASP B C 1
ATOM 2688 O O . ASP B 1 40 ? 41.794 -2.131 -0.332 1.00 23.08 40 ASP B O 1
ATOM 2693 N N . ALA B 1 41 ? 42.458 -1.940 -2.468 1.00 19.88 41 ALA B N 1
ATOM 2694 C CA . ALA B 1 41 ? 41.146 -2.296 -3.010 1.00 18.22 41 ALA B CA 1
ATOM 2695 C C . ALA B 1 41 ? 40.934 -3.809 -3.001 1.00 15.58 41 ALA B C 1
ATOM 2696 O O . ALA B 1 41 ? 39.786 -4.220 -2.870 1.00 14.76 41 ALA B O 1
ATOM 2698 N N . HIS B 1 42 ? 41.973 -4.601 -3.184 1.00 17.03 42 HIS B N 1
ATOM 2699 C CA . HIS B 1 42 ? 41.868 -6.051 -3.160 1.00 16.30 42 HIS B CA 1
ATOM 2700 C C . HIS B 1 42 ? 42.154 -6.546 -1.750 1.00 16.35 42 HIS B C 1
ATOM 2701 O O . HIS B 1 42 ? 43.214 -6.213 -1.206 1.00 19.81 42 HIS B O 1
ATOM 2708 N N . GLY B 1 43 ? 41.271 -7.331 -1.176 1.00 14.34 43 GLY B N 1
ATOM 2709 C CA . GLY B 1 43 ? 41.538 -7.861 0.155 1.00 14.68 43 GLY B CA 1
ATOM 2710 C C . GLY B 1 43 ? 40.365 -8.666 0.632 1.00 13.40 43 GLY B C 1
ATOM 2711 O O . GLY B 1 43 ? 39.357 -8.840 -0.062 1.00 14.48 43 GLY B O 1
ATOM 2712 N N . THR B 1 44 ? 40.517 -9.170 1.847 1.00 13.50 44 THR B N 1
ATOM 2713 C CA . THR B 1 44 ? 39.522 -9.996 2.512 1.00 14.15 44 THR B CA 1
ATOM 2714 C C . THR B 1 44 ? 38.880 -9.230 3.665 1.00 12.69 44 THR B C 1
ATOM 2715 O O . THR B 1 44 ? 39.613 -8.625 4.454 1.00 13.43 44 THR B O 1
ATOM 2719 N N . VAL B 1 45 ? 37.562 -9.276 3.778 1.00 12.44 45 VAL B N 1
ATOM 2720 C CA . VAL B 1 45 ? 36.867 -8.683 4.917 1.00 12.60 45 VAL B CA 1
ATOM 2721 C C . VAL B 1 45 ? 35.933 -9.732 5.520 1.00 12.28 45 VAL B C 1
ATOM 2722 O O . VAL B 1 45 ? 35.502 -10.660 4.837 1.00 14.04 45 VAL B O 1
ATOM 2726 N N . THR B 1 46 ? 35.575 -9.507 6.777 1.00 12.58 46 THR B N 1
ATOM 2727 C CA . THR B 1 46 ? 34.603 -10.325 7.487 1.00 12.15 46 THR B CA 1
ATOM 2728 C C . THR B 1 46 ? 33.282 -9.564 7.562 1.00 12.87 46 THR B C 1
ATOM 2729 O O . THR B 1 46 ? 33.248 -8.402 8.010 1.00 13.90 46 THR B O 1
ATOM 2733 N N . VAL B 1 47 ? 32.199 -10.209 7.133 1.00 12.83 47 VAL B N 1
ATOM 2734 C CA . VAL B 1 47 ? 30.868 -9.600 7.122 1.00 14.11 47 VAL B CA 1
ATOM 2735 C C . VAL B 1 47 ? 29.864 -10.583 7.709 1.00 13.51 47 VAL B C 1
ATOM 2736 O O . VAL B 1 47 ? 30.133 -11.766 7.845 1.00 13.93 47 VAL B O 1
ATOM 2740 N N . ASP B 1 48 ? 28.723 -10.072 8.134 1.00 14.59 48 ASP B N 1
ATOM 2741 C CA . ASP B 1 48 ? 27.586 -10.766 8.716 1.00 15.10 48 ASP B CA 1
ATOM 2742 C C . ASP B 1 48 ? 27.751 -11.201 10.172 1.00 14.22 48 ASP B C 1
ATOM 2743 O O . ASP B 1 48 ? 26.786 -11.727 10.736 1.00 15.49 48 ASP B O 1
ATOM 2748 N N . GLN B 1 49 ? 28.876 -10.914 10.792 1.00 12.54 49 GLN B N 1
ATOM 2749 C CA . GLN B 1 49 ? 29.051 -11.171 12.209 1.00 12.37 49 GLN B CA 1
ATOM 2750 C C . GLN B 1 49 ? 28.106 -10.302 13.045 1.00 12.05 49 GLN B C 1
ATOM 2751 O O . GLN B 1 49 ? 27.699 -9.224 12.639 1.00 14.13 49 GLN B O 1
ATOM 2757 N N . MET B 1 50 ? 27.788 -10.766 14.245 1.00 12.28 50 MET B N 1
ATOM 2758 C CA . MET B 1 50 ? 26.851 -10.116 15.145 1.00 12.20 50 MET B CA 1
ATOM 2759 C C . MET B 1 50 ? 27.553 -9.659 16.427 1.00 11.98 50 MET B C 1
ATOM 2760 O O . MET B 1 50 ? 28.093 -10.509 17.153 1.00 12.42 50 MET B O 1
ATOM 2765 N N . TYR B 1 51 ? 27.519 -8.363 16.699 1.00 11.43 51 TYR B N 1
ATOM 2766 C CA . TYR B 1 51 ? 28.005 -7.792 17.938 1.00 11.45 51 TYR B CA 1
ATOM 2767 C C . TYR B 1 51 ? 27.119 -8.180 19.111 1.00 11.73 51 TYR B C 1
ATOM 2768 O O . TYR B 1 51 ? 25.887 -8.111 19.022 1.00 12.35 51 TYR B O 1
ATOM 2777 N N . VAL B 1 52 ? 27.743 -8.538 20.220 1.00 11.34 52 VAL B N 1
ATOM 2778 C CA . VAL B 1 52 ? 27.063 -8.911 21.449 1.00 12.44 52 VAL B CA 1
ATOM 2779 C C . VAL B 1 52 ? 27.733 -8.220 22.636 1.00 12.35 52 VAL B C 1
ATOM 2780 O O . VAL B 1 52 ? 28.930 -8.371 22.845 1.00 13.04 52 VAL B O 1
ATOM 2784 N N . ARG B 1 53 ? 26.964 -7.489 23.428 1.00 11.92 53 ARG B N 1
ATOM 2785 C CA . ARG B 1 53 ? 27.430 -6.872 24.662 1.00 12.23 53 ARG B CA 1
ATOM 2786 C C . ARG B 1 53 ? 26.689 -7.518 25.825 1.00 12.91 53 ARG B C 1
ATOM 2787 O O . ARG B 1 53 ? 25.458 -7.622 25.797 1.00 13.80 53 ARG B O 1
ATOM 2795 N N . TYR B 1 54 ? 27.402 -8.027 26.810 1.00 13.85 54 TYR B N 1
ATOM 2796 C CA . TYR B 1 54 ? 26.786 -8.744 27.918 1.00 16.27 54 TYR B CA 1
ATOM 2797 C C . TYR B 1 54 ? 27.127 -8.121 29.266 1.00 14.45 54 TYR B C 1
ATOM 2798 O O . TYR B 1 54 ? 28.186 -7.520 29.478 1.00 13.77 54 TYR B O 1
ATOM 2807 N N . GLN B 1 55 ? 26.198 -8.313 30.199 1.00 14.35 55 GLN B N 1
ATOM 2808 C CA . GLN B 1 55 ? 26.350 -7.912 31.589 1.00 14.71 55 GLN B CA 1
ATOM 2809 C C . GLN B 1 55 ? 25.767 -9.032 32.451 1.00 13.94 55 GLN B C 1
ATOM 2810 O O . GLN B 1 55 ? 24.681 -9.523 32.161 1.00 14.51 55 GLN B O 1
ATOM 2816 N N . ILE B 1 56 ? 26.517 -9.429 33.468 1.00 14.32 56 ILE B N 1
ATOM 2817 C CA . ILE B 1 56 ? 26.159 -10.555 34.327 1.00 15.81 56 ILE B CA 1
ATOM 2818 C C . ILE B 1 56 ? 26.019 -10.043 35.747 1.00 15.83 56 ILE B C 1
ATOM 2819 O O . ILE B 1 56 ? 27.008 -9.549 36.314 1.00 15.90 56 ILE B O 1
ATOM 2824 N N . PRO B 1 57 ? 24.845 -10.122 36.350 1.00 17.06 57 PRO B N 1
ATOM 2825 C CA . PRO B 1 57 ? 24.670 -9.692 37.732 1.00 17.60 57 PRO B CA 1
ATOM 2826 C C . PRO B 1 57 ? 25.240 -10.741 38.678 1.00 18.54 57 PRO B C 1
ATOM 2827 O O . PRO B 1 57 ? 25.530 -11.871 38.292 1.00 19.43 57 PRO B O 1
ATOM 2831 N N . GLN B 1 58 ? 25.396 -10.366 39.943 1.00 20.04 58 GLN B N 1
ATOM 2832 C CA . GLN B 1 58 ? 25.743 -11.363 40.959 1.00 21.47 58 GLN B CA 1
ATOM 2833 C C . GLN B 1 58 ? 24.565 -12.312 41.151 1.00 22.22 58 GLN B C 1
ATOM 2834 O O . GLN B 1 58 ? 23.405 -11.935 40.974 1.00 22.60 58 GLN B O 1
ATOM 2840 N N . ARG B 1 59 ? 24.878 -13.565 41.477 1.00 24.51 59 ARG B N 1
ATOM 2841 C CA . ARG B 1 59 ? 23.866 -14.596 41.691 1.00 26.13 59 ARG B CA 1
ATOM 2842 C C . ARG B 1 59 ? 22.856 -14.628 40.552 1.00 23.72 59 ARG B C 1
ATOM 2843 O O . ARG B 1 59 ? 21.640 -14.681 40.731 1.00 24.01 59 ARG B O 1
ATOM 2851 N N . ALA B 1 60 ? 23.367 -14.624 39.326 1.00 21.51 60 ALA B N 1
ATOM 2852 C CA . ALA B 1 60 ? 22.541 -14.570 38.142 1.00 20.12 60 ALA B CA 1
ATOM 2853 C C . ALA B 1 60 ? 21.606 -15.771 38.055 1.00 20.36 60 ALA B C 1
ATOM 2854 O O . ALA B 1 60 ? 21.961 -16.894 38.403 1.00 22.04 60 ALA B O 1
ATOM 2856 N N . LYS B 1 61 ? 20.428 -15.501 37.524 1.00 20.13 61 LYS B N 1
ATOM 2857 C CA . LYS B 1 61 ? 19.471 -16.571 37.225 1.00 20.23 61 LYS B CA 1
ATOM 2858 C C . LYS B 1 61 ? 20.073 -17.501 36.183 1.00 19.94 61 LYS B C 1
ATOM 2859 O O . LYS B 1 61 ? 20.953 -17.131 35.395 1.00 20.49 61 LYS B O 1
ATOM 2865 N N . ARG B 1 62 ? 19.569 -18.730 36.133 1.00 21.47 62 ARG B N 1
ATOM 2866 C CA . ARG B 1 62 ? 20.088 -19.753 35.247 1.00 21.66 62 ARG B CA 1
ATOM 2867 C C . ARG B 1 62 ? 20.109 -19.382 33.776 1.00 20.52 62 ARG B C 1
ATOM 2868 O O . ARG B 1 62 ? 21.078 -19.713 33.088 1.00 22.30 62 ARG B O 1
ATOM 2876 N N . TYR B 1 63 ? 19.049 -18.755 33.294 1.00 19.31 63 TYR B N 1
ATOM 2877 C CA . TYR B 1 63 ? 18.972 -18.421 31.898 1.00 19.35 63 TYR B CA 1
ATOM 2878 C C . TYR B 1 63 ? 19.098 -16.944 31.596 1.00 17.83 63 TYR B C 1
ATOM 2879 O O . TYR B 1 63 ? 18.283 -16.141 32.034 1.00 19.61 63 TYR B O 1
ATOM 2888 N N . PRO B 1 64 ? 20.106 -16.547 30.832 1.00 16.86 64 PRO B N 1
ATOM 2889 C CA . PRO B 1 64 ? 20.225 -15.154 30.413 1.00 16.65 64 PRO B CA 1
ATOM 2890 C C . PRO B 1 64 ? 19.087 -14.795 29.446 1.00 16.87 64 PRO B C 1
ATOM 2891 O O . PRO B 1 64 ? 18.457 -15.662 28.821 1.00 21.06 64 PRO B O 1
ATOM 2895 N N . ILE B 1 65 ? 18.868 -13.514 29.266 1.00 14.34 65 ILE B N 1
ATOM 2896 C CA . ILE B 1 65 ? 17.958 -12.956 28.282 1.00 14.70 65 ILE B CA 1
ATOM 2897 C C . ILE B 1 65 ? 18.799 -12.298 27.184 1.00 13.96 65 ILE B C 1
ATOM 2898 O O . ILE B 1 65 ? 19.660 -11.466 27.478 1.00 15.21 65 ILE B O 1
ATOM 2903 N N . THR B 1 66 ? 18.519 -12.650 25.944 1.00 13.93 66 THR B N 1
ATOM 2904 C CA . THR B 1 66 ? 19.129 -12.043 24.771 1.00 13.68 66 THR B CA 1
ATOM 2905 C C . THR B 1 66 ? 18.116 -11.096 24.141 1.00 13.42 66 THR B C 1
ATOM 2906 O O . THR B 1 66 ? 17.010 -11.516 23.800 1.00 15.52 66 THR B O 1
ATOM 2910 N N . LEU B 1 67 ? 18.482 -9.821 24.044 1.00 13.02 67 LEU B N 1
ATOM 2911 C CA . LEU B 1 67 ? 17.621 -8.758 23.558 1.00 13.45 67 LEU B CA 1
ATOM 2912 C C . LEU B 1 67 ? 17.973 -8.410 22.119 1.00 12.75 67 LEU B C 1
ATOM 2913 O O . LEU B 1 67 ? 19.142 -8.094 21.829 1.00 13.01 67 LEU B O 1
ATOM 2920 N N . ILE B 1 68 ? 16.988 -8.461 21.233 1.00 12.83 68 ILE B N 1
ATOM 2921 C CA . ILE B 1 68 ? 17.171 -8.377 19.794 1.00 12.50 68 ILE B CA 1
ATOM 2922 C C . ILE B 1 68 ? 16.293 -7.274 19.200 1.00 12.38 68 ILE B C 1
ATOM 2923 O O . ILE B 1 68 ? 15.070 -7.409 19.112 1.00 13.21 68 ILE B O 1
ATOM 2928 N N . HIS B 1 69 ? 16.917 -6.160 18.824 1.00 12.21 69 HIS B N 1
ATOM 2929 C CA . HIS B 1 69 ? 16.205 -5.010 18.292 1.00 12.35 69 HIS B CA 1
ATOM 2930 C C . HIS B 1 69 ? 15.583 -5.296 16.922 1.00 12.78 69 HIS B C 1
ATOM 2931 O O . HIS B 1 69 ? 15.934 -6.268 16.243 1.00 13.25 69 HIS B O 1
ATOM 2938 N N . GLY B 1 70 ? 14.697 -4.384 16.509 1.00 13.27 70 GLY B N 1
ATOM 2939 C CA . GLY B 1 70 ? 14.009 -4.472 15.236 1.00 13.90 70 GLY B CA 1
ATOM 2940 C C . GLY B 1 70 ? 14.552 -3.502 14.209 1.00 13.30 70 GLY B C 1
ATOM 2941 O O . GLY B 1 70 ? 15.766 -3.226 14.178 1.00 13.67 70 GLY B O 1
ATOM 2942 N N . CYS B 1 71 ? 13.704 -3.041 13.304 1.00 14.46 71 CYS B N 1
ATOM 2943 C CA . CYS B 1 71 ? 14.161 -2.238 12.186 1.00 14.52 71 CYS B CA 1
ATOM 2944 C C . CYS B 1 71 ? 14.660 -0.888 12.668 1.00 14.28 71 CYS B C 1
ATOM 2945 O O . CYS B 1 71 ? 14.261 -0.369 13.699 1.00 16.30 71 CYS B O 1
ATOM 2948 N N . CYS B 1 72 ? 15.526 -0.293 11.835 1.00 13.24 72 CYS B N 1
ATOM 2949 C CA . CYS B 1 72 ? 15.766 1.139 11.896 1.00 13.60 72 CYS B CA 1
ATOM 2950 C C . CYS B 1 72 ? 16.399 1.597 13.196 1.00 12.64 72 CYS B C 1
ATOM 2951 O O . CYS B 1 72 ? 16.441 2.801 13.478 1.00 13.45 72 CYS B O 1
ATOM 2954 N N . LEU B 1 73 ? 16.927 0.660 13.982 1.00 13.18 73 LEU B N 1
ATOM 2955 C CA . LEU B 1 73 ? 17.363 0.860 15.351 1.00 12.62 73 LEU B CA 1
ATOM 2956 C C . LEU B 1 73 ? 18.539 -0.088 15.601 1.00 12.12 73 LEU B C 1
ATOM 2957 O O . LEU B 1 73 ? 18.856 -0.939 14.771 1.00 12.50 73 LEU B O 1
ATOM 2962 N N . THR B 1 74 ? 19.182 0.100 16.752 1.00 11.70 74 THR B N 1
ATOM 2963 C CA . THR B 1 74 ? 20.271 -0.784 17.173 1.00 11.77 74 THR B CA 1
ATOM 2964 C C . THR B 1 74 ? 19.958 -1.288 18.571 1.00 11.42 74 THR B C 1
ATOM 2965 O O . THR B 1 74 ? 18.842 -1.106 19.093 1.00 12.38 74 THR B O 1
ATOM 2969 N N . GLY B 1 75 ? 20.937 -1.926 19.221 1.00 11.06 75 GLY B N 1
ATOM 2970 C CA . GLY B 1 75 ? 20.773 -2.363 20.596 1.00 11.46 75 GLY B CA 1
ATOM 2971 C C . GLY B 1 75 ? 20.527 -1.225 21.565 1.00 11.35 75 GLY B C 1
ATOM 2972 O O . GLY B 1 75 ? 20.074 -1.451 22.688 1.00 12.17 75 GLY B O 1
ATOM 2973 N N . MET B 1 76 ? 20.812 0.016 21.154 1.00 12.07 76 MET B N 1
ATOM 2974 C CA . MET B 1 76 ? 20.382 1.196 21.891 1.00 11.88 76 MET B CA 1
ATOM 2975 C C . MET B 1 76 ? 18.896 1.143 22.255 1.00 11.85 76 MET B C 1
ATOM 2976 O O . MET B 1 76 ? 18.506 1.706 23.281 1.00 12.37 76 MET B O 1
ATOM 2981 N N . THR B 1 77 ? 18.064 0.454 21.491 1.00 11.91 77 THR B N 1
ATOM 2982 C CA . THR B 1 77 ? 16.660 0.277 21.765 1.00 12.29 77 THR B CA 1
ATOM 2983 C C . THR B 1 77 ? 16.441 0.016 23.246 1.00 12.27 77 THR B C 1
ATOM 2984 O O . THR B 1 77 ? 15.468 0.507 23.828 1.00 13.38 77 THR B O 1
ATOM 2988 N N . TRP B 1 78 ? 17.244 -0.887 23.828 1.00 12.26 78 TRP B N 1
ATOM 2989 C CA . TRP B 1 78 ? 17.066 -1.433 25.159 1.00 12.71 78 TRP B CA 1
ATOM 2990 C C . TRP B 1 78 ? 17.814 -0.698 26.262 1.00 12.92 78 TRP B C 1
ATOM 2991 O O . TRP B 1 7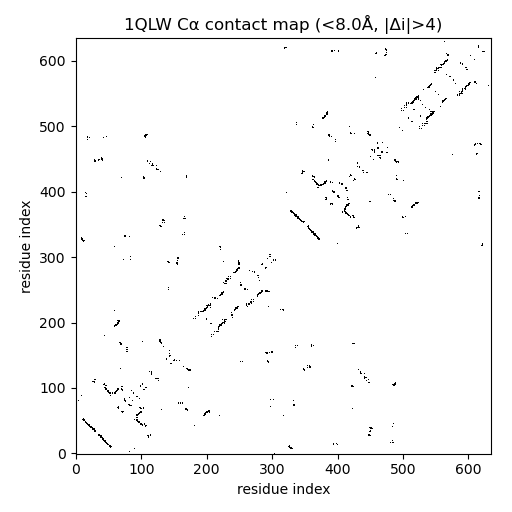8 ? 17.726 -1.092 27.431 1.00 13.79 78 TRP B O 1
ATOM 3002 N N . GLU B 1 79 ? 18.602 0.306 25.889 1.00 12.61 79 GLU B N 1
ATOM 3003 C CA . GLU B 1 79 ? 19.459 1.038 26.808 1.00 12.39 79 GLU B CA 1
ATOM 3004 C C . GLU B 1 79 ? 18.660 2.194 27.397 1.00 13.08 79 GLU B C 1
ATOM 3005 O O . GLU B 1 79 ? 17.421 2.131 27.453 1.00 15.93 79 GLU B O 1
ATOM 3011 N N . THR B 1 80 ? 19.266 3.260 27.884 1.00 12.97 80 THR B N 1
ATOM 3012 C CA . THR B 1 80 ? 18.503 4.377 28.445 1.00 12.64 80 THR B CA 1
ATOM 3013 C C . THR B 1 80 ? 17.433 4.824 27.461 1.00 12.48 80 THR B C 1
ATOM 3014 O O . THR B 1 80 ? 17.698 4.942 26.269 1.00 13.11 80 THR B O 1
ATOM 3018 N N . THR B 1 81 ? 16.236 5.081 27.978 1.00 12.92 81 THR B N 1
ATOM 3019 C CA . THR B 1 81 ? 15.161 5.518 27.089 1.00 13.50 81 THR B CA 1
ATOM 3020 C C . THR B 1 81 ? 15.493 6.877 26.505 1.00 13.26 81 THR B C 1
ATOM 3021 O O . THR B 1 81 ? 16.346 7.634 27.024 1.00 13.51 81 THR B O 1
ATOM 3025 N N . PRO B 1 82 ? 14.791 7.331 25.461 1.00 14.12 82 PRO B N 1
ATOM 3026 C CA . PRO B 1 82 ? 15.061 8.633 24.857 1.00 15.03 82 PRO B CA 1
ATOM 3027 C C . PRO B 1 82 ? 14.955 9.792 25.829 1.00 14.74 82 PRO B C 1
ATOM 3028 O O . PRO B 1 82 ? 15.664 10.792 25.670 1.00 16.31 82 PRO B O 1
ATOM 3032 N N . ASP B 1 83 ? 14.074 9.691 26.828 1.00 14.98 83 ASP B N 1
ATOM 3033 C CA . ASP B 1 83 ? 13.899 10.722 27.834 1.00 15.82 83 ASP B CA 1
ATOM 3034 C C . ASP B 1 83 ? 14.716 10.491 29.103 1.00 16.09 83 ASP B C 1
ATOM 3035 O O . ASP B 1 83 ? 14.509 11.204 30.086 1.00 19.84 83 ASP B O 1
ATOM 3040 N N . GLY B 1 84 ? 15.668 9.563 29.096 1.00 15.04 84 GLY B N 1
ATOM 3041 C CA . GLY B 1 84 ? 16.648 9.469 30.165 1.00 15.17 84 GLY B CA 1
ATOM 3042 C C . GLY B 1 84 ? 16.359 8.462 31.260 1.00 15.36 84 GLY B C 1
ATOM 3043 O O . GLY B 1 84 ? 17.071 8.476 32.278 1.00 17.51 84 GLY B O 1
ATOM 3044 N N . ARG B 1 85 ? 15.370 7.603 31.086 1.00 15.19 85 ARG B N 1
ATOM 3045 C CA . ARG B 1 85 ? 14.985 6.665 32.143 1.00 15.03 85 ARG B CA 1
ATOM 3046 C C . ARG B 1 85 ? 15.655 5.319 31.935 1.00 13.96 85 ARG B C 1
ATOM 3047 O O . ARG B 1 85 ? 16.167 4.971 30.865 1.00 14.49 85 ARG B O 1
ATOM 3055 N N . MET B 1 86 ? 15.617 4.511 32.993 1.00 15.03 86 MET B N 1
ATOM 3056 C CA . MET B 1 86 ? 16.141 3.166 32.961 1.00 16.12 86 MET B CA 1
ATOM 3057 C C . MET B 1 86 ? 15.519 2.375 31.827 1.00 17.67 86 MET B C 1
ATOM 3058 O O . MET B 1 86 ? 14.298 2.334 31.666 1.00 18.88 86 MET B O 1
ATOM 3063 N N . GLY B 1 87 ? 16.377 1.683 31.089 1.00 19.76 87 GLY B N 1
ATOM 3064 C CA . GLY B 1 87 ? 15.938 0.772 30.043 1.00 21.83 87 GLY B CA 1
ATOM 3065 C C . GLY B 1 87 ? 15.820 -0.658 30.557 1.00 21.34 87 GLY B C 1
ATOM 3066 O O . GLY B 1 87 ? 16.216 -0.997 31.678 1.00 24.20 87 GLY B O 1
ATOM 3067 N N . TRP B 1 88 ? 15.353 -1.529 29.667 1.00 19.59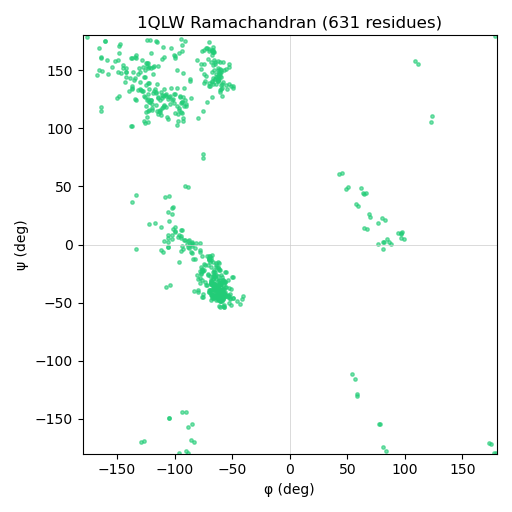 88 TRP B N 1
ATOM 3068 C CA . TRP B 1 88 ? 15.214 -2.939 30.015 1.00 19.89 88 TRP B CA 1
ATOM 3069 C C . TRP B 1 88 ? 16.560 -3.625 30.212 1.00 20.88 88 TRP B C 1
ATOM 3070 O O . TRP B 1 88 ? 16.622 -4.536 31.049 1.00 22.38 88 TRP B O 1
ATOM 3081 N N . ASP B 1 89 ? 17.646 -3.223 29.540 1.00 20.52 89 ASP B N 1
ATOM 3082 C CA . ASP B 1 89 ? 18.947 -3.870 29.776 1.00 20.77 89 ASP B CA 1
ATOM 3083 C C . ASP B 1 89 ? 19.291 -3.764 31.267 1.00 21.09 89 ASP B C 1
ATOM 3084 O O . ASP B 1 89 ? 19.504 -4.758 31.961 1.00 22.72 89 ASP B O 1
ATOM 3089 N N . GLU B 1 90 ? 19.256 -2.539 31.779 1.00 18.20 90 GLU B N 1
ATOM 3090 C CA . GLU B 1 90 ? 19.611 -2.304 33.168 1.00 17.72 90 GLU B CA 1
ATOM 3091 C C . GLU B 1 90 ? 18.582 -2.897 34.123 1.00 16.97 90 GLU B C 1
ATOM 3092 O O . GLU B 1 90 ? 18.943 -3.471 35.145 1.00 17.42 90 GLU B O 1
ATOM 3098 N N . TYR B 1 91 ? 17.289 -2.762 33.801 1.00 16.70 91 TYR B N 1
ATOM 3099 C CA . TYR B 1 91 ? 16.262 -3.299 34.694 1.00 17.12 91 TYR B CA 1
ATOM 3100 C C . TYR B 1 91 ? 16.382 -4.808 34.815 1.00 16.32 91 TYR B C 1
ATOM 3101 O O . TYR B 1 91 ? 16.307 -5.358 35.917 1.00 16.88 91 TYR B O 1
ATOM 3110 N N . PHE B 1 92 ? 16.571 -5.497 33.689 1.00 15.82 92 PHE B N 1
ATOM 3111 C CA . PHE B 1 92 ? 16.734 -6.948 33.723 1.00 16.23 92 PHE B CA 1
ATOM 3112 C C . PHE B 1 92 ? 17.927 -7.364 34.568 1.00 16.20 92 PHE B C 1
ATOM 3113 O O . PHE B 1 92 ? 17.837 -8.289 35.376 1.00 17.19 92 PHE B O 1
ATOM 3121 N N . LEU B 1 93 ? 19.055 -6.648 34.432 1.00 16.15 93 LEU B N 1
ATOM 3122 C CA . LEU B 1 93 ? 20.221 -6.902 35.270 1.00 16.45 93 LEU B CA 1
ATOM 3123 C C . LEU B 1 93 ? 19.871 -6.759 36.745 1.00 16.92 93 LEU B C 1
ATOM 3124 O O . LEU B 1 93 ? 20.257 -7.584 37.575 1.00 17.70 93 LEU B O 1
ATOM 3132 N N . ARG B 1 94 ? 19.171 -5.664 37.083 1.00 17.00 94 ARG B N 1
ATOM 3133 C CA . ARG B 1 94 ? 18.803 -5.421 38.475 1.00 18.45 94 ARG B CA 1
ATOM 3134 C C . ARG B 1 94 ? 17.820 -6.447 39.014 1.00 18.72 94 ARG B C 1
ATOM 3135 O O . ARG B 1 94 ? 17.803 -6.702 40.220 1.00 20.79 94 ARG B O 1
ATOM 3143 N N . LYS B 1 95 ? 17.066 -7.097 38.140 1.00 18.16 95 LYS B N 1
ATOM 3144 C CA . LYS B 1 95 ? 16.160 -8.181 38.504 1.00 19.07 95 LYS B CA 1
ATOM 3145 C C . LYS B 1 95 ? 16.876 -9.516 38.556 1.00 19.18 95 LYS B C 1
ATOM 3146 O O . LYS B 1 95 ? 16.224 -10.537 38.818 1.00 22.02 95 LYS B O 1
ATOM 3152 N N . GLY B 1 96 ? 18.180 -9.577 38.302 1.00 18.74 96 GLY B N 1
ATOM 3153 C CA . GLY B 1 96 ? 18.927 -10.804 38.435 1.00 18.67 96 GLY B CA 1
ATOM 3154 C C . GLY B 1 96 ? 19.172 -11.612 37.190 1.00 17.46 96 GLY B C 1
ATOM 3155 O O . GLY B 1 96 ? 19.668 -12.738 37.274 1.00 18.77 96 GLY B O 1
ATOM 3156 N N . TYR B 1 97 ? 18.868 -11.030 36.031 1.00 16.38 97 TYR B N 1
ATOM 3157 C CA . TYR B 1 97 ? 19.118 -11.717 34.788 1.00 15.94 97 TYR B CA 1
ATOM 3158 C C . TYR B 1 97 ? 20.358 -11.205 34.060 1.00 16.28 97 TYR B C 1
ATOM 3159 O O . TYR B 1 97 ? 20.550 -10.000 33.915 1.00 17.99 97 TYR B O 1
ATOM 3168 N N . SER B 1 98 ? 21.157 -12.144 33.582 1.00 16.08 98 SER B N 1
ATOM 3169 C CA . SER B 1 98 ? 22.267 -11.811 32.705 1.00 16.09 98 SER B CA 1
ATOM 3170 C C . SER B 1 98 ? 21.638 -11.380 31.371 1.00 15.51 98 SER B C 1
ATOM 3171 O O . SER B 1 98 ? 20.625 -11.945 30.959 1.00 17.59 98 SER B O 1
ATOM 3174 N N . THR B 1 99 ? 22.185 -10.346 30.767 1.00 14.14 99 THR B N 1
ATOM 3175 C CA . THR B 1 99 ? 21.663 -9.797 29.539 1.00 15.89 99 THR B CA 1
ATOM 3176 C C . THR B 1 99 ? 22.709 -9.794 28.445 1.00 14.84 99 THR B C 1
ATOM 3177 O O . THR B 1 99 ? 23.884 -9.493 28.667 1.00 17.60 99 THR B O 1
ATOM 3181 N N . TYR B 1 100 ? 22.270 -10.149 27.253 1.00 13.96 100 TYR B N 1
ATOM 3182 C CA . TYR B 1 100 ? 23.082 -10.164 26.043 1.00 14.36 100 TYR B CA 1
ATOM 3183 C C . TYR B 1 100 ? 22.354 -9.282 25.036 1.00 13.89 100 TYR B C 1
ATOM 3184 O O . TYR B 1 100 ? 21.263 -9.653 24.594 1.00 16.93 100 TYR B O 1
ATOM 3193 N N . VAL B 1 101 ? 22.911 -8.124 24.725 1.00 12.54 101 VAL B N 1
ATOM 3194 C CA . VAL B 1 101 ? 22.247 -7.148 23.871 1.00 12.21 101 VAL B CA 1
ATOM 3195 C C . VAL B 1 101 ? 23.007 -7.101 22.555 1.00 11.94 101 VAL B C 1
ATOM 3196 O O . VAL B 1 101 ? 24.194 -6.759 22.539 1.00 12.57 101 VAL B O 1
ATOM 3200 N N . ILE B 1 102 ? 22.349 -7.443 21.460 1.00 11.93 102 ILE B N 1
ATOM 3201 C CA . ILE B 1 102 ? 23.015 -7.525 20.187 1.00 12.04 102 ILE B CA 1
ATOM 3202 C C . ILE B 1 102 ? 22.809 -6.302 19.305 1.00 11.56 102 ILE B C 1
ATOM 3203 O O . ILE B 1 102 ? 21.880 -5.523 19.499 1.00 12.95 102 ILE B O 1
ATOM 3208 N N . ASP B 1 103 ? 23.695 -6.183 18.292 1.00 11.25 103 ASP B N 1
ATOM 3209 C CA . ASP B 1 103 ? 23.341 -5.427 17.095 1.00 11.31 103 ASP B CA 1
ATOM 3210 C C . ASP B 1 103 ? 23.190 -6.475 15.984 1.00 11.79 103 ASP B C 1
ATOM 3211 O O . ASP B 1 103 ? 24.067 -7.328 15.808 1.00 12.25 103 ASP B O 1
ATOM 3216 N N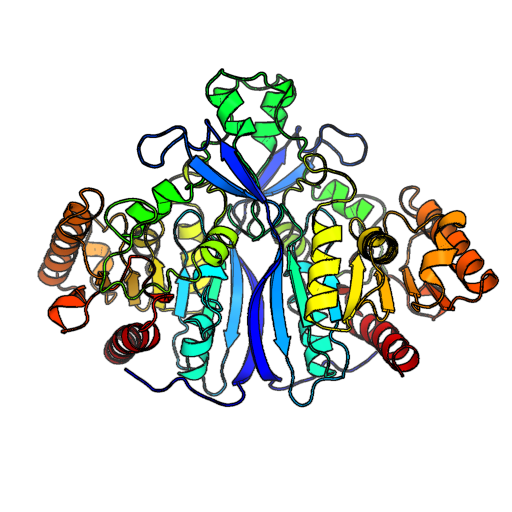 . GLN B 1 104 ? 22.056 -6.454 15.287 1.00 11.64 104 GLN B N 1
ATOM 3217 C CA . GLN B 1 104 ? 21.844 -7.406 14.209 1.00 11.91 104 GLN B CA 1
ATOM 3218 C C . GLN B 1 104 ? 22.999 -7.373 13.213 1.00 11.85 104 GLN B C 1
ATOM 3219 O O . GLN B 1 104 ? 23.658 -6.355 13.033 1.00 12.42 104 GLN B O 1
ATOM 3225 N N . SER B 1 105 ? 23.187 -8.483 12.511 1.00 13.05 105 SER B N 1
ATOM 3226 C CA . SER B 1 105 ? 24.100 -8.511 11.370 1.00 13.13 105 SER B CA 1
ATOM 3227 C C . SER B 1 105 ? 23.762 -7.317 10.475 1.00 12.07 105 SER B C 1
ATOM 3228 O O . SER B 1 105 ? 22.606 -7.015 10.183 1.00 13.69 105 SER B O 1
ATOM 3231 N N . GLY B 1 106 ? 24.810 -6.618 10.030 1.00 12.77 106 GLY B N 1
ATOM 3232 C CA . GLY B 1 106 ? 24.646 -5.505 9.129 1.00 13.13 106 GLY B CA 1
ATOM 3233 C C . GLY B 1 106 ? 23.976 -4.291 9.714 1.00 12.04 106 GLY B C 1
ATOM 3234 O O . GLY B 1 106 ? 23.419 -3.475 8.976 1.00 14.05 106 GLY B O 1
ATOM 3235 N N . ARG B 1 107 ? 24.060 -4.096 11.025 1.00 12.17 107 ARG B N 1
ATOM 3236 C CA . ARG B 1 107 ? 23.467 -2.960 11.718 1.00 11.60 107 ARG B CA 1
ATOM 3237 C C . ARG B 1 107 ? 24.434 -2.551 12.817 1.00 10.94 107 ARG B C 1
ATOM 3238 O O . ARG B 1 107 ? 25.061 -3.387 13.462 1.00 11.49 107 ARG B O 1
ATOM 3246 N N . GLY B 1 108 ? 24.486 -1.260 13.144 1.00 11.79 108 GLY B N 1
ATOM 3247 C CA . GLY B 1 108 ? 25.240 -0.842 14.315 1.00 11.84 108 GLY B CA 1
ATOM 3248 C C . GLY B 1 108 ? 26.694 -1.237 14.231 1.00 10.98 108 GLY B C 1
ATOM 3249 O O . GLY B 1 108 ? 27.378 -0.985 13.222 1.00 11.64 108 GLY B O 1
ATOM 3250 N N . ARG B 1 109 ? 27.184 -1.897 15.275 1.00 10.42 109 ARG B N 1
ATOM 3251 C CA . ARG B 1 109 ? 28.572 -2.320 15.354 1.00 11.05 109 ARG B CA 1
ATOM 3252 C C . ARG B 1 109 ? 28.878 -3.597 14.600 1.00 10.26 109 ARG B C 1
ATOM 3253 O O . ARG B 1 109 ? 30.040 -4.017 14.586 1.00 11.30 109 ARG B O 1
ATOM 3261 N N . SER B 1 110 ? 27.880 -4.171 13.939 1.00 10.46 110 SER B N 1
ATOM 3262 C CA . SER B 1 110 ? 28.001 -5.397 13.142 1.00 10.69 110 SER B CA 1
ATOM 3263 C C . SER B 1 110 ? 28.214 -5.040 11.681 1.00 10.65 110 SER B C 1
ATOM 3264 O O . SER B 1 110 ? 27.348 -4.407 11.047 1.00 11.67 110 SER B O 1
ATOM 3267 N N . ALA B 1 111 ? 29.371 -5.383 11.116 1.00 10.78 111 ALA B N 1
ATOM 3268 C CA . ALA B 1 111 ? 29.796 -4.893 9.824 1.00 11.26 111 ALA B CA 1
ATOM 3269 C C . ALA B 1 111 ? 28.851 -5.211 8.673 1.00 11.70 111 ALA B C 1
ATOM 3270 O O . ALA B 1 111 ? 28.422 -6.343 8.492 1.00 13.38 111 ALA B O 1
ATOM 3272 N N . THR B 1 112 ? 28.667 -4.207 7.824 1.00 12.66 112 THR B N 1
ATOM 3273 C CA . THR B 1 112 ? 28.127 -4.353 6.479 1.00 13.22 112 THR B CA 1
ATOM 3274 C C . THR B 1 112 ? 29.299 -4.567 5.523 1.00 12.66 112 THR B C 1
ATOM 3275 O O . THR B 1 112 ? 30.478 -4.501 5.911 1.00 14.25 112 THR B O 1
ATOM 3279 N N . ASP B 1 113 ? 28.993 -4.820 4.261 1.00 14.80 113 ASP B N 1
ATOM 3280 C CA . ASP B 1 113 ? 29.965 -4.914 3.186 1.00 15.52 113 ASP B CA 1
ATOM 3281 C C . ASP B 1 113 ? 29.742 -3.744 2.227 1.00 14.04 113 ASP B C 1
ATOM 3282 O O . ASP B 1 113 ? 28.606 -3.598 1.758 1.00 16.44 113 ASP B O 1
ATOM 3287 N N . ILE B 1 114 ? 30.756 -2.928 1.964 1.00 13.22 114 ILE B N 1
ATOM 3288 C CA . ILE B 1 114 ? 30.613 -1.810 1.039 1.00 12.67 114 ILE B CA 1
ATOM 3289 C C . ILE B 1 114 ? 31.108 -2.146 -0.362 1.00 12.65 114 ILE B C 1
ATOM 3290 O O . ILE B 1 114 ? 31.122 -1.288 -1.239 1.00 13.50 114 ILE B O 1
ATOM 3295 N N . SER B 1 115 ? 31.463 -3.415 -0.607 1.00 12.58 115 SER B N 1
ATOM 3296 C CA . SER B 1 115 ? 32.040 -3.790 -1.889 1.00 13.07 115 SER B CA 1
ATOM 3297 C C . SER B 1 115 ? 31.099 -3.522 -3.053 1.00 12.71 115 SER B C 1
ATOM 3298 O O . SER B 1 115 ? 31.581 -3.088 -4.114 1.00 13.66 115 SER B O 1
ATOM 3301 N N . ALA B 1 116 ? 29.808 -3.781 -2.910 1.00 13.26 116 ALA B N 1
ATOM 3302 C CA . ALA B 1 116 ? 28.893 -3.605 -4.041 1.00 13.63 116 ALA B CA 1
ATOM 3303 C C . ALA B 1 116 ? 28.701 -2.133 -4.365 1.00 13.43 116 ALA B C 1
ATOM 3304 O O . ALA B 1 116 ? 28.669 -1.744 -5.535 1.00 15.04 116 ALA B O 1
ATOM 3306 N N . ILE B 1 117 ? 28.623 -1.289 -3.335 1.00 13.63 117 ILE B N 1
ATOM 3307 C CA . ILE B 1 117 ? 28.511 0.148 -3.571 1.00 13.65 117 ILE B CA 1
ATOM 3308 C C . ILE B 1 117 ? 29.712 0.629 -4.361 1.00 13.35 117 ILE B C 1
ATOM 3309 O O . ILE B 1 117 ? 29.617 1.351 -5.350 1.00 14.28 117 ILE B O 1
ATOM 3314 N N . ASN B 1 118 ? 30.913 0.217 -3.931 1.00 13.68 118 ASN B N 1
ATOM 3315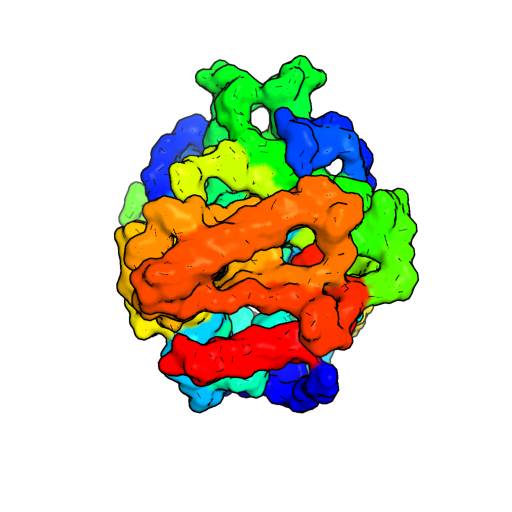 C CA . ASN B 1 118 ? 32.131 0.649 -4.611 1.00 13.75 118 ASN B CA 1
ATOM 3316 C C . ASN B 1 118 ? 32.251 0.047 -6.000 1.00 13.76 118 ASN B C 1
ATOM 3317 O O . ASN B 1 118 ? 32.762 0.705 -6.919 1.00 14.48 118 ASN B O 1
ATOM 3322 N N . ALA B 1 119 ? 31.751 -1.179 -6.216 1.00 13.24 119 ALA B N 1
ATOM 3323 C CA . ALA B 1 119 ? 31.740 -1.759 -7.558 1.00 13.61 119 ALA B CA 1
ATOM 3324 C C . ALA B 1 119 ? 30.869 -0.925 -8.505 1.00 13.35 119 ALA B C 1
ATOM 3325 O O . ALA B 1 119 ? 31.229 -0.749 -9.678 1.00 14.56 119 ALA B O 1
ATOM 3327 N N . VAL B 1 120 ? 29.724 -0.471 -8.034 1.00 13.96 120 VAL B N 1
ATOM 3328 C CA . VAL B 1 120 ? 28.871 0.383 -8.864 1.00 14.06 120 VAL B CA 1
ATOM 3329 C C . VAL B 1 120 ? 29.573 1.695 -9.148 1.00 14.23 120 VAL B C 1
ATOM 3330 O O . VAL B 1 120 ? 29.597 2.173 -10.291 1.00 15.32 120 VAL B O 1
ATOM 3334 N N . LYS B 1 121 ? 30.182 2.292 -8.128 1.00 14.75 121 LYS B N 1
ATOM 3335 C CA . LYS B 1 121 ? 30.912 3.534 -8.305 1.00 15.78 121 LYS B CA 1
ATOM 3336 C C . LYS B 1 121 ? 32.019 3.445 -9.345 1.00 16.42 121 LYS B C 1
ATOM 3337 O O . LYS B 1 121 ? 32.241 4.363 -10.131 1.00 19.34 121 LYS B O 1
ATOM 3343 N N . LEU B 1 122 ? 32.704 2.304 -9.379 1.00 15.80 122 LEU B N 1
ATOM 3344 C CA . LEU B 1 122 ? 33.791 2.051 -10.305 1.00 16.99 122 LEU B CA 1
ATOM 3345 C C . LEU B 1 122 ? 33.316 1.594 -11.680 1.00 16.92 122 LEU B C 1
ATOM 3346 O O . LEU B 1 122 ? 34.170 1.344 -12.536 1.00 21.47 122 LEU B O 1
ATOM 3351 N N . GLY B 1 123 ? 32.015 1.418 -11.883 1.00 16.94 123 GLY B N 1
ATOM 3352 C CA . GLY B 1 123 ? 31.523 1.001 -13.185 1.00 18.56 123 GLY B CA 1
ATOM 3353 C C . GLY B 1 123 ? 31.562 -0.494 -13.417 1.00 18.23 123 GLY B C 1
ATOM 3354 O O . GLY B 1 123 ? 31.280 -0.972 -14.523 1.00 20.22 123 GLY B O 1
ATOM 3355 N N . LYS B 1 124 ? 31.932 -1.251 -12.392 1.00 16.54 124 LYS B N 1
ATOM 3356 C CA . LYS B 1 124 ? 32.073 -2.686 -12.554 1.00 17.11 124 LYS B CA 1
ATOM 3357 C C . LYS B 1 124 ? 30.742 -3.426 -12.497 1.00 16.97 124 LYS B C 1
ATOM 3358 O O . LYS B 1 124 ? 30.616 -4.536 -13.018 1.00 19.94 124 LYS B O 1
ATOM 3364 N N . ALA B 1 125 ? 29.766 -2.851 -11.820 1.00 15.68 125 ALA B N 1
ATOM 3365 C CA . ALA B 1 125 ? 28.466 -3.468 -11.614 1.00 15.66 125 ALA B CA 1
ATOM 3366 C C . ALA B 1 125 ? 27.372 -2.484 -11.965 1.00 15.97 125 ALA B C 1
ATOM 3367 O O . ALA B 1 125 ? 27.560 -1.280 -11.726 1.00 16.60 125 ALA B O 1
ATOM 3369 N N . PRO B 1 126 ? 26.219 -2.954 -12.395 1.00 17.52 126 PRO B N 1
ATOM 3370 C CA . PRO B 1 126 ? 25.082 -2.079 -12.655 1.00 18.57 126 PRO B CA 1
ATOM 3371 C C . PRO B 1 126 ? 24.495 -1.534 -11.367 1.00 17.26 126 PRO B C 1
ATOM 3372 O O . PRO B 1 126 ? 24.642 -2.117 -10.296 1.00 16.80 126 PRO B O 1
ATOM 3376 N N . ALA B 1 127 ? 23.746 -0.426 -11.450 1.00 18.47 127 ALA B N 1
ATOM 3377 C CA . ALA B 1 127 ? 23.159 0.206 -10.273 1.00 18.42 127 ALA B CA 1
ATOM 3378 C C . ALA B 1 127 ? 22.220 -0.700 -9.497 1.00 17.86 127 ALA B C 1
ATOM 3379 O O . ALA B 1 127 ? 22.090 -0.574 -8.276 1.00 18.04 127 ALA B O 1
ATOM 3381 N N . SER B 1 128 ? 21.598 -1.685 -10.135 1.00 18.31 128 SER B N 1
ATOM 3382 C CA . SER B 1 128 ? 20.766 -2.655 -9.436 1.00 19.49 128 SER B CA 1
ATOM 3383 C C . SER B 1 128 ? 21.540 -3.521 -8.453 1.00 19.47 128 SER B C 1
ATOM 3384 O O . SER B 1 128 ? 20.928 -4.128 -7.569 1.00 22.56 128 SER B O 1
ATOM 3387 N N . SER B 1 129 ? 22.870 -3.569 -8.547 1.00 18.20 129 SER B N 1
ATOM 3388 C CA . SER B 1 129 ? 23.731 -4.264 -7.605 1.00 18.82 129 SER B CA 1
ATOM 3389 C C . SER B 1 129 ? 23.800 -3.556 -6.250 1.00 17.53 129 SER B C 1
ATOM 3390 O O . SER B 1 129 ? 24.321 -4.114 -5.280 1.00 18.72 129 SER B O 1
ATOM 3393 N N . LEU B 1 130 ? 23.403 -2.280 -6.208 1.00 16.04 130 LEU B N 1
ATOM 3394 C CA . LEU B 1 130 ? 23.428 -1.571 -4.940 1.00 15.01 130 LEU B CA 1
ATOM 3395 C C . LEU B 1 130 ? 22.543 -2.285 -3.942 1.00 15.67 130 LEU B C 1
ATOM 3396 O O . LEU B 1 130 ? 21.498 -2.825 -4.321 1.00 16.36 130 LEU B O 1
ATOM 3401 N N . PRO B 1 131 ? 22.926 -2.312 -2.675 1.00 15.70 131 PRO B N 1
ATOM 3402 C CA . PRO B 1 131 ? 22.095 -2.943 -1.675 1.00 17.06 131 PRO B CA 1
ATOM 3403 C C . PRO B 1 131 ? 20.760 -2.240 -1.513 1.00 16.01 131 PRO B C 1
ATOM 3404 O O . PRO B 1 131 ? 20.678 -1.022 -1.620 1.00 17.79 131 PRO B O 1
ATOM 3408 N N . ASP B 1 132 ? 19.731 -3.016 -1.209 1.00 17.32 132 ASP B N 1
ATOM 3409 C CA . ASP B 1 132 ? 18.411 -2.479 -0.884 1.00 18.36 132 ASP B CA 1
ATOM 3410 C C . ASP B 1 132 ? 18.496 -1.906 0.542 1.00 17.64 132 ASP B C 1
ATOM 3411 O O . ASP B 1 132 ? 18.764 -2.678 1.468 1.00 20.26 132 ASP B O 1
ATOM 3419 N N . LEU B 1 133 ? 18.336 -0.602 0.695 1.00 15.36 133 LEU B N 1
ATOM 3420 C CA . LEU B 1 133 ? 18.494 0.115 1.946 1.00 14.71 133 LEU B CA 1
ATOM 3421 C C . LEU B 1 133 ? 17.258 0.955 2.228 1.00 14.01 133 LEU B C 1
ATOM 3422 O O . LEU B 1 133 ? 16.622 1.454 1.280 1.00 15.85 133 LEU B O 1
ATOM 3427 N N . PHE B 1 134 ? 16.979 1.204 3.495 1.00 13.84 134 PHE B N 1
ATOM 3428 C CA . PHE B 1 134 ? 15.922 2.156 3.823 1.00 15.15 134 PHE B CA 1
ATOM 3429 C C . PHE B 1 134 ? 16.258 2.844 5.144 1.00 14.35 134 PHE B C 1
ATOM 3430 O O . PHE B 1 134 ? 17.006 2.305 5.956 1.00 15.41 134 PHE B O 1
ATOM 3438 N N . ALA B 1 135 ? 15.664 3.997 5.344 1.00 14.53 135 ALA B N 1
ATOM 3439 C CA . ALA B 1 135 ? 15.669 4.660 6.631 1.00 14.73 135 ALA B CA 1
ATOM 3440 C C . ALA B 1 135 ? 14.241 5.141 6.871 1.00 15.29 135 ALA B C 1
ATOM 3441 O O . ALA B 1 135 ? 13.585 5.618 5.940 1.00 17.69 135 ALA B O 1
ATOM 3443 N N . ALA B 1 136 ? 13.781 5.057 8.106 1.00 15.75 136 ALA B N 1
ATOM 3444 C CA . ALA B 1 136 ? 12.455 5.536 8.458 1.00 15.98 136 ALA B CA 1
ATOM 3445 C C . ALA B 1 136 ? 12.583 6.999 8.872 1.00 15.62 136 ALA B C 1
ATOM 3446 O O . ALA B 1 136 ? 13.277 7.328 9.837 1.00 17.83 136 ALA B O 1
ATOM 3448 N N . GLY B 1 137 ? 11.908 7.872 8.141 1.00 14.76 137 GLY B N 1
ATOM 3449 C CA . GLY B 1 137 ? 11.853 9.272 8.518 1.00 15.61 137 GLY B CA 1
ATOM 3450 C C . GLY B 1 137 ? 11.019 9.480 9.778 1.00 14.99 137 GLY B C 1
ATOM 3451 O O . GLY B 1 137 ? 10.272 8.608 10.211 1.00 16.27 137 GLY B O 1
ATOM 3452 N N . HIS B 1 138 ? 11.111 10.678 10.330 1.00 14.52 138 HIS B N 1
ATOM 3453 C CA . HIS B 1 138 ? 10.395 11.000 11.561 1.00 15.57 138 HIS B CA 1
ATOM 3454 C C . HIS B 1 138 ? 8.889 10.795 11.377 1.00 15.89 138 HIS B C 1
ATOM 3455 O O . HIS B 1 138 ? 8.209 10.246 12.243 1.00 15.95 138 HIS B O 1
ATOM 3462 N N . GLU B 1 139 ? 8.390 11.314 10.264 1.00 16.49 139 GLU B N 1
ATOM 3463 C CA . GLU B 1 139 ? 6.956 11.270 9.978 1.00 17.50 139 GLU B CA 1
ATOM 3464 C C . GLU B 1 139 ? 6.465 9.835 9.837 1.00 17.19 139 GLU B C 1
ATOM 3465 O O . GLU B 1 139 ? 5.422 9.424 10.385 1.00 18.56 139 GLU B O 1
ATOM 3471 N N . ALA B 1 140 ? 7.227 9.037 9.099 1.00 17.34 140 ALA B N 1
ATOM 3472 C CA . ALA B 1 140 ? 6.897 7.636 8.895 1.00 18.03 140 ALA B CA 1
ATOM 3473 C C . ALA B 1 140 ? 6.963 6.861 10.211 1.00 17.26 140 ALA B C 1
ATOM 3474 O O . ALA B 1 140 ? 6.073 6.055 10.498 1.00 17.80 140 ALA B O 1
ATOM 3476 N N . ALA B 1 141 ? 8.001 7.092 10.992 1.00 15.95 141 ALA B N 1
ATOM 3477 C CA . ALA B 1 141 ? 8.185 6.404 12.258 1.00 15.42 141 ALA B CA 1
ATOM 3478 C C . ALA B 1 141 ? 7.081 6.726 13.245 1.00 15.27 141 ALA B C 1
ATOM 3479 O O . ALA B 1 141 ? 6.630 5.840 13.978 1.00 15.74 141 ALA B O 1
ATOM 3481 N N . TRP B 1 142 ? 6.599 7.964 13.260 1.00 15.66 142 TRP B N 1
ATOM 3482 C CA . TRP B 1 142 ? 5.500 8.322 14.171 1.00 16.07 142 TRP B CA 1
ATOM 3483 C C . TRP B 1 142 ? 4.309 7.385 13.987 1.00 16.22 142 TRP B C 1
ATOM 3484 O O . TRP B 1 142 ? 3.676 6.970 14.957 1.00 17.37 142 TRP B O 1
ATOM 3495 N N . ALA B 1 143 ? 3.980 7.116 12.721 1.00 17.40 143 ALA B N 1
ATOM 3496 C CA . ALA B 1 143 ? 2.847 6.240 12.395 1.00 18.64 143 ALA B CA 1
ATOM 3497 C C . ALA B 1 143 ? 3.166 4.778 12.623 1.00 18.45 143 ALA B C 1
ATOM 3498 O O . ALA B 1 143 ? 2.332 4.023 13.151 1.00 19.37 143 ALA B O 1
ATOM 3500 N N . ILE B 1 144 ? 4.358 4.324 12.224 1.00 17.61 144 ILE B N 1
ATOM 3501 C CA . ILE B 1 144 ? 4.749 2.930 12.437 1.00 17.69 144 ILE B CA 1
ATOM 3502 C C . ILE B 1 144 ? 4.719 2.608 13.927 1.00 16.37 144 ILE B C 1
ATOM 3503 O O . ILE B 1 144 ? 4.311 1.527 14.343 1.00 17.69 144 ILE B O 1
ATOM 3508 N N . PHE B 1 145 ? 5.156 3.570 14.760 1.00 15.23 145 PHE B N 1
ATOM 3509 C CA . PHE B 1 145 ? 5.230 3.336 16.189 1.00 14.43 145 PHE B CA 1
ATOM 3510 C C . PHE B 1 145 ? 3.919 3.598 16.918 1.00 14.68 145 PHE B C 1
ATOM 3511 O O . PHE B 1 145 ? 3.817 3.328 18.112 1.00 15.37 145 PHE B O 1
ATOM 3519 N N . ARG B 1 146 ? 2.938 4.134 16.200 1.00 15.20 146 ARG B N 1
ATOM 3520 C CA . ARG B 1 146 ? 1.600 4.388 16.716 1.00 15.83 146 ARG B CA 1
ATOM 3521 C C . ARG B 1 146 ? 1.592 5.422 17.832 1.00 16.39 146 ARG B C 1
ATOM 3522 O O . ARG B 1 146 ? 0.857 5.303 18.820 1.00 18.14 146 ARG B O 1
ATOM 3530 N N . PHE B 1 147 ? 2.351 6.515 17.658 1.00 16.07 147 PHE B N 1
ATOM 3531 C CA . PHE B 1 147 ? 2.363 7.583 18.648 1.00 16.30 147 PHE B CA 1
ATOM 3532 C C . PHE B 1 147 ? 1.118 8.462 18.543 1.00 16.75 147 PHE B C 1
ATOM 3533 O O . PHE B 1 147 ? 0.758 9.110 19.524 1.00 18.50 147 PHE B O 1
ATOM 3541 N N . GLY B 1 148 ? 0.508 8.500 17.366 1.00 17.67 148 GLY B N 1
ATOM 3542 C CA . GLY B 1 148 ? -0.678 9.349 17.155 1.00 19.08 148 GLY B CA 1
ATOM 3543 C C . GLY B 1 148 ? -1.112 9.171 15.712 1.00 20.80 148 GLY B C 1
ATOM 3544 O O . GLY B 1 148 ? -0.518 8.409 14.958 1.00 22.01 148 GLY B O 1
ATOM 3545 N N . PRO B 1 149 ? -2.181 9.880 15.336 1.00 22.98 149 PRO B N 1
ATOM 3546 C CA . PRO B 1 149 ? -2.811 9.699 14.041 1.00 25.50 149 PRO B CA 1
ATOM 3547 C C . PRO B 1 149 ? -1.998 10.172 12.864 1.00 27.65 149 PRO B C 1
ATOM 3548 O O . PRO B 1 149 ? -2.056 9.623 11.763 1.00 31.54 149 PRO B O 1
ATOM 3552 N N . ARG B 1 150 ? -1.121 11.141 13.077 1.00 26.11 150 ARG B N 1
ATOM 3553 C CA . ARG B 1 150 ? -0.221 11.641 12.038 1.00 27.27 150 ARG B CA 1
ATOM 3554 C C . ARG B 1 150 ? 0.824 12.500 12.727 1.00 23.85 150 ARG B C 1
ATOM 3555 O O . ARG B 1 150 ? 0.512 13.101 13.749 1.00 23.93 150 ARG B O 1
ATOM 3563 N N . TYR B 1 151 ? 2.058 12.524 12.251 1.00 22.71 151 TYR B N 1
ATOM 3564 C CA . TYR B 1 151 ? 3.088 13.355 12.877 1.00 21.63 151 TYR B CA 1
ATOM 3565 C C . TYR B 1 151 ? 2.681 14.812 12.779 1.00 22.29 151 TYR B C 1
ATOM 3566 O O . TYR B 1 151 ? 2.228 15.229 11.706 1.00 24.10 151 TYR B O 1
ATOM 3575 N N . PRO B 1 152 ? 2.964 15.609 13.798 1.00 23.24 152 PRO B N 1
ATOM 3576 C CA . PRO B 1 152 ? 3.513 15.259 15.085 1.00 22.94 152 PRO B CA 1
ATOM 3577 C C . PRO B 1 152 ? 2.462 15.296 16.197 1.00 22.13 152 PRO B C 1
ATOM 3578 O O . PRO B 1 152 ? 2.692 15.723 17.325 1.00 22.25 152 PRO B O 1
ATOM 3582 N N . ASP B 1 153 ? 1.274 14.792 15.894 1.00 21.88 153 ASP B N 1
ATOM 3583 C CA . ASP B 1 153 ? 0.150 14.788 16.821 1.00 22.75 153 ASP B CA 1
ATOM 3584 C C . ASP B 1 153 ? 0.113 13.475 17.584 1.00 20.67 153 ASP B C 1
ATOM 3585 O O . ASP B 1 153 ? -0.011 12.407 16.984 1.00 20.76 153 ASP B O 1
ATOM 3590 N N . ALA B 1 154 ? 0.170 13.561 18.912 1.00 20.91 154 ALA B N 1
ATOM 3591 C CA . ALA B 1 154 ? 0.184 12.361 19.729 1.00 20.94 154 ALA B CA 1
ATOM 3592 C C . ALA B 1 154 ? -1.189 12.000 20.277 1.00 20.56 154 ALA B C 1
ATOM 3593 O O . ALA B 1 154 ? -2.013 12.876 20.536 1.00 22.98 154 ALA B O 1
ATOM 3595 N N . PHE B 1 155 ? -1.412 10.711 20.483 1.00 19.46 155 PHE B N 1
ATOM 3596 C CA . PHE B 1 155 ? -2.649 10.273 21.121 1.00 19.76 155 PHE B CA 1
ATOM 3597 C C . PHE B 1 155 ? -2.562 10.867 22.534 1.00 20.87 155 PHE B C 1
ATOM 3598 O O . PHE B 1 155 ? -1.498 10.900 23.158 1.00 21.35 155 PHE B O 1
ATOM 3606 N N . LYS B 1 156 ? -3.717 11.290 23.076 1.00 22.13 156 LYS B N 1
ATOM 3607 C CA . LYS B 1 156 ? -3.745 11.861 24.414 1.00 23.37 156 LYS B CA 1
ATOM 3608 C C . LYS B 1 156 ? -3.260 10.895 25.483 1.00 22.92 156 LYS B C 1
ATOM 3609 O O . LYS B 1 156 ? -2.607 11.316 26.443 1.00 25.81 156 LYS B O 1
ATOM 3611 N N . ASP B 1 157 ? -3.495 9.597 25.328 1.00 21.21 157 ASP B N 1
ATOM 3612 C CA . ASP B 1 157 ? -3.123 8.605 26.318 1.00 21.15 157 ASP B CA 1
ATOM 3613 C C . ASP B 1 157 ? -1.820 7.866 26.003 1.00 20.26 157 ASP B C 1
ATOM 3614 O O . ASP B 1 157 ? -1.526 6.857 26.639 1.00 21.34 157 ASP B O 1
ATOM 3619 N N . THR B 1 158 ? -1.045 8.343 25.016 1.00 19.10 158 THR B N 1
ATOM 3620 C CA . THR B 1 158 ? 0.166 7.597 24.695 1.00 19.03 158 THR B CA 1
ATOM 3621 C C . THR B 1 158 ? 1.072 7.465 25.912 1.00 18.94 158 THR B C 1
ATOM 3622 O O . THR B 1 158 ? 1.286 8.399 26.682 1.00 20.36 158 THR B O 1
ATOM 3626 N N . GLN B 1 159 ? 1.653 6.272 26.042 1.00 17.21 159 GLN B N 1
ATOM 3627 C CA . GLN B 1 159 ? 2.697 6.063 27.040 1.00 17.29 159 GLN B CA 1
ATOM 3628 C C . GLN B 1 159 ? 4.063 6.491 26.521 1.00 16.75 159 GLN B C 1
ATOM 3629 O O . GLN B 1 159 ? 5.033 6.532 27.292 1.00 17.29 159 GLN B O 1
ATOM 3635 N N . PHE B 1 160 ? 4.227 6.749 25.217 1.00 16.39 160 PHE B N 1
ATOM 3636 C CA . PHE B 1 160 ? 5.584 7.091 24.750 1.00 15.95 160 PHE B CA 1
ATOM 3637 C C . PHE B 1 160 ? 5.918 8.491 25.209 1.00 16.53 160 PHE B C 1
ATOM 3638 O O . PHE B 1 160 ? 5.063 9.388 25.136 1.00 17.67 160 PHE B O 1
ATOM 3646 N N . PRO B 1 161 ? 7.153 8.749 25.638 1.00 16.72 161 PRO B N 1
ATOM 3647 C CA . PRO B 1 161 ? 7.585 10.089 26.041 1.00 17.72 161 PRO B CA 1
ATOM 3648 C C . PRO B 1 161 ? 7.818 10.967 24.828 1.00 17.41 161 PRO B C 1
ATOM 3649 O O . PRO B 1 161 ? 8.966 11.240 24.414 1.00 17.85 161 PRO B O 1
ATOM 3653 N N . VAL B 1 162 ? 6.748 11.424 24.183 1.00 17.86 162 VAL B N 1
ATOM 3654 C CA . VAL B 1 162 ? 6.804 12.176 22.952 1.00 18.15 162 VAL B CA 1
ATOM 3655 C C . VAL B 1 162 ? 7.537 13.497 23.073 1.00 17.80 162 VAL B C 1
ATOM 3656 O O . VAL B 1 162 ? 8.045 13.997 22.068 1.00 18.46 162 VAL B O 1
ATOM 3660 N N . GLN B 1 163 ? 7.697 14.044 24.271 1.00 18.10 163 GLN B N 1
ATOM 3661 C CA . GLN B 1 163 ? 8.529 15.221 24.462 1.00 19.63 163 GLN B CA 1
ATOM 3662 C C . GLN B 1 163 ? 9.993 14.953 24.083 1.00 18.50 163 GLN B C 1
ATOM 3663 O O . GLN B 1 163 ? 10.729 15.897 23.816 1.00 20.99 163 GLN B O 1
ATOM 3669 N N . ALA B 1 164 ? 10.406 13.706 24.082 1.00 16.78 164 ALA B N 1
ATOM 3670 C CA . ALA B 1 164 ? 11.741 13.266 23.728 1.00 15.93 164 ALA B CA 1
ATOM 3671 C C . ALA B 1 164 ? 11.795 12.674 22.325 1.00 14.89 164 ALA B C 1
ATOM 3672 O O . ALA B 1 164 ? 12.721 11.933 21.974 1.00 15.48 164 ALA B O 1
ATOM 3674 N N . GLN B 1 165 ? 10.880 13.092 21.450 1.00 15.72 165 GLN B N 1
ATOM 3675 C CA . GLN B 1 165 ? 10.888 12.619 20.071 1.00 15.30 165 GLN B CA 1
ATOM 3676 C C . GLN B 1 165 ? 12.196 12.940 19.371 1.00 14.65 165 GLN B C 1
ATOM 3677 O O . GLN B 1 165 ? 12.685 12.077 18.625 1.00 14.91 165 GLN B O 1
ATOM 3683 N N . ALA B 1 166 ? 12.800 14.099 19.591 1.00 15.01 166 ALA B N 1
ATOM 3684 C CA . ALA B 1 166 ? 14.065 14.407 18.914 1.00 15.52 166 ALA B CA 1
ATOM 3685 C C . ALA B 1 166 ? 15.171 13.422 19.296 1.00 14.72 166 ALA B C 1
ATOM 3686 O O . ALA B 1 166 ? 16.004 13.042 18.457 1.00 15.20 166 ALA B O 1
ATOM 3688 N N . GLU B 1 167 ? 15.188 13.019 20.566 1.00 14.35 167 GLU B N 1
ATOM 3689 C CA . GLU B 1 167 ? 16.135 12.031 21.036 1.00 14.21 167 GLU B CA 1
ATOM 3690 C C . GLU B 1 167 ? 15.851 10.677 20.427 1.00 13.46 167 GLU B C 1
ATOM 3691 O O . GLU B 1 167 ? 16.797 9.950 20.062 1.00 13.70 167 GLU B O 1
ATOM 3697 N N . LEU B 1 168 ? 14.594 10.264 20.308 1.00 13.51 168 LEU B N 1
ATOM 3698 C CA . LEU B 1 168 ? 14.313 9.016 19.617 1.00 13.17 168 LEU B CA 1
ATOM 3699 C C . LEU B 1 168 ? 14.881 9.060 18.196 1.00 12.74 168 LEU B C 1
ATOM 3700 O O . LEU B 1 168 ? 15.513 8.105 17.737 1.00 13.09 168 LEU B O 1
ATOM 3705 N N . TRP B 1 169 ? 14.682 10.182 17.492 1.00 13.15 169 TRP B N 1
ATOM 3706 C CA . TRP B 1 169 ? 15.178 10.236 16.114 1.00 12.94 169 TRP B CA 1
ATOM 3707 C C . TRP B 1 169 ? 16.687 10.077 16.071 1.00 12.47 169 TRP B C 1
ATOM 3708 O O . TRP B 1 169 ? 17.227 9.512 15.099 1.00 13.25 169 TRP B O 1
ATOM 3719 N N . GLN B 1 170 ? 17.395 10.565 17.090 1.00 11.70 170 GLN B N 1
ATOM 3720 C CA . GLN B 1 170 ? 18.839 10.391 17.123 1.00 11.77 170 GLN B CA 1
ATOM 3721 C C . GLN B 1 170 ? 19.259 8.929 17.141 1.00 11.32 170 GLN B C 1
ATOM 3722 O O . GLN B 1 170 ? 20.361 8.633 16.636 1.00 12.19 170 GLN B O 1
ATOM 3728 N N . GLN B 1 171 ? 18.481 8.005 17.710 1.00 12.04 171 GLN B N 1
ATOM 3729 C CA . GLN B 1 171 ? 18.905 6.613 17.754 1.00 11.76 171 GLN B CA 1
ATOM 3730 C C . GLN B 1 171 ? 18.516 5.796 16.533 1.00 11.81 171 GLN B C 1
ATOM 3731 O O . GLN B 1 171 ? 18.863 4.612 16.474 1.00 12.40 171 GLN B O 1
ATOM 3737 N N . MET B 1 172 ? 17.793 6.399 15.593 1.00 11.94 172 MET B N 1
ATOM 3738 C CA . MET B 1 172 ? 17.336 5.679 14.401 1.00 12.30 172 MET B CA 1
ATOM 3739 C C . MET B 1 172 ? 18.409 5.736 13.320 1.00 12.27 172 MET B C 1
ATOM 3740 O O . MET B 1 172 ? 19.080 6.758 13.133 1.00 13.70 172 MET B O 1
ATOM 3745 N N . VAL B 1 173 ? 18.575 4.612 12.621 1.00 12.26 173 VAL B N 1
ATOM 3746 C CA . VAL B 1 173 ? 19.648 4.429 11.666 1.00 11.33 173 VAL B CA 1
ATOM 3747 C C . VAL B 1 173 ? 19.154 3.764 10.407 1.00 11.83 173 VAL B C 1
ATOM 3748 O O . VAL B 1 173 ? 18.133 3.052 10.414 1.00 12.78 173 VAL B O 1
ATOM 3752 N N . PRO B 1 174 ? 19.904 3.877 9.309 1.00 12.00 174 PRO B N 1
ATOM 3753 C CA . PRO B 1 174 ? 19.600 3.109 8.107 1.00 13.12 174 PRO B CA 1
ATOM 3754 C C . PRO B 1 174 ? 19.638 1.605 8.354 1.00 12.71 174 PRO B C 1
ATOM 3755 O O . PRO B 1 174 ? 20.409 1.065 9.138 1.00 13.21 174 PRO B O 1
ATOM 3759 N N . ASP B 1 175 ? 18.813 0.926 7.569 1.00 12.92 175 ASP B N 1
ATOM 3760 C CA . ASP B 1 175 ? 18.558 -0.502 7.710 1.00 12.87 175 ASP B CA 1
ATOM 3761 C C . ASP B 1 175 ? 18.924 -1.227 6.429 1.00 12.94 175 ASP B C 1
ATOM 3762 O O . ASP B 1 175 ? 18.424 -0.903 5.349 1.00 14.12 175 ASP B O 1
ATOM 3767 N N . TRP B 1 176 ? 19.824 -2.197 6.563 1.00 13.70 176 TRP B N 1
ATOM 3768 C CA . TRP B 1 176 ? 20.349 -2.984 5.455 1.00 14.85 176 TRP B CA 1
ATOM 3769 C C . TRP B 1 176 ? 19.664 -4.344 5.329 1.00 16.34 176 TRP B C 1
ATOM 3770 O O . TRP B 1 176 ? 20.120 -5.200 4.547 1.00 19.92 176 TRP B O 1
ATOM 3781 N N . LEU B 1 177 ? 18.567 -4.600 6.031 1.00 15.18 177 LEU B N 1
ATOM 3782 C CA . LEU B 1 177 ? 17.888 -5.882 5.984 1.00 16.00 177 LEU B CA 1
ATOM 3783 C C . LEU B 1 177 ? 17.739 -6.465 4.588 1.00 17.99 177 LEU B C 1
ATOM 3784 O O . LEU B 1 177 ? 18.002 -7.645 4.354 1.00 20.27 177 LEU B O 1
ATOM 3789 N N . GLY B 1 178 ? 17.210 -5.653 3.672 1.00 19.67 178 GLY B N 1
ATOM 3790 C CA . GLY B 1 178 ? 16.805 -6.130 2.361 1.00 23.60 178 GLY B CA 1
ATOM 3791 C C . GLY B 1 178 ? 17.934 -6.583 1.475 1.00 25.21 178 GLY B C 1
ATOM 3792 O O . GLY B 1 178 ? 17.729 -7.223 0.439 1.00 28.18 178 GLY B O 1
ATOM 3793 N N . SER B 1 179 ? 19.157 -6.226 1.833 1.00 22.78 179 SER B N 1
ATOM 3794 C CA . SER B 1 179 ? 20.343 -6.607 1.073 1.00 24.51 179 SER B CA 1
ATOM 3795 C C . SER B 1 179 ? 20.989 -7.887 1.588 1.00 23.81 179 SER B C 1
ATOM 3796 O O . SER B 1 179 ? 22.002 -8.320 1.019 1.00 27.11 179 SER B O 1
ATOM 3799 N N . MET B 1 180 ? 20.472 -8.502 2.630 1.00 21.58 180 MET B N 1
ATOM 3800 C CA . MET B 1 180 ? 20.937 -9.774 3.176 1.00 20.46 180 MET B CA 1
ATOM 3801 C C . MET B 1 180 ? 19.864 -10.808 2.847 1.00 19.17 180 MET B C 1
ATOM 3802 O O . MET B 1 180 ? 18.697 -10.458 2.656 1.00 21.37 180 MET B O 1
ATOM 3807 N N . PRO B 1 181 ? 20.199 -12.088 2.894 1.00 21.04 181 PRO B N 1
ATOM 3808 C CA . PRO B 1 181 ? 19.239 -13.146 2.639 1.00 21.51 181 PRO B CA 1
ATOM 3809 C C . PRO B 1 181 ? 18.212 -13.258 3.757 1.00 19.48 181 PRO B C 1
ATOM 3810 O O . PRO B 1 181 ? 18.273 -12.627 4.819 1.00 18.67 181 PRO B O 1
ATOM 3814 N N . THR B 1 182 ? 17.239 -14.127 3.508 1.00 20.15 182 THR B N 1
ATOM 3815 C CA . THR B 1 182 ? 16.201 -14.494 4.459 1.00 20.40 182 THR B CA 1
ATOM 3816 C C . THR B 1 182 ? 16.227 -16.006 4.583 1.00 20.32 182 THR B C 1
ATOM 3817 O O . THR B 1 182 ? 16.143 -16.678 3.547 1.00 23.21 182 THR B O 1
ATOM 3821 N N . PRO B 1 183 ? 16.323 -16.548 5.786 1.00 19.89 183 PRO B N 1
ATOM 3822 C CA . PRO B 1 183 ? 16.443 -15.818 7.027 1.00 19.18 183 PRO B CA 1
ATOM 3823 C C . PRO B 1 183 ? 17.679 -14.942 7.136 1.00 17.42 183 PRO B C 1
ATOM 3824 O O . PRO B 1 183 ? 18.757 -15.244 6.612 1.00 17.84 183 PRO B O 1
ATOM 3828 N N . ASN B 1 184 ? 17.511 -13.820 7.825 1.00 16.37 184 ASN B N 1
ATOM 3829 C CA . ASN B 1 184 ? 18.612 -12.884 8.009 1.00 15.95 184 ASN B CA 1
ATOM 3830 C C . ASN B 1 184 ? 19.763 -13.619 8.681 1.00 15.21 184 ASN B C 1
ATOM 3831 O O . ASN B 1 184 ? 19.527 -14.480 9.553 1.00 16.24 184 ASN B O 1
ATOM 3836 N N . PRO B 1 185 ? 21.022 -13.232 8.438 1.00 14.91 185 PRO B N 1
ATOM 3837 C CA . PRO B 1 185 ? 22.183 -13.836 9.097 1.00 15.19 185 PRO B CA 1
ATOM 3838 C C . PRO B 1 185 ? 22.136 -13.789 10.612 1.00 14.49 185 PRO B C 1
ATOM 3839 O O . PRO B 1 185 ? 22.750 -14.634 11.298 1.00 15.72 185 PRO B O 1
ATOM 3843 N N . THR B 1 186 ? 21.384 -12.847 11.191 1.00 13.94 186 THR B N 1
ATOM 3844 C CA . THR B 1 186 ? 21.206 -12.794 12.625 1.00 14.05 186 THR B CA 1
ATOM 3845 C C . THR B 1 186 ? 20.649 -14.112 13.152 1.00 14.10 186 THR B C 1
ATOM 3846 O O . THR B 1 186 ? 20.973 -14.520 14.268 1.00 15.25 186 THR B O 1
ATOM 3850 N N . VAL B 1 187 ? 19.762 -14.747 12.398 1.00 14.68 187 VAL B N 1
ATOM 3851 C CA . VAL B 1 187 ? 19.109 -15.985 12.850 1.00 15.99 187 VAL B CA 1
ATOM 3852 C C . VAL B 1 187 ? 20.103 -17.083 13.168 1.00 15.73 187 VAL B C 1
ATOM 3853 O O . VAL B 1 187 ? 20.073 -17.663 14.256 1.00 17.88 187 VAL B O 1
AT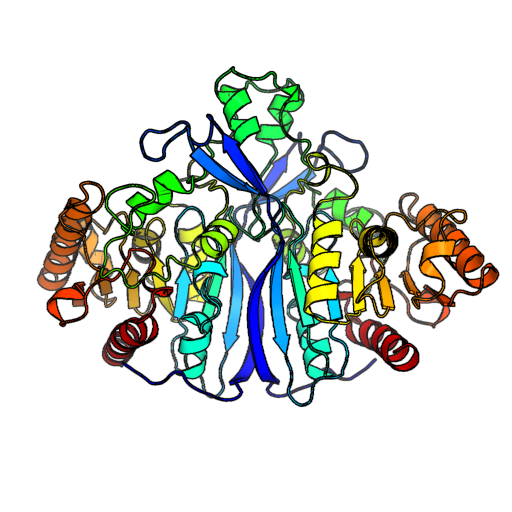OM 3857 N N . ALA B 1 188 ? 21.010 -17.405 12.227 1.00 16.36 188 ALA B N 1
ATOM 3858 C CA . ALA B 1 188 ? 22.024 -18.427 12.500 1.00 16.95 188 ALA B CA 1
ATOM 3859 C C . ALA B 1 188 ? 22.942 -17.993 13.629 1.00 16.16 188 ALA B C 1
ATOM 3860 O O . ALA B 1 188 ? 23.394 -18.821 14.424 1.00 16.82 188 ALA B O 1
ATOM 3862 N N . ASN B 1 189 ? 23.243 -16.689 13.723 1.00 15.35 189 ASN B N 1
ATOM 3863 C CA . ASN B 1 189 ? 24.086 -16.216 14.813 1.00 14.86 189 ASN B CA 1
ATOM 3864 C C . ASN B 1 189 ? 23.397 -16.356 16.166 1.00 14.41 189 ASN B C 1
ATOM 3865 O O . ASN B 1 189 ? 24.067 -16.650 17.175 1.00 15.31 189 ASN B O 1
ATOM 3870 N N . LEU B 1 190 ? 22.066 -16.192 16.220 1.00 14.90 190 LEU B N 1
ATOM 3871 C CA . LEU B 1 190 ? 21.365 -16.397 17.478 1.00 14.73 190 LEU B CA 1
ATOM 3872 C C . LEU B 1 190 ? 21.427 -17.856 17.903 1.00 15.03 190 LEU B C 1
ATOM 3873 O O . LEU B 1 190 ? 21.487 -18.137 19.098 1.00 15.70 190 LEU B O 1
ATOM 3878 N N . SER B 1 191 ? 21.386 -18.794 16.942 1.00 15.47 191 SER B N 1
ATOM 3879 C CA . SER B 1 191 ? 21.547 -20.194 17.288 1.00 16.18 191 SER B CA 1
ATOM 3880 C C . SER B 1 191 ? 22.923 -20.436 17.901 1.00 16.31 191 SER B C 1
ATOM 3881 O O . SER B 1 191 ? 23.063 -21.080 18.938 1.00 17.21 191 SER B O 1
ATOM 3884 N N . LYS B 1 192 ? 23.964 -19.909 17.239 1.00 15.90 192 LYS B N 1
ATOM 3885 C CA . LYS B 1 192 ? 25.308 -20.081 17.781 1.00 16.82 192 LYS B CA 1
ATOM 3886 C C . LYS B 1 192 ? 25.408 -19.515 19.184 1.00 16.06 192 LYS B C 1
ATOM 3887 O O . LYS B 1 192 ? 26.029 -20.136 20.061 1.00 18.16 192 LYS B O 1
ATOM 3893 N N . LEU B 1 193 ? 24.832 -18.331 19.403 1.00 15.40 193 LEU B N 1
ATOM 3894 C CA . LEU B 1 193 ? 24.866 -17.740 20.735 1.00 16.01 193 LEU B CA 1
ATOM 3895 C C . LEU B 1 193 ? 24.110 -18.582 21.754 1.00 16.54 193 LEU B C 1
ATOM 3896 O O . LEU B 1 193 ? 24.615 -18.822 22.862 1.00 17.85 193 LEU B O 1
ATOM 3901 N N . ALA B 1 194 ? 22.913 -19.063 21.408 1.00 16.14 194 ALA B N 1
ATOM 3902 C CA . ALA B 1 194 ? 22.130 -19.877 22.339 1.00 17.55 194 ALA B CA 1
ATOM 3903 C C . ALA B 1 194 ? 22.866 -21.147 22.735 1.00 17.92 194 ALA B C 1
ATOM 3904 O O . ALA B 1 194 ? 22.815 -21.558 23.896 1.00 19.60 194 ALA B O 1
ATOM 3906 N N . ILE B 1 195 ? 23.531 -21.768 21.764 1.00 18.81 195 ILE B N 1
ATOM 3907 C CA . ILE B 1 195 ? 24.306 -22.983 22.029 1.00 21.08 195 ILE B CA 1
ATOM 3908 C C . ILE B 1 195 ? 25.501 -22.654 22.911 1.00 21.25 195 ILE B C 1
ATOM 3909 O O . ILE B 1 195 ? 25.775 -23.378 23.877 1.00 23.37 195 ILE B O 1
ATOM 3914 N N . LYS B 1 196 ? 26.200 -21.563 22.634 1.00 21.03 196 LYS B N 1
ATOM 3915 C CA . LYS B 1 196 ? 27.324 -21.126 23.466 1.00 22.95 196 LYS B CA 1
ATOM 3916 C C . LYS B 1 196 ? 26.889 -20.923 24.907 1.00 24.37 196 LYS B C 1
ATOM 3917 O O . LYS B 1 196 ? 27.590 -21.321 25.841 1.00 26.53 196 LYS B O 1
ATOM 3923 N N . LEU B 1 197 ? 25.744 -20.268 25.098 1.00 22.77 197 LEU B N 1
ATOM 3924 C CA . LEU B 1 197 ? 25.240 -19.979 26.433 1.00 24.24 197 LEU B CA 1
ATOM 3925 C C . LEU B 1 197 ? 24.655 -21.203 27.114 1.00 25.71 197 LEU B C 1
ATOM 3926 O O . LEU B 1 197 ? 24.548 -21.238 28.340 1.00 28.44 197 LEU B O 1
ATOM 3931 N N . ASP B 1 198 ? 24.240 -22.189 26.334 1.00 26.05 198 ASP B N 1
ATOM 3932 C CA . ASP B 1 198 ? 23.612 -23.391 26.840 1.00 26.70 198 ASP B CA 1
ATOM 3933 C C . ASP B 1 198 ? 22.265 -23.032 27.471 1.00 25.48 198 ASP B C 1
ATOM 3934 O O . ASP B 1 198 ? 21.923 -23.496 28.555 1.00 25.05 198 ASP B O 1
ATOM 3939 N N . GLY B 1 199 ? 21.505 -22.178 26.781 1.00 24.56 199 GLY B N 1
ATOM 3940 C CA . GLY B 1 199 ? 20.186 -21.829 27.279 1.00 24.46 199 GLY B CA 1
ATOM 3941 C C . GLY B 1 199 ? 19.995 -20.342 27.472 1.00 24.12 199 GLY B C 1
ATOM 3942 O O . GLY B 1 199 ? 20.659 -19.715 28.303 1.00 28.20 199 GLY B O 1
ATOM 3943 N N . THR B 1 200 ? 19.166 -19.730 26.638 1.00 20.13 200 THR B N 1
ATOM 3944 C CA . THR B 1 200 ? 18.839 -18.317 26.767 1.00 18.06 200 THR B CA 1
ATOM 3945 C C . THR B 1 200 ? 17.380 -18.134 26.356 1.00 17.42 200 THR B C 1
ATOM 3946 O O . THR B 1 200 ? 16.839 -18.857 25.529 1.00 19.65 200 THR B O 1
ATOM 3950 N N . VAL B 1 201 ? 16.790 -17.114 26.947 1.00 15.97 201 VAL B N 1
ATOM 3951 C CA . VAL B 1 201 ? 15.505 -16.599 26.491 1.00 16.45 201 VAL B CA 1
ATOM 3952 C C . VAL B 1 201 ? 15.783 -15.590 25.372 1.00 16.74 201 VAL B C 1
ATOM 3953 O O . VAL B 1 201 ? 16.547 -14.653 25.591 1.00 21.49 201 VAL B O 1
ATOM 3957 N N . LEU B 1 202 ? 15.176 -15.755 24.216 1.00 15.90 202 LEU B N 1
ATOM 3958 C CA . LEU B 1 202 ? 15.300 -14.833 23.109 1.00 14.71 202 LEU B CA 1
ATOM 3959 C C . LEU B 1 202 ? 14.146 -13.846 23.142 1.00 14.81 202 LEU B C 1
ATOM 3960 O O . LEU B 1 202 ? 12.992 -14.287 23.087 1.00 17.34 202 LEU B O 1
ATOM 3965 N N . LEU B 1 203 ? 14.444 -12.560 23.224 1.00 14.27 203 LEU B N 1
ATOM 3966 C CA . LEU B 1 203 ? 13.449 -11.502 23.267 1.00 14.30 203 LEU B CA 1
ATOM 3967 C C . LEU B 1 203 ? 13.670 -10.586 22.067 1.00 13.56 203 LEU B C 1
ATOM 3968 O O . LEU B 1 203 ? 14.724 -9.951 21.957 1.00 14.60 203 LEU B O 1
ATOM 3973 N N . SER B 1 204 ? 12.693 -10.539 21.176 1.00 13.73 204 SER B N 1
ATOM 3974 C CA . SER B 1 204 ? 12.834 -9.796 19.933 1.00 14.32 204 SER B CA 1
ATOM 3975 C C . SER B 1 204 ? 11.725 -8.772 19.767 1.00 14.24 204 SER B C 1
ATOM 3976 O O . SER B 1 204 ? 10.799 -8.672 20.580 1.00 15.04 204 SER B O 1
ATOM 3979 N N . HIS B 1 205 ? 11.827 -7.999 18.693 1.00 14.92 205 HIS B N 1
ATOM 3980 C CA . HIS B 1 205 ? 10.944 -6.860 18.462 1.00 14.87 205 HIS B CA 1
ATOM 3981 C C . HIS B 1 205 ? 10.697 -6.632 16.985 1.00 14.68 205 HIS B C 1
ATOM 3982 O O . HIS B 1 205 ? 11.631 -6.449 16.222 1.00 14.82 205 HIS B O 1
ATOM 3989 N N . SER B 1 206 ? 9.446 -6.544 16.551 1.00 16.73 206 SER B N 1
ATOM 3990 C CA . SER B 1 206 ? 9.090 -6.054 15.218 1.00 18.34 206 SER B CA 1
ATOM 3991 C C . SER B 1 206 ? 9.776 -6.743 14.061 1.00 16.32 206 SER B C 1
ATOM 3992 O O . SER B 1 206 ? 9.470 -7.927 13.884 1.00 16.58 206 SER B O 1
ATOM 3995 N N . GLN B 1 207 ? 10.672 -6.125 13.298 1.00 15.57 207 GLN B N 1
ATOM 3996 C CA . GLN B 1 207 ? 11.386 -6.796 12.217 1.00 14.68 207 GLN B CA 1
ATOM 3997 C C . GLN B 1 207 ? 12.062 -8.093 12.686 1.00 14.48 207 GLN B C 1
ATOM 3998 O O . GLN B 1 207 ? 12.131 -9.066 11.927 1.00 15.11 207 GLN B O 1
ATOM 4004 N N . SER B 1 208 ? 12.594 -8.095 13.915 1.00 13.88 208 SER B N 1
ATOM 4005 C CA . SER B 1 208 ? 13.249 -9.305 14.401 1.00 14.28 208 SER B CA 1
ATOM 4006 C C . SER B 1 208 ? 12.277 -10.224 15.139 1.00 14.40 208 SER B C 1
ATOM 4007 O O . SER B 1 208 ? 12.685 -11.264 15.658 1.00 15.22 208 SER B O 1
ATOM 4010 N N . GLY B 1 209 ? 11.002 -9.855 15.176 1.00 15.11 209 GLY B N 1
ATOM 4011 C CA . GLY B 1 209 ? 9.994 -10.653 15.854 1.00 16.16 209 GLY B CA 1
ATOM 4012 C C . GLY B 1 209 ? 10.023 -12.102 15.412 1.00 15.03 209 GLY B C 1
ATOM 4013 O O . GLY B 1 209 ? 9.938 -12.997 16.247 1.00 17.81 209 GLY B O 1
ATOM 4014 N N . ILE B 1 210 ? 10.176 -12.353 14.111 1.00 14.57 210 ILE B N 1
ATOM 4015 C CA . ILE B 1 210 ? 10.184 -13.700 13.564 1.00 15.61 210 ILE B CA 1
ATOM 4016 C C . ILE B 1 210 ? 11.485 -14.439 13.811 1.00 15.50 210 ILE B C 1
ATOM 4017 O O . ILE B 1 210 ? 11.533 -15.668 13.784 1.00 16.29 210 ILE B O 1
ATOM 4022 N N . TYR B 1 211 ? 12.579 -13.695 14.062 1.00 14.56 211 TYR B N 1
ATOM 4023 C CA . TYR B 1 211 ? 13.879 -14.321 14.163 1.00 14.71 211 TYR B CA 1
ATOM 4024 C C . TYR B 1 211 ? 13.976 -15.484 15.130 1.00 14.56 211 TYR B C 1
ATOM 4025 O O . TYR B 1 211 ? 14.536 -16.526 14.746 1.00 16.24 211 TYR B O 1
ATOM 4034 N N . PRO B 1 212 ? 13.527 -15.371 16.379 1.00 15.22 212 PRO B N 1
ATOM 4035 C CA . PRO B 1 212 ? 13.720 -16.483 17.312 1.00 16.52 212 PRO B CA 1
ATOM 4036 C C . PRO B 1 212 ? 13.038 -17.748 16.824 1.00 15.48 212 PRO B C 1
ATOM 4037 O O . PRO B 1 212 ? 13.515 -18.850 17.117 1.00 16.76 212 PRO B O 1
ATOM 4041 N N . PHE B 1 213 ? 11.891 -17.593 16.153 1.00 16.15 213 PHE B N 1
ATOM 4042 C CA . PHE B 1 213 ? 11.186 -18.759 15.640 1.00 16.79 213 PHE B CA 1
ATOM 4043 C C . PHE B 1 213 ? 11.952 -19.408 14.500 1.00 17.01 213 PHE B C 1
ATOM 4044 O O . PHE B 1 213 ? 12.005 -20.636 14.378 1.00 18.33 213 PHE B O 1
ATOM 4052 N N . GLN B 1 214 ? 12.565 -18.595 13.634 1.00 15.92 214 GLN B N 1
ATOM 4053 C CA . GLN B 1 214 ? 13.415 -19.117 12.569 1.00 16.57 214 GLN B CA 1
ATOM 4054 C C . GLN B 1 214 ? 14.650 -19.795 13.149 1.00 16.61 214 GLN B C 1
ATOM 4055 O O . GLN B 1 214 ? 15.103 -20.829 12.679 1.00 18.98 214 GLN B O 1
ATOM 4061 N N . THR B 1 215 ? 15.200 -19.211 14.217 1.00 16.43 215 THR B N 1
ATOM 4062 C CA . THR B 1 215 ? 16.337 -19.830 14.893 1.00 17.40 215 THR B CA 1
ATOM 4063 C C . THR B 1 215 ? 15.980 -21.212 15.423 1.00 17.61 215 THR B C 1
ATOM 4064 O O . THR B 1 215 ? 16.679 -22.193 15.204 1.00 19.18 215 THR B O 1
ATOM 4068 N N . ALA B 1 216 ? 14.841 -21.305 16.130 1.00 18.21 216 ALA B N 1
ATOM 4069 C CA . ALA B 1 216 ? 14.423 -22.576 16.701 1.00 19.30 216 ALA B CA 1
ATOM 4070 C C . ALA B 1 216 ? 14.128 -23.620 15.637 1.00 19.80 216 ALA B C 1
ATOM 4071 O O . ALA B 1 216 ? 14.407 -24.803 15.870 1.00 22.23 216 ALA B O 1
ATOM 4073 N N . ALA B 1 217 ? 13.580 -23.199 14.496 1.00 20.69 217 ALA B N 1
ATOM 4074 C CA . ALA B 1 217 ? 13.340 -24.135 13.389 1.00 22.41 217 ALA B CA 1
ATOM 4075 C C . ALA B 1 217 ? 14.660 -24.658 12.835 1.00 22.70 217 ALA B C 1
ATOM 4076 O O . ALA B 1 217 ? 14.756 -25.822 12.426 1.00 25.31 217 ALA B O 1
ATOM 4078 N N . MET B 1 218 ? 15.690 -23.820 12.814 1.00 21.84 218 MET B N 1
ATOM 4079 C CA . MET B 1 218 ? 17.014 -24.229 12.346 1.00 22.38 218 MET B CA 1
ATOM 4080 C C . MET B 1 218 ? 17.620 -25.228 13.325 1.00 21.69 218 MET B C 1
ATOM 4081 O O . MET B 1 218 ? 18.146 -26.286 12.963 1.00 24.33 218 MET B O 1
ATOM 4086 N N . ASN B 1 219 ? 17.556 -24.900 14.608 1.00 20.53 219 ASN B N 1
ATOM 4087 C CA . ASN B 1 219 ? 18.110 -25.732 15.673 1.00 21.28 219 ASN B CA 1
ATOM 4088 C C . ASN B 1 219 ? 17.520 -25.280 16.991 1.00 21.45 219 ASN B C 1
ATOM 4089 O O . ASN B 1 219 ? 17.716 -24.134 17.404 1.00 21.16 219 ASN B O 1
ATOM 4094 N N . PRO B 1 220 ? 16.788 -26.146 17.680 1.00 21.91 220 PRO B N 1
ATOM 4095 C CA . PRO B 1 220 ? 16.174 -25.730 18.932 1.00 22.79 220 PRO B CA 1
ATOM 4096 C C . PRO B 1 220 ? 17.125 -25.695 20.108 1.00 22.11 220 PRO B C 1
ATOM 4097 O O . PRO B 1 220 ? 16.754 -25.193 21.169 1.00 22.06 220 PRO B O 1
ATOM 4101 N N . LYS B 1 221 ? 18.365 -26.161 19.935 1.00 21.75 221 LYS B N 1
ATOM 4102 C CA . LYS B 1 221 ? 19.279 -26.273 21.058 1.00 21.86 221 LYS B CA 1
ATOM 4103 C C . LYS B 1 221 ? 19.546 -24.918 21.693 1.00 20.40 221 LYS B C 1
ATOM 4104 O O . LYS B 1 221 ? 19.899 -23.958 21.022 1.00 21.00 221 LYS B O 1
ATOM 4110 N N . GLY B 1 222 ? 19.428 -24.868 23.012 1.00 20.06 222 GLY B N 1
ATOM 4111 C CA . GLY B 1 222 ? 19.739 -23.669 23.770 1.00 20.64 222 GLY B CA 1
ATOM 4112 C C . GLY B 1 222 ? 18.655 -22.611 23.801 1.00 19.24 222 GLY B C 1
ATOM 4113 O O . GLY B 1 222 ? 18.857 -21.563 24.415 1.00 20.58 222 GLY B O 1
ATOM 4114 N N . ILE B 1 223 ? 17.505 -22.857 23.184 1.00 19.02 223 ILE B N 1
ATOM 4115 C CA . ILE B 1 223 ? 16.445 -21.849 23.162 1.00 20.05 223 ILE B CA 1
ATOM 4116 C C . ILE B 1 223 ? 15.461 -22.207 24.261 1.00 20.11 223 ILE B C 1
ATOM 4117 O O . ILE B 1 223 ? 14.655 -23.122 24.109 1.00 22.81 223 ILE B O 1
ATOM 4122 N N . THR B 1 224 ? 15.539 -21.493 25.362 1.00 19.24 224 THR B N 1
ATOM 4123 C CA . THR B 1 224 ? 14.748 -21.809 26.546 1.00 20.15 224 THR B CA 1
ATOM 4124 C C . THR B 1 224 ? 13.318 -21.317 26.456 1.00 19.25 224 THR B C 1
ATOM 4125 O O . THR B 1 224 ? 12.398 -22.010 26.898 1.00 21.12 224 THR B O 1
ATOM 4129 N N . ALA B 1 225 ? 13.124 -20.149 25.897 1.00 17.62 225 ALA B N 1
ATOM 4130 C CA . ALA B 1 225 ? 11.810 -19.538 25.750 1.00 17.12 225 ALA B CA 1
ATOM 4131 C C . ALA B 1 225 ? 11.951 -18.412 24.729 1.00 16.24 225 ALA B C 1
ATOM 4132 O O . ALA B 1 225 ? 13.072 -17.925 24.491 1.00 16.96 225 ALA B O 1
ATOM 4134 N N . ILE B 1 226 ? 10.831 -17.985 24.167 1.00 16.39 226 ILE B N 1
ATOM 4135 C CA . ILE B 1 226 ? 10.816 -16.894 23.214 1.00 15.98 226 ILE B CA 1
ATOM 4136 C C . ILE B 1 226 ? 9.791 -15.850 23.626 1.00 15.50 226 ILE B C 1
ATOM 4137 O O . ILE B 1 226 ? 8.649 -16.186 23.945 1.00 16.76 226 ILE B O 1
ATOM 4142 N N . VAL B 1 227 ? 10.214 -14.598 23.620 1.00 15.42 227 VAL B N 1
ATOM 4143 C CA . VAL B 1 227 ? 9.355 -13.467 23.881 1.00 15.34 227 VAL B CA 1
ATOM 4144 C C . VAL B 1 227 ? 9.459 -12.585 22.627 1.00 15.65 227 VAL B C 1
ATOM 4145 O O . VAL B 1 227 ? 10.582 -12.211 22.260 1.00 17.25 227 VAL B O 1
ATOM 4149 N N . SER B 1 228 ? 8.364 -12.287 21.965 1.00 16.27 228 SER B N 1
ATOM 4150 C CA . SER B 1 228 ? 8.363 -11.495 20.729 1.00 18.00 228 SER B CA 1
ATOM 4151 C C . SER B 1 228 ? 7.462 -10.288 20.951 1.00 17.47 228 SER B C 1
ATOM 4152 O O . SER B 1 228 ? 6.239 -10.456 21.148 1.00 20.53 228 SER B O 1
ATOM 4155 N N . VAL B 1 229 ? 8.013 -9.082 20.935 1.00 16.78 229 VAL B N 1
ATOM 4156 C CA . VAL B 1 229 ? 7.264 -7.857 21.145 1.00 16.51 229 VAL B CA 1
ATOM 4157 C C . VAL B 1 229 ? 6.847 -7.286 19.802 1.00 15.55 229 VAL B C 1
ATOM 4158 O O . VAL B 1 229 ? 7.676 -6.924 18.968 1.00 16.01 229 VAL B O 1
ATOM 4162 N N . GLU B 1 230 ? 5.531 -7.279 19.562 1.00 15.40 230 GLU B N 1
ATOM 4163 C CA . GLU B 1 230 ? 4.951 -6.737 18.348 1.00 15.82 230 GLU B CA 1
ATOM 4164 C C . GLU B 1 230 ? 5.699 -7.174 17.103 1.00 15.55 230 GLU B C 1
ATOM 4165 O O . GLU B 1 230 ? 6.193 -6.350 16.328 1.00 15.88 230 GLU B O 1
ATOM 4171 N N . PRO B 1 231 ? 5.718 -8.473 16.866 1.00 16.37 231 PRO B N 1
ATOM 4172 C CA . PRO B 1 231 ? 6.392 -8.996 15.693 1.00 16.58 231 PRO B CA 1
ATOM 4173 C C . PRO B 1 231 ? 5.747 -8.556 14.394 1.00 17.61 231 PRO B C 1
ATOM 4174 O O . PRO B 1 231 ? 4.527 -8.495 14.268 1.00 19.18 231 PRO B O 1
ATOM 4178 N N . GLY B 1 232 ? 6.580 -8.285 13.393 1.00 17.34 232 GLY B N 1
ATOM 4179 C CA . GLY B 1 232 ? 6.095 -7.993 12.047 1.00 18.73 232 GLY B CA 1
ATOM 4180 C C . GLY B 1 232 ? 5.469 -9.227 11.407 1.00 19.05 232 GLY B C 1
ATOM 4181 O O . GLY B 1 232 ? 4.533 -9.132 10.606 1.00 22.19 232 GLY B O 1
ATOM 4182 N N . GLU B 1 233 ? 5.980 -10.408 11.719 1.00 18.26 233 GLU B N 1
ATOM 4183 C CA . GLU B 1 233 ? 5.450 -11.674 11.262 1.00 20.15 233 GLU B CA 1
ATOM 4184 C C . GLU B 1 233 ? 5.582 -12.679 12.413 1.00 18.86 233 GLU B C 1
ATOM 4185 O O . GLU B 1 233 ? 6.565 -12.685 13.143 1.00 19.05 233 GLU B O 1
ATOM 4191 N N . CYS B 1 234 ? 4.592 -13.556 12.522 1.00 20.82 234 CYS B N 1
ATOM 4192 C CA . CYS B 1 234 ? 4.643 -14.734 13.373 1.00 19.96 234 CYS B CA 1
ATOM 4193 C C . CYS B 1 234 ? 4.706 -15.938 12.427 1.00 19.31 234 CYS B C 1
ATOM 4194 O O . CYS B 1 234 ? 4.401 -15.824 11.233 1.00 20.12 234 CYS B O 1
ATOM 4197 N N . PRO B 1 235 ? 5.164 -17.085 12.894 1.00 19.04 235 PRO B N 1
ATOM 4198 C CA . PRO B 1 235 ? 5.141 -18.285 12.075 1.00 18.54 235 PRO B CA 1
ATOM 4199 C C . PRO B 1 235 ? 3.744 -18.607 11.564 1.00 19.37 235 PRO B C 1
ATOM 4200 O O . PRO B 1 235 ? 2.731 -18.270 12.174 1.00 19.94 235 PRO B O 1
ATOM 4204 N N . LYS B 1 236 ? 3.718 -19.255 10.403 1.00 20.13 236 LYS B N 1
ATOM 4205 C CA . LYS B 1 236 ? 2.435 -19.720 9.878 1.00 21.22 236 LYS B CA 1
ATOM 4206 C C . LYS B 1 236 ? 1.912 -20.795 10.816 1.00 20.03 236 LYS B C 1
ATOM 4207 O O . LYS B 1 236 ? 2.684 -21.605 11.371 1.00 20.55 236 LYS B O 1
ATOM 4213 N N . PRO B 1 237 ? 0.593 -20.933 10.928 1.00 21.02 237 PRO B N 1
ATOM 4214 C CA . PRO B 1 237 ? 0.010 -21.978 11.756 1.00 21.87 237 PRO B CA 1
ATOM 4215 C C . PRO B 1 237 ? 0.483 -23.369 11.365 1.00 22.12 237 PRO B C 1
ATOM 4216 O O . PRO B 1 237 ? 0.678 -24.221 12.247 1.00 24.62 237 PRO B O 1
ATOM 4220 N N . GLU B 1 238 ? 0.768 -23.623 10.082 1.00 23.19 238 GLU B N 1
ATOM 4221 C CA . GLU B 1 238 ? 1.230 -24.927 9.644 1.00 25.48 238 GLU B CA 1
ATOM 4222 C C . GLU B 1 238 ? 2.647 -25.254 10.113 1.00 24.98 238 GLU B C 1
ATOM 4223 O O . GLU B 1 238 ? 3.049 -26.410 9.983 1.00 27.71 238 GLU B O 1
ATOM 4229 N N . ASP B 1 239 ? 3.402 -24.279 10.600 1.00 23.29 239 ASP B N 1
ATOM 4230 C CA . ASP B 1 239 ? 4.801 -24.467 10.965 1.00 23.70 239 ASP B CA 1
ATOM 4231 C C . ASP B 1 239 ? 5.030 -24.548 12.464 1.00 22.26 239 ASP B C 1
ATOM 4232 O O . ASP B 1 239 ? 6.166 -24.361 12.926 1.00 24.26 239 ASP B O 1
ATOM 4237 N N . VAL B 1 240 ? 3.997 -24.853 13.261 1.00 21.50 240 VAL B N 1
ATOM 4238 C CA . VAL B 1 240 ? 4.170 -24.876 14.709 1.00 21.05 240 VAL B CA 1
ATOM 4239 C C . VAL B 1 240 ? 4.842 -26.091 15.307 1.00 22.32 240 VAL B C 1
ATOM 4240 O O . VAL B 1 240 ? 5.349 -26.023 16.430 1.00 22.39 240 VAL B O 1
ATOM 4244 N N . LYS B 1 241 ? 4.829 -27.236 14.641 1.00 25.13 241 LYS B N 1
ATOM 4245 C CA . LYS B 1 241 ? 5.385 -28.482 15.129 1.00 27.83 241 LYS B CA 1
ATOM 4246 C C . LYS B 1 241 ? 6.763 -28.393 15.754 1.00 27.55 241 LYS B C 1
ATOM 4247 O O . LYS B 1 241 ? 6.976 -28.795 16.910 1.00 27.67 241 LYS B O 1
ATOM 4253 N N . PRO B 1 242 ? 7.724 -27.741 15.107 1.00 26.33 242 PRO B N 1
ATOM 4254 C CA . PRO B 1 242 ? 9.074 -27.609 15.651 1.00 26.82 242 PRO B CA 1
ATOM 4255 C C . PRO B 1 242 ? 9.188 -26.750 16.895 1.00 24.82 242 PRO B C 1
ATOM 4256 O O . PRO B 1 242 ? 10.232 -26.743 17.561 1.00 25.91 242 PRO B O 1
ATOM 4260 N N . LEU B 1 243 ? 8.123 -26.049 17.288 1.00 22.90 243 LEU B N 1
ATOM 4261 C CA . LEU B 1 243 ? 8.135 -25.100 18.380 1.00 22.29 243 LEU B CA 1
ATOM 4262 C C . LEU B 1 243 ? 7.375 -25.538 19.614 1.00 22.18 243 LEU B C 1
ATOM 4263 O O . LEU B 1 243 ? 7.295 -24.833 20.624 1.00 22.61 243 LEU B O 1
ATOM 4268 N N . THR B 1 244 ? 6.823 -26.749 19.607 1.00 22.66 244 THR B N 1
ATOM 4269 C CA . THR B 1 244 ? 5.949 -27.182 20.690 1.00 23.73 244 THR B CA 1
ATOM 4270 C C . THR B 1 244 ? 6.619 -27.414 22.028 1.00 23.90 244 THR B C 1
ATOM 4271 O O . THR B 1 244 ? 5.883 -27.652 22.997 1.00 27.07 244 THR B O 1
ATOM 4275 N N . SER B 1 245 ? 7.951 -27.423 22.118 1.00 22.77 245 SER B N 1
ATOM 4276 C CA . SER B 1 245 ? 8.600 -27.575 23.402 1.00 24.05 245 SER B CA 1
ATOM 4277 C C . SER B 1 245 ? 9.210 -26.278 23.923 1.00 22.28 245 SER B C 1
ATOM 4278 O O . SER B 1 245 ? 9.773 -26.292 25.016 1.00 25.27 245 SER B O 1
ATOM 4281 N N . ILE B 1 246 ? 9.001 -25.165 23.244 1.00 20.02 246 ILE B N 1
ATOM 4282 C CA . ILE B 1 246 ? 9.569 -23.878 23.652 1.00 19.29 246 ILE B CA 1
ATOM 4283 C C . ILE B 1 246 ? 8.434 -22.939 24.023 1.00 18.73 246 ILE B C 1
ATOM 4284 O O . ILE B 1 246 ? 7.629 -22.594 23.153 1.00 19.23 246 ILE B O 1
ATOM 4289 N N . PRO B 1 247 ? 8.332 -22.534 25.273 1.00 17.85 247 PRO B N 1
ATOM 4290 C CA . PRO B 1 247 ? 7.262 -21.601 25.648 1.00 18.56 247 PRO B CA 1
ATOM 4291 C C . PRO B 1 247 ? 7.425 -20.283 24.892 1.00 17.74 247 PRO B C 1
ATOM 4292 O O . PRO B 1 247 ? 8.544 -19.778 24.743 1.00 17.43 247 PRO B O 1
ATOM 4296 N N . VAL B 1 248 ? 6.294 -19.724 24.468 1.00 16.94 248 VAL B N 1
ATOM 4297 C CA . VAL B 1 248 ? 6.258 -18.520 23.670 1.00 16.70 248 VAL B CA 1
ATOM 4298 C C . VAL B 1 248 ? 5.317 -17.462 24.218 1.00 16.64 248 VAL B C 1
ATOM 4299 O O . VAL B 1 248 ? 4.160 -17.765 24.553 1.00 17.82 248 VAL B O 1
ATOM 4303 N N . LEU B 1 249 ? 5.794 -16.229 24.294 1.00 16.39 249 LEU B N 1
ATOM 4304 C CA . LEU B 1 249 ? 5.020 -15.089 24.709 1.00 16.32 249 LEU B CA 1
ATOM 4305 C C . LEU B 1 249 ? 5.099 -14.043 23.589 1.00 16.05 249 LEU B C 1
ATOM 4306 O O . LEU B 1 249 ? 6.220 -13.677 23.193 1.00 17.23 249 LEU B O 1
ATOM 4311 N N . VAL B 1 250 ? 3.968 -13.604 23.074 1.00 16.43 250 VAL B N 1
ATOM 4312 C CA . VAL B 1 250 ? 3.892 -12.541 22.067 1.00 16.65 250 VAL B CA 1
ATOM 4313 C C . VAL B 1 250 ? 3.181 -11.370 22.743 1.00 16.87 250 VAL B C 1
ATOM 4314 O O . VAL B 1 250 ? 2.092 -11.576 23.300 1.00 19.17 250 VAL B O 1
ATOM 4318 N N . VAL B 1 251 ? 3.751 -10.174 22.728 1.00 17.03 251 VAL B N 1
ATOM 4319 C CA . VAL B 1 251 ? 3.177 -9.022 23.392 1.00 16.89 251 VAL B CA 1
ATOM 4320 C C . VAL B 1 251 ? 2.778 -7.919 22.428 1.00 16.52 251 VAL B C 1
ATOM 4321 O O . VAL B 1 251 ? 3.576 -7.531 21.574 1.00 17.26 251 VAL B O 1
ATOM 4325 N N . PHE B 1 252 ? 1.551 -7.418 22.581 1.00 16.35 252 PHE B N 1
ATOM 4326 C CA . PHE B 1 252 ? 1.064 -6.307 21.792 1.00 15.65 252 PHE B CA 1
ATOM 4327 C C . PHE B 1 252 ? 0.541 -5.191 22.705 1.00 15.93 252 PHE B C 1
ATOM 4328 O O . PHE B 1 252 ? -0.027 -5.427 23.773 1.00 17.66 252 PHE B O 1
ATOM 4336 N N . GLY B 1 253 ? 0.776 -3.968 22.255 1.00 16.21 253 GLY B N 1
ATOM 4337 C CA . GLY B 1 253 ? 0.351 -2.778 22.944 1.00 15.79 253 GLY B CA 1
ATOM 4338 C C . GLY B 1 253 ? -0.993 -2.252 22.484 1.00 16.13 253 GLY B C 1
ATOM 4339 O O . GLY B 1 253 ? -1.920 -3.037 22.253 1.00 17.20 253 GLY B O 1
ATOM 4340 N N . ASP B 1 254 ? -1.141 -0.935 22.453 1.00 15.94 254 ASP B N 1
ATOM 4341 C CA . ASP B 1 254 ? -2.432 -0.302 22.243 1.00 16.64 254 ASP B CA 1
ATOM 4342 C C . ASP B 1 254 ? -2.483 0.482 20.950 1.00 15.83 254 ASP B C 1
ATOM 4343 O O . ASP B 1 254 ? -1.498 0.583 20.199 1.00 16.86 254 ASP B O 1
ATOM 4348 N N . HIS B 1 255 ? -3.670 0.994 20.641 1.00 17.07 255 HIS B N 1
ATOM 4349 C CA . HIS B 1 255 ? -3.962 1.710 19.421 1.00 17.42 255 HIS B CA 1
ATOM 4350 C C . HIS B 1 255 ? -3.696 0.859 18.182 1.00 17.23 255 HIS B C 1
ATOM 4351 O O . HIS B 1 255 ? -3.374 1.364 17.104 1.00 19.76 255 HIS B O 1
ATOM 4358 N N . ILE B 1 256 ? -3.924 -0.457 18.288 1.00 17.41 256 ILE B N 1
ATOM 4359 C CA . ILE B 1 256 ? -3.625 -1.349 17.175 1.00 18.01 256 ILE B CA 1
ATOM 4360 C C . ILE B 1 256 ? -4.645 -1.245 16.060 1.00 17.97 256 ILE B C 1
ATOM 4361 O O . ILE B 1 256 ? -4.317 -1.196 14.869 1.00 18.25 256 ILE B O 1
ATOM 4366 N N . GLU B 1 257 ? -5.926 -1.240 16.445 1.00 19.89 257 GLU B N 1
ATOM 4367 C CA . GLU B 1 257 ? -6.996 -1.412 15.453 1.00 21.93 257 GLU B CA 1
ATOM 4368 C C . GLU B 1 257 ? -7.055 -0.284 14.456 1.00 21.64 257 GLU B C 1
ATOM 4369 O O . GLU B 1 257 ? -7.410 -0.548 13.283 1.00 23.61 257 GLU B O 1
ATOM 4375 N N . GLU B 1 258 ? -6.612 0.931 14.768 1.00 21.56 258 GLU B N 1
ATOM 4376 C CA . GLU B 1 258 ? -6.686 2.036 13.821 1.00 23.30 258 GLU B CA 1
ATOM 4377 C C . GLU B 1 258 ? -5.519 2.099 12.846 1.00 21.16 258 GLU B C 1
ATOM 4378 O O . GLU B 1 258 ? -5.518 2.969 11.969 1.00 23.47 258 GLU B O 1
ATOM 4384 N N . PHE B 1 259 ? -4.548 1.204 12.937 1.00 18.78 259 PHE B N 1
ATOM 4385 C CA . PHE B 1 259 ? -3.413 1.209 11.995 1.00 18.72 259 PHE B CA 1
ATOM 4386 C C . PHE B 1 259 ? -3.478 -0.044 11.142 1.00 19.72 259 PHE B C 1
ATOM 4387 O O . PHE B 1 259 ? -3.200 -1.139 11.632 1.00 19.99 259 PHE B O 1
ATOM 4395 N N . PRO B 1 260 ? -3.688 0.093 9.828 1.00 20.67 260 PRO B N 1
ATOM 4396 C CA . PRO B 1 260 ? -3.697 -1.064 8.945 1.00 22.15 260 PRO B CA 1
ATOM 4397 C C . PRO B 1 260 ? -2.385 -1.831 8.876 1.00 20.88 260 PRO B C 1
ATOM 4398 O O . PRO B 1 260 ? -2.387 -3.027 8.535 1.00 22.68 260 PRO B O 1
ATOM 4402 N N . ARG B 1 261 ? -1.261 -1.229 9.269 1.00 20.98 261 ARG B N 1
ATOM 4403 C CA . ARG B 1 261 ? 0.004 -1.963 9.308 1.00 21.00 261 ARG B CA 1
ATOM 4404 C C . ARG B 1 261 ? -0.057 -3.011 10.425 1.00 20.29 261 ARG B C 1
ATOM 4405 O O . ARG B 1 261 ? 0.621 -4.038 10.334 1.00 23.01 261 ARG B O 1
ATOM 4413 N N . TRP B 1 262 ? -0.761 -2.692 11.515 1.00 18.50 262 TRP B N 1
ATOM 4414 C CA . TRP B 1 262 ? -0.694 -3.466 12.734 1.00 18.21 262 TRP B CA 1
ATOM 4415 C C . TRP B 1 262 ? -1.875 -4.373 13.030 1.00 17.86 262 TRP B C 1
ATOM 4416 O O . TRP B 1 262 ? -1.660 -5.484 13.537 1.00 18.41 262 TRP B O 1
ATOM 4427 N N . ALA B 1 263 ? -3.091 -3.957 12.678 1.00 18.61 263 ALA B N 1
ATOM 4428 C CA . ALA B 1 263 ? -4.258 -4.803 12.928 1.00 18.45 263 ALA B CA 1
ATOM 4429 C C . ALA B 1 263 ? -4.119 -6.215 12.408 1.00 18.48 263 ALA B C 1
ATOM 4430 O O . ALA B 1 263 ? -4.414 -7.180 13.138 1.00 19.02 263 ALA B O 1
ATOM 4432 N N . PRO B 1 264 ? -3.659 -6.438 11.173 1.00 19.26 264 PRO B N 1
ATOM 4433 C CA . PRO B 1 264 ? -3.552 -7.793 10.655 1.00 19.57 264 PRO B CA 1
ATOM 4434 C C . PRO B 1 264 ? -2.446 -8.596 11.317 1.00 19.20 264 PRO B C 1
ATOM 4435 O O . PRO B 1 264 ? -2.506 -9.830 11.344 1.00 19.78 264 PRO B O 1
ATOM 4439 N N . ARG B 1 265 ? -1.418 -7.924 11.840 1.00 17.88 265 ARG B N 1
ATOM 4440 C CA . ARG B 1 265 ? -0.309 -8.607 12.498 1.00 17.83 265 ARG B CA 1
ATOM 4441 C C . ARG B 1 265 ? -0.743 -9.219 13.823 1.00 17.48 265 ARG B C 1
ATOM 4442 O O . ARG B 1 265 ? -0.368 -10.335 14.170 1.00 19.52 265 ARG B O 1
ATOM 4450 N N . LEU B 1 266 ? -1.554 -8.466 14.568 1.00 17.58 266 LEU B N 1
ATOM 4451 C CA . LEU B 1 266 ? -2.096 -9.002 15.816 1.00 17.73 266 LEU B CA 1
ATOM 4452 C C . LEU B 1 266 ? -2.962 -10.222 15.541 1.00 17.79 266 LEU B C 1
ATOM 4453 O O . LEU B 1 266 ? -2.826 -11.260 16.188 1.00 18.36 266 LEU B O 1
ATOM 4458 N N . LYS B 1 267 ? -3.831 -10.145 14.527 1.00 18.80 267 LYS B N 1
ATOM 4459 C CA . LYS B 1 267 ? -4.669 -11.262 14.126 1.00 20.58 267 LYS B CA 1
ATOM 4460 C C . LYS B 1 267 ? -3.883 -12.498 13.734 1.00 19.76 267 LYS B C 1
ATOM 4461 O O . LYS B 1 267 ? -4.162 -13.631 14.145 1.00 19.48 267 LYS B O 1
ATOM 4467 N N . ALA B 1 268 ? -2.876 -12.292 12.884 1.00 19.29 268 ALA B N 1
ATOM 4468 C CA . ALA B 1 268 ? -2.043 -13.394 12.415 1.00 19.64 268 ALA B CA 1
ATOM 4469 C C . ALA B 1 268 ? -1.294 -14.043 13.565 1.00 19.08 268 ALA B C 1
ATOM 4470 O O . ALA B 1 268 ? -1.081 -15.259 13.600 1.00 19.93 268 ALA B O 1
ATOM 4472 N N . CYS B 1 269 ? -0.832 -13.217 14.521 1.00 17.61 269 CYS B N 1
ATOM 4473 C CA . CYS B 1 269 ? -0.140 -13.798 15.677 1.00 16.80 269 CYS B CA 1
ATOM 4474 C C . CYS B 1 269 ? -1.071 -14.623 16.549 1.00 16.31 269 CYS B C 1
ATOM 4475 O O . CYS B 1 269 ? -0.653 -15.660 17.084 1.00 17.42 269 CYS B O 1
ATOM 4478 N N . HIS B 1 270 ? -2.335 -14.230 16.657 1.00 16.71 270 HIS B N 1
ATOM 4479 C CA . HIS B 1 270 ? -3.294 -15.085 17.372 1.00 17.54 270 HIS B CA 1
ATOM 4480 C C . HIS B 1 270 ? -3.421 -16.440 16.672 1.00 17.02 270 HIS B C 1
ATOM 4481 O O . HIS B 1 270 ? -3.519 -17.484 17.323 1.00 18.53 270 HIS B O 1
ATOM 4488 N N . ALA B 1 271 ? -3.478 -16.427 15.335 1.00 17.58 271 ALA B N 1
ATOM 4489 C CA . ALA B 1 271 ? -3.626 -17.696 14.604 1.00 18.08 271 ALA B CA 1
ATOM 4490 C C . ALA B 1 271 ? -2.455 -18.626 14.888 1.00 17.36 271 ALA B C 1
ATOM 4491 O O . ALA B 1 271 ? -2.624 -19.829 15.070 1.00 18.57 271 ALA B O 1
ATOM 4493 N N . PHE B 1 272 ? -1.245 -18.062 14.924 1.00 17.12 272 PHE B N 1
ATOM 4494 C CA . PHE B 1 272 ? -0.046 -18.805 15.276 1.00 17.47 272 PHE B CA 1
ATOM 4495 C C . PHE B 1 272 ? -0.153 -19.346 16.700 1.00 16.49 272 PHE B C 1
ATOM 4496 O O . PHE B 1 272 ? 0.078 -20.536 16.927 1.00 17.20 272 PHE B O 1
ATOM 4504 N N . ILE B 1 273 ? -0.453 -18.484 17.672 1.00 16.23 273 ILE B N 1
ATOM 4505 C CA . ILE B 1 273 ? -0.492 -18.919 19.075 1.00 16.21 273 ILE B CA 1
ATOM 4506 C C . ILE B 1 273 ? -1.537 -20.003 19.281 1.00 17.04 273 ILE B C 1
ATOM 4507 O O . ILE B 1 273 ? -1.322 -21.004 19.951 1.00 17.73 273 ILE B O 1
ATOM 4512 N N . ASP B 1 274 ? -2.710 -19.827 18.658 1.00 16.92 274 ASP B N 1
ATOM 4513 C CA . ASP B 1 274 ? -3.777 -20.824 18.816 1.00 17.18 274 ASP B CA 1
ATOM 4514 C C . ASP B 1 274 ? -3.349 -22.142 18.201 1.00 17.66 274 ASP B C 1
ATOM 4515 O O . ASP B 1 274 ? -3.590 -23.214 18.784 1.00 19.69 274 ASP B O 1
ATOM 4520 N N . ALA B 1 275 ? -2.712 -22.114 17.034 1.00 17.80 275 ALA B N 1
ATOM 4521 C CA . ALA B 1 275 ? -2.235 -23.327 16.393 1.00 18.68 275 ALA B CA 1
ATOM 4522 C C . ALA B 1 275 ? -1.180 -24.009 17.259 1.00 18.46 275 ALA B C 1
ATOM 4523 O O . ALA B 1 275 ? -1.160 -25.223 17.389 1.00 19.19 275 ALA B O 1
ATOM 4525 N N . LEU B 1 276 ? -0.283 -23.202 17.840 1.00 18.13 276 LEU B N 1
ATOM 4526 C CA . LEU B 1 276 ? 0.774 -23.732 18.697 1.00 18.37 276 LEU B CA 1
ATOM 4527 C C . LEU B 1 276 ? 0.178 -24.486 19.885 1.00 18.15 276 LEU B C 1
ATOM 4528 O O . LEU B 1 276 ? 0.583 -25.605 20.207 1.00 19.30 276 LEU B O 1
ATOM 4533 N N . ASN B 1 277 ? -0.791 -23.862 20.553 1.00 18.30 277 ASN B N 1
ATOM 4534 C CA . ASN B 1 277 ? -1.458 -24.504 21.691 1.00 18.67 277 ASN B CA 1
ATOM 4535 C C . ASN B 1 277 ? -2.241 -25.746 21.291 1.00 18.96 277 ASN B C 1
ATOM 4536 O O . ASN B 1 277 ? -2.180 -26.782 21.966 1.00 20.89 277 ASN B O 1
ATOM 4541 N N . ALA B 1 278 ? -2.870 -25.705 20.115 1.00 19.28 278 ALA B N 1
ATOM 4542 C CA . ALA B 1 278 ? -3.645 -26.862 19.654 1.00 20.72 278 ALA B CA 1
ATOM 4543 C C . ALA B 1 278 ? -2.734 -28.042 19.374 1.00 21.52 278 ALA B C 1
ATOM 4544 O O . ALA B 1 278 ? -3.140 -29.196 19.509 1.00 22.95 278 ALA B O 1
ATOM 4546 N N . ALA B 1 279 ? -1.487 -27.766 18.977 1.00 21.54 279 ALA B N 1
ATOM 4547 C CA . ALA B 1 279 ? -0.489 -28.781 18.676 1.00 22.69 279 ALA B CA 1
ATOM 4548 C C . ALA B 1 279 ? 0.255 -29.277 19.907 1.00 22.98 279 ALA B C 1
ATOM 4549 O O . ALA B 1 279 ? 1.171 -30.111 19.770 1.00 25.79 279 ALA B O 1
ATOM 4551 N N . GLY B 1 280 ? -0.077 -28.805 21.101 1.00 22.55 280 GLY B N 1
ATOM 4552 C CA . GLY B 1 280 ? 0.551 -29.253 22.320 1.00 23.58 280 GLY B CA 1
ATOM 4553 C C . GLY B 1 280 ? 1.631 -28.327 22.834 1.00 22.66 280 GLY B C 1
ATOM 4554 O O . GLY B 1 280 ? 2.311 -28.692 23.799 1.00 24.85 280 GLY B O 1
ATOM 4555 N N . GLY B 1 281 ? 1.820 -27.186 22.187 1.00 21.69 281 GLY B N 1
ATOM 4556 C CA . GLY B 1 281 ? 2.804 -26.210 22.641 1.00 21.30 281 GLY B CA 1
ATOM 4557 C C . GLY B 1 281 ? 2.208 -25.344 23.750 1.00 20.50 281 GLY B C 1
ATOM 4558 O O . GLY B 1 281 ? 1.119 -25.635 24.263 1.00 22.21 281 GLY B O 1
ATOM 4559 N N . LYS B 1 282 ? 2.948 -24.300 24.084 1.00 20.84 282 LYS B N 1
ATOM 4560 C CA . LYS B 1 282 ? 2.557 -23.368 25.123 1.00 22.36 282 LYS B CA 1
ATOM 4561 C C . LYS B 1 282 ? 2.843 -21.954 24.643 1.00 21.18 282 LYS B C 1
ATOM 4562 O O . LYS B 1 282 ? 3.988 -21.503 24.647 1.00 23.70 282 LYS B O 1
ATOM 4568 N N . GLY B 1 283 ? 1.805 -21.267 24.224 1.00 19.58 283 GLY B N 1
ATOM 4569 C CA . GLY B 1 283 ? 1.891 -19.914 23.727 1.00 19.12 283 GLY B CA 1
ATOM 4570 C C . GLY B 1 283 ? 0.862 -19.010 24.357 1.00 18.38 283 GLY B C 1
ATOM 4571 O O . GLY B 1 283 ? -0.261 -19.443 24.650 1.00 20.48 283 GLY B O 1
ATOM 4572 N N . GLN B 1 284 ? 1.225 -17.759 24.527 1.00 18.09 284 GLN B N 1
ATOM 4573 C CA . GLN B 1 284 ? 0.347 -16.748 25.059 1.00 18.21 284 GLN B CA 1
ATOM 4574 C C . GLN B 1 284 ? 0.502 -15.476 24.235 1.00 17.49 284 GLN B C 1
ATOM 4575 O O . GLN B 1 284 ? 1.641 -15.077 23.970 1.00 18.00 284 GLN B O 1
ATOM 4581 N N . LEU B 1 285 ? -0.598 -14.874 23.865 1.00 18.05 285 LEU B N 1
ATOM 4582 C CA . LEU B 1 285 ? -0.610 -13.562 23.253 1.00 18.25 285 LEU B CA 1
ATOM 4583 C C . LEU B 1 285 ? -1.112 -12.598 24.333 1.00 17.33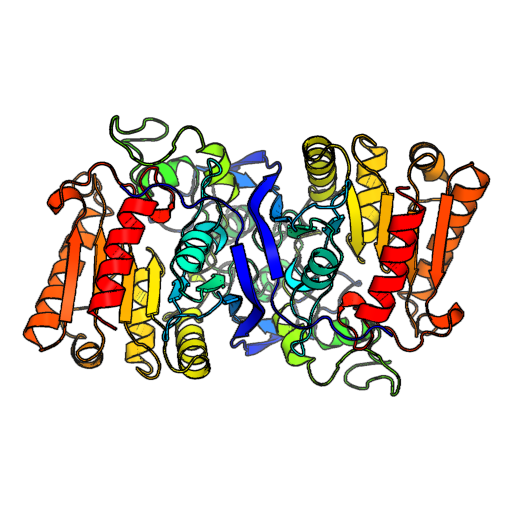 285 LEU B C 1
ATOM 4584 O O . LEU B 1 285 ? -2.274 -12.652 24.731 1.00 18.28 285 LEU B O 1
ATOM 4589 N N . MET B 1 286 ? -0.210 -11.779 24.844 1.00 17.77 286 MET B N 1
ATOM 4590 C CA . MET B 1 286 ? -0.500 -10.795 25.850 1.00 18.48 286 MET B CA 1
ATOM 4591 C C . MET B 1 286 ? -0.821 -9.464 25.177 1.00 17.49 286 MET B C 1
ATOM 4592 O O . MET B 1 286 ? 0.073 -8.823 24.622 1.00 18.91 286 MET B O 1
ATOM 4597 N N . SER B 1 287 ? -2.078 -9.063 25.222 1.00 18.44 287 SER B N 1
ATOM 4598 C CA . SER B 1 287 ? -2.534 -7.775 24.724 1.00 18.64 287 SER B CA 1
ATOM 4599 C C . SER B 1 287 ? -2.641 -6.903 25.969 1.00 18.67 287 SER B C 1
ATOM 4600 O O . SER B 1 287 ? -3.500 -7.111 26.822 1.00 20.30 287 SER B O 1
ATOM 4604 N N . LEU B 1 288 ? -1.784 -5.883 26.049 1.00 18.21 288 LEU B N 1
ATOM 4605 C CA . LEU B 1 288 ? -1.751 -5.015 27.216 1.00 18.44 288 LEU B CA 1
ATOM 4606 C C . LEU B 1 288 ? -3.095 -4.418 27.577 1.00 18.14 288 LEU B C 1
ATOM 4607 O O . LEU B 1 288 ? -3.455 -4.437 28.773 1.00 18.56 288 LEU B O 1
ATOM 4612 N N . PRO B 1 289 ? -3.884 -3.899 26.641 1.00 18.24 289 PRO B N 1
ATOM 4613 C CA . PRO B 1 289 ? -5.186 -3.348 26.998 1.00 18.91 289 PRO B CA 1
ATOM 4614 C C . PRO B 1 289 ? -6.083 -4.356 27.693 1.00 20.55 289 PRO B C 1
ATOM 4615 O O . PRO B 1 289 ? -6.842 -3.935 28.591 1.00 21.65 289 PRO B O 1
ATOM 4619 N N . ALA B 1 290 ? -6.037 -5.640 27.379 1.00 21.18 290 ALA B N 1
ATOM 4620 C CA . ALA B 1 290 ? -6.847 -6.658 28.031 1.00 21.63 290 ALA B CA 1
ATOM 4621 C C . ALA B 1 290 ? -6.461 -6.826 29.496 1.00 21.15 290 ALA B C 1
ATOM 4622 O O . ALA B 1 290 ? -7.280 -7.299 30.296 1.00 22.95 290 ALA B O 1
ATOM 4624 N N . LEU B 1 291 ? -5.254 -6.431 29.874 1.00 20.50 291 LEU B N 1
ATOM 4625 C CA . LEU B 1 291 ? -4.801 -6.454 31.250 1.00 21.53 291 LEU B CA 1
ATOM 4626 C C . LEU B 1 291 ? -5.063 -5.139 31.964 1.00 22.11 291 LEU B C 1
ATOM 4627 O O . LEU B 1 291 ? -4.645 -4.966 33.120 1.00 26.41 291 LEU B O 1
ATOM 4632 N N . GLY B 1 292 ? -5.713 -4.181 31.320 1.00 20.91 292 GLY B N 1
ATOM 4633 C CA . GLY B 1 292 ? -5.952 -2.877 31.916 1.00 22.39 292 GLY B CA 1
ATOM 4634 C C . GLY B 1 292 ? -4.777 -1.930 31.798 1.00 22.29 292 GLY B C 1
ATOM 4635 O O . GLY B 1 292 ? -4.714 -0.950 32.535 1.00 26.21 292 GLY B O 1
ATOM 4636 N N . VAL B 1 293 ? -3.890 -2.198 30.851 1.00 21.25 293 VAL B N 1
ATOM 4637 C CA . VAL B 1 293 ? -2.701 -1.365 30.627 1.00 21.24 293 VAL B CA 1
ATOM 4638 C C . VAL B 1 293 ? -2.881 -0.681 29.279 1.00 20.81 293 VAL B C 1
ATOM 4639 O O . VAL B 1 293 ? -2.973 -1.344 28.244 1.00 20.84 293 VAL B O 1
ATOM 4643 N N . HIS B 1 294 ? -3.070 0.634 29.291 1.00 21.07 294 HIS B N 1
ATOM 4644 C CA . HIS B 1 294 ? -3.472 1.356 28.094 1.00 21.39 294 HIS B CA 1
ATOM 4645 C C . HIS B 1 294 ? -2.409 2.330 27.596 1.00 19.75 294 HIS B C 1
ATOM 4646 O O . HIS B 1 294 ? -1.604 2.876 28.350 1.00 22.05 294 HIS B O 1
ATOM 4653 N N . GLY B 1 295 ? -2.465 2.588 26.294 1.00 19.86 295 GLY B N 1
ATOM 4654 C CA . GLY B 1 295 ? -1.660 3.595 25.643 1.00 19.51 295 GLY B CA 1
ATOM 4655 C C . GLY B 1 295 ? -0.283 3.183 25.185 1.00 18.30 295 GLY B C 1
ATOM 4656 O O . GLY B 1 295 ? 0.446 4.046 24.681 1.00 19.81 295 GLY B O 1
ATOM 4657 N N . ASN B 1 296 ? 0.136 1.928 25.335 1.00 17.48 296 ASN B N 1
ATOM 4658 C CA . ASN B 1 296 ? 1.478 1.552 24.911 1.00 16.09 296 ASN B CA 1
ATOM 4659 C C . ASN B 1 296 ? 1.647 1.646 23.401 1.00 16.01 296 ASN B C 1
ATOM 4660 O O . ASN B 1 296 ? 0.778 1.263 22.635 1.00 16.91 296 ASN B O 1
ATOM 4665 N N . SER B 1 297 ? 2.815 2.189 23.068 1.00 15.78 297 SER B N 1
ATOM 4666 C CA . SER B 1 297 ? 3.225 2.321 21.688 1.00 15.53 297 SER B CA 1
ATOM 4667 C C . SER B 1 297 ? 3.960 1.062 21.242 1.00 14.77 297 SER B C 1
ATOM 4668 O O . SER B 1 297 ? 4.191 0.123 22.004 1.00 16.65 297 SER B O 1
ATOM 4671 N N . HIS B 1 298 ? 4.397 1.072 19.982 1.00 14.74 298 HIS B N 1
ATOM 4672 C CA . HIS B 1 298 ? 5.243 -0.016 19.484 1.00 15.42 298 HIS B CA 1
ATOM 4673 C C . HIS B 1 298 ? 6.553 -0.066 20.262 1.00 14.93 298 HIS B C 1
ATOM 4674 O O . HIS B 1 298 ? 7.171 -1.125 20.387 1.00 17.17 298 HIS B O 1
ATOM 4681 N N . MET B 1 299 ? 7.022 1.090 20.718 1.00 15.07 299 MET B N 1
ATOM 4682 C CA . MET B 1 299 ? 8.266 1.193 21.472 1.00 15.17 299 MET B CA 1
ATOM 4683 C C . MET B 1 299 ? 8.043 1.020 22.962 1.00 14.87 299 MET B C 1
ATOM 4684 O O . MET B 1 299 ? 8.506 1.814 23.795 1.00 15.75 299 MET B O 1
ATOM 4689 N N . MET B 1 300 ? 7.319 -0.048 23.341 1.00 15.23 300 MET B N 1
ATOM 4690 C CA . MET B 1 300 ? 6.839 -0.198 24.704 1.00 15.31 300 MET B CA 1
ATOM 4691 C C . MET B 1 300 ? 7.983 -0.360 25.701 1.00 15.06 300 MET B C 1
ATOM 4692 O O . MET B 1 300 ? 7.787 -0.046 26.881 1.00 15.73 300 MET B O 1
ATOM 4697 N N . MET B 1 301 ? 9.150 -0.819 25.261 1.00 14.33 301 MET B N 1
ATOM 4698 C CA . MET B 1 301 ? 10.319 -0.888 26.135 1.00 14.17 301 MET B CA 1
ATOM 4699 C C . MET B 1 301 ? 10.869 0.486 26.484 1.00 13.94 301 MET B C 1
ATOM 4700 O O . MET B 1 301 ? 11.684 0.578 27.407 1.00 15.04 301 MET B O 1
ATOM 4705 N N . GLN B 1 302 ? 10.430 1.536 25.792 1.00 13.92 302 GLN B N 1
ATOM 4706 C CA . GLN B 1 302 ? 10.855 2.897 26.057 1.00 14.17 302 GLN B CA 1
ATOM 4707 C C . GLN B 1 302 ? 9.721 3.748 26.627 1.00 14.54 302 GLN B C 1
ATOM 4708 O O . GLN B 1 302 ? 9.940 4.914 26.962 1.00 15.41 302 GLN B O 1
ATOM 4714 N N . ASP B 1 303 ? 8.519 3.182 26.714 1.00 14.66 303 ASP B N 1
ATOM 4715 C CA . ASP B 1 303 ? 7.351 3.923 27.176 1.00 15.15 303 ASP B CA 1
ATOM 4716 C C . ASP B 1 303 ? 7.472 4.301 28.643 1.00 14.85 303 ASP B C 1
ATOM 4717 O O . ASP B 1 303 ? 8.313 3.783 29.396 1.00 15.50 303 ASP B O 1
ATOM 4722 N N . ARG B 1 304 ? 6.590 5.197 29.099 1.00 15.72 304 ARG B N 1
ATOM 4723 C CA . ARG B 1 304 ? 6.647 5.687 30.468 1.00 16.27 304 ARG B CA 1
ATOM 4724 C C . ARG B 1 304 ? 6.342 4.609 31.501 1.00 17.29 304 ARG B C 1
ATOM 4725 O O . ARG B 1 304 ? 6.834 4.693 32.624 1.00 20.11 304 ARG B O 1
ATOM 4733 N N . ASN B 1 305 ? 5.562 3.606 31.121 1.00 16.34 305 ASN B N 1
ATOM 4734 C CA . ASN B 1 305 ? 5.308 2.455 31.978 1.00 16.61 305 ASN B CA 1
ATOM 4735 C C . ASN B 1 305 ? 6.136 1.245 31.552 1.00 15.81 305 ASN B C 1
ATOM 4736 O O . ASN B 1 305 ? 5.739 0.093 31.748 1.00 16.46 305 ASN B O 1
ATOM 4741 N N . ASN B 1 306 ? 7.333 1.501 30.997 1.00 15.51 306 ASN B N 1
ATOM 4742 C CA . ASN B 1 306 ? 8.160 0.388 30.535 1.00 15.61 306 ASN B CA 1
ATOM 4743 C C . ASN B 1 306 ? 8.524 -0.610 31.607 1.00 15.60 306 ASN B C 1
ATOM 4744 O O . ASN B 1 306 ? 8.685 -1.792 31.251 1.00 16.50 306 ASN B O 1
ATOM 4749 N N . LEU B 1 307 ? 8.604 -0.237 32.881 1.00 16.14 307 LEU B N 1
ATOM 4750 C CA . LEU B 1 307 ? 8.940 -1.208 33.910 1.00 17.27 307 LEU B CA 1
ATOM 4751 C C . LEU B 1 307 ? 7.726 -2.042 34.289 1.00 17.55 307 LEU B C 1
ATOM 4752 O O . LEU B 1 307 ? 7.880 -3.193 34.701 1.00 18.96 307 LEU B O 1
ATOM 4757 N N . GLN B 1 308 ? 6.523 -1.489 34.174 1.00 17.58 308 GLN B N 1
ATOM 4758 C CA . GLN B 1 308 ? 5.299 -2.280 34.372 1.00 18.08 308 GLN B CA 1
ATOM 4759 C C . GLN B 1 308 ? 5.230 -3.364 33.301 1.00 18.08 308 GLN B C 1
ATOM 4760 O O . GLN B 1 308 ? 4.932 -4.526 33.574 1.00 18.80 308 GLN B O 1
ATOM 4766 N N . VAL B 1 309 ? 5.531 -3.000 32.048 1.00 17.63 309 VAL B N 1
ATOM 4767 C CA . VAL B 1 309 ? 5.554 -3.968 30.963 1.00 17.57 309 VAL B CA 1
ATOM 4768 C C . VAL B 1 309 ? 6.647 -5.007 31.178 1.00 17.63 309 VAL B C 1
ATOM 4769 O O . VAL B 1 309 ? 6.420 -6.212 31.058 1.00 17.85 309 VAL B O 1
ATOM 4773 N N . ALA B 1 310 ? 7.842 -4.551 31.574 1.00 16.91 310 ALA B N 1
ATOM 4774 C CA . ALA B 1 310 ? 8.926 -5.479 31.867 1.00 17.27 310 ALA B CA 1
ATOM 4775 C C . ALA B 1 310 ? 8.525 -6.495 32.936 1.00 17.49 310 ALA B C 1
ATOM 4776 O O . ALA B 1 310 ? 8.816 -7.675 32.806 1.00 18.20 310 ALA B O 1
ATOM 4778 N N . ASP B 1 311 ? 7.860 -6.022 33.991 1.00 18.13 311 ASP B N 1
ATOM 4779 C CA . ASP B 1 311 ? 7.455 -6.948 35.053 1.00 19.87 311 ASP B CA 1
ATOM 4780 C C . ASP B 1 311 ? 6.489 -8.020 34.576 1.00 18.41 311 ASP B C 1
ATOM 4781 O O . ASP B 1 311 ? 6.597 -9.194 34.975 1.00 19.26 311 ASP B O 1
ATOM 4786 N N . LEU B 1 312 ? 5.565 -7.671 33.685 1.00 18.57 312 LEU B N 1
ATOM 4787 C CA . LEU B 1 312 ? 4.672 -8.669 33.096 1.00 18.92 312 LEU B CA 1
ATOM 4788 C C . LEU B 1 312 ? 5.466 -9.733 32.343 1.00 18.11 312 LEU B C 1
ATOM 4789 O O . LEU B 1 312 ? 5.182 -10.925 32.463 1.00 19.58 312 LEU B O 1
ATOM 4794 N N . ILE B 1 313 ? 6.447 -9.292 31.557 1.00 17.91 313 ILE B N 1
ATOM 4795 C CA . ILE B 1 313 ? 7.269 -10.221 30.796 1.00 18.26 313 ILE B CA 1
ATOM 4796 C C . ILE B 1 313 ? 8.142 -11.078 31.706 1.00 17.43 313 ILE B C 1
ATOM 4797 O O . ILE B 1 313 ? 8.207 -12.296 31.526 1.00 18.97 313 ILE B O 1
ATOM 4802 N N . LEU B 1 314 ? 8.804 -10.453 32.679 1.00 19.37 314 LEU B N 1
ATOM 4803 C CA . LEU B 1 314 ? 9.685 -11.202 33.574 1.00 20.26 314 LEU B CA 1
ATOM 4804 C C . LEU B 1 314 ? 8.895 -12.195 34.418 1.00 20.59 314 LEU B C 1
ATOM 4805 O O . LEU B 1 314 ? 9.394 -13.279 34.715 1.00 22.51 314 LEU B O 1
ATOM 4810 N N . ASP B 1 315 ? 7.672 -11.849 34.817 1.00 21.44 315 ASP B N 1
ATOM 4811 C CA . ASP B 1 315 ? 6.837 -12.776 35.591 1.00 24.09 315 ASP B CA 1
ATOM 4812 C C . ASP B 1 315 ? 6.554 -13.993 34.708 1.00 22.39 315 ASP B C 1
ATOM 4813 O O . ASP B 1 315 ? 6.652 -15.136 35.169 1.00 22.82 315 ASP B O 1
ATOM 4818 N N . TRP B 1 316 ? 6.217 -13.764 33.434 1.00 19.73 316 TRP B N 1
ATOM 4819 C CA . TRP B 1 316 ? 6.002 -14.872 32.513 1.00 19.34 316 TRP B CA 1
ATOM 4820 C C . TRP B 1 316 ? 7.239 -15.732 32.350 1.00 19.58 316 TRP B C 1
ATOM 4821 O O . TRP B 1 316 ? 7.204 -16.972 32.381 1.00 20.79 316 TRP B O 1
ATOM 4832 N N . ILE B 1 317 ? 8.400 -15.090 32.173 1.00 19.59 317 ILE B N 1
ATOM 4833 C CA . ILE B 1 317 ? 9.651 -15.824 32.014 1.00 20.43 317 ILE B CA 1
ATOM 4834 C C . ILE B 1 317 ? 9.901 -16.697 33.238 1.00 22.13 317 ILE B C 1
ATOM 4835 O O . ILE B 1 317 ? 10.245 -17.874 33.109 1.00 23.87 317 ILE B O 1
ATOM 4840 N N . GLY B 1 318 ? 9.699 -16.131 34.431 1.00 22.30 318 GLY B N 1
ATOM 4841 C CA . GLY B 1 318 ? 9.888 -16.890 35.663 1.00 24.82 318 GLY B CA 1
ATOM 4842 C C . GLY B 1 318 ? 9.000 -18.117 35.740 1.00 26.48 318 GLY B C 1
ATOM 4843 O O . GLY B 1 318 ? 9.434 -19.180 36.206 1.00 29.95 318 GLY B O 1
ATOM 4844 N N . ARG B 1 319 ? 7.752 -18.014 35.289 1.00 26.25 319 ARG B N 1
ATOM 4845 C CA . ARG B 1 319 ? 6.821 -19.132 35.326 1.00 28.44 319 ARG B CA 1
ATOM 4846 C C . ARG B 1 319 ? 7.084 -20.167 34.240 1.00 29.30 319 ARG B C 1
ATOM 4847 O O . ARG B 1 319 ? 6.581 -21.287 34.347 1.00 32.10 319 ARG B O 1
ATOM 4855 N N . ASN B 1 320 ? 7.776 -19.789 33.171 1.00 30.33 320 ASN B N 1
ATOM 4856 C CA . ASN B 1 320 ? 8.004 -20.677 32.038 1.00 31.93 320 ASN B CA 1
ATOM 4857 C C . ASN B 1 320 ? 9.440 -21.117 31.862 1.00 34.44 320 ASN B C 1
ATOM 4858 O O . ASN B 1 320 ? 9.812 -21.617 30.796 1.00 37.31 320 ASN B O 1
ATOM 4863 N N . THR B 1 321 ? 10.265 -20.920 32.881 1.00 34.97 321 THR B N 1
ATOM 4864 C CA . THR B 1 321 ? 11.661 -21.310 32.847 1.00 36.78 321 THR B CA 1
ATOM 4865 C C . THR B 1 321 ? 11.959 -22.185 34.074 1.00 38.48 321 THR B C 1
ATOM 4866 O O . THR B 1 321 ? 12.364 -23.326 33.870 1.00 41.01 321 THR B O 1
#

Radius of gyration: 24.37 Å; Cα contacts (8 Å, |Δi|>4): 1557; chains: 2; bounding box: 69×58×57 Å

Nearest PDB structures (foldseek):
  1qlw-assembly1_A  TM=1.003E+00  e=5.702E-72  Alcaligenes sp.
  8gp0-assembly1_A  TM=8.890E-01  e=8.240E-30  Hansschlegelia zhihuaiae
  7y0l-assembly1_A  TM=8.829E-01  e=5.330E-30  Hansschlegelia zhihuaiae
  8iw8-assembly1_B  TM=8.751E-01  e=6.037E-30  Hansschlegelia zhihuaiae
  8j7j-assembly1_B  TM=8.858E-01  e=1.057E-28  Hansschlegelia zhihuaiae

Foldseek 3Di:
DDDADDDDFDFPDKDKDKFDWDKDFAQQQDPDPVDHSTDIDTFQIKIKIKTAGPPADLAAAEEAEAAQFFLCLQQQFLVGHGFNQVVVNVVRHMYIGMGGGVGDPGDDRCRQVRCVVVVNDPPVSGADKDHQDLFNVCVVFQQDPTPPDGDPQALAPSVSSVSVVVRGDMGRQRRADPVRSSLCRVLVVLQVSQAHEYEYAARCQQSPLSNLLVPVGNHAEYEGEQYLAHDALVSQPSPQRHEYEYEYADPQVVRPSRPVRLVRVVNNQVSNVVNNHHYDYHYPVVVVHHNYTSSLSNGNCNVVVSVVVVVVVVVRND/DDDADDDDFDFPDWDKDKFDWDKDWFQQQDPDPVDHSTDIDTFQIKIKIKTAGPPADLAAAEEAEAAQFFLCLQQQFLVGHGGNCVVCNVVRHIYIGMGGGVGDPGDDDCRQVRCCVVVNDPPVSDADKDHQDLFRVCQVFQQDDTPPDGDPQALAPSVSSVSVNVRGDMGRQRRADPVHSRLCRVLVVLQVSQAYEYEYAANCQQRVVSNLVVPVGNHAAYEGEQYLAHDALVPLVSPQAHAYEYEYADPQPVRPSRPVRLVRVVSNQVSSVVNNHHYDYHYCVVVVHHNYTSSLSNGNCNVVVVVVVVVVVVVRD

Secondary structure (DSSP, 8-state):
-PPPPPS-EEEEEEEEEEE--EEEEES-S-SSTTS-SSEEEEES-EEEEEEEETT--SS-EEEE--TT--GGGGSS-TTS---HHHHHHHTT--EEEEE-TTSTTSPP--HHHHHHHTTSS-GGGS---B---HHHHHHHTTSSSBTTBPPTT--S-GGGHHHHHHH---B-GGGS-SS-HHHHHHHHHHHHHTSEEEEEEGGGTTHHHHHHHH--TTEEEEEEES-S-PPPGGG-GGGTTS-EEEEE-SS-TT-TTTHHHHHHHHHHHHHHHHTT--EEEEEGGGGT-----TTGGGSTTHHHHHHHHHHHHHHT--/-PPPP-S-EEEEEEEEEEE--EEEEES-S-SSTTS-SSEEEEES-EEEEEEEETT--SS-EEEE--TT--GGGGSS-TTS---HHHHHHHTT--EEEEE-TTSTTS----HHHHHHHTTSS-GGGS---B---HHHHHHHTTSSSBTTBPPTT--S-GGGHHHHHHH---B-GGGS-SS-HHHHHHHHHHHHHT-EEEEEEGGGTTHHHHHHHH--TTEEEEEEES-S----GGG-GGGTTS-EEEEE-SS-TT-TTTHHHHHHHHHHHHHHHHTT--EEEEEGGGGT-----TTGGGSTTHHHHHHHHHHHHHHT-

B-factor: mean 21.05, std 9.77, range [9.94, 83.38]

CATH classification: 3.40.50.1820